Protein AF-A0A256YCN3-F1 (afdb_monomer)

Mean predicted aligned error: 18.5 Å

Foldseek 3Di:
DDDDDDPQVVVVVVVLVVLVPDDDDDDDDDDDDDDDDDDDDDFPDFLVLLLLLLVLLLQLLVLLLVVLVVVVQPLSVVLQVQLVVLSVVLVVCCVPPVSSSSSSSNVSSVSSLCSLVSLVVVLVCLLQVQQPPVSDQDLSSLVSLLVSLVVLLVSNVVSVVSCVVSVQDQDPVLVVLLVQLVVLSVVLVVCVVVVVRVSSSVSSVVSSVSSSVSSSVSSVSSVCVSQVNPPDDPDHSDQNRDQPDPPPVNLVVVCVVDDPVLVVVLVVCSVVSVQRDPVSSVVSSVVVVVVVLVVQQLVQLLVLLVLVLVLLVCLQPVDDPPDLQNVLSLVVCVVVVQADPPPSHGVSVVSSVVSSVLLVVLCVVVVDGDPVSNVVSQVVVQVVSCVRPVGRHCSVVSSVVSCVVCVVVPPDDDDDDDD

Nearest PDB structures (foldseek):
  7vg4-assembly3_F  TM=2.165E-01  e=6.694E+00  Methylorubrum extorquens AM1

Solvent-accessible surface area (backbone atoms only — not comparable to full-atom values): 22959 Å² total; per-residue (Å²): 134,88,77,86,75,89,60,72,63,64,50,54,52,52,52,47,55,68,58,66,74,67,75,77,91,78,87,75,77,91,72,88,89,75,94,73,86,80,80,83,86,74,70,92,68,54,55,65,53,31,42,51,40,20,53,49,35,37,58,37,26,38,48,47,29,54,56,28,40,78,65,71,30,65,60,26,54,51,32,50,54,52,15,52,53,28,38,52,51,12,62,74,26,46,90,79,38,49,73,61,12,36,51,25,14,47,50,14,22,54,35,25,62,49,30,52,64,33,50,58,57,47,51,54,48,54,48,64,76,38,38,44,99,83,71,40,86,42,66,66,25,32,51,56,43,40,54,51,28,52,50,48,43,51,37,41,51,56,23,49,56,48,28,47,77,69,74,36,75,82,54,69,67,38,57,55,27,47,55,51,18,52,52,25,42,53,51,15,53,54,30,43,76,72,67,39,41,73,59,12,34,54,29,20,56,48,18,31,52,33,37,39,49,26,43,48,50,50,54,50,41,47,55,32,61,65,65,69,43,81,88,56,91,82,68,70,73,55,73,81,76,33,84,66,77,65,54,64,74,54,49,50,56,51,56,71,74,47,59,70,67,61,48,55,52,50,53,50,37,46,74,70,61,77,46,70,50,70,68,50,47,53,51,53,49,49,53,50,51,51,51,46,52,52,51,52,40,54,50,28,40,52,51,40,30,52,51,52,50,50,39,54,50,41,37,62,72,73,44,60,91,88,34,58,43,26,51,25,53,50,53,39,34,52,76,70,64,30,43,52,73,96,77,68,43,68,39,64,70,58,44,51,50,51,41,39,53,53,42,44,52,52,27,61,78,69,71,43,49,54,72,62,33,38,54,50,47,49,52,54,47,30,52,50,33,21,75,76,59,76,30,78,42,64,59,69,61,44,43,55,51,52,49,60,67,45,51,67,72,75,70,64,69,87,71,86,79,88,126

Sequence (419 aa):
MKSPQILGLPLIILILISMLAVTPAITITQNSDSAGASVNVTARVTFEELLDLAYTVRNVSYPMLNWSMSYNSTLAHVILARGDNFLERAVNLSSTNTTRAKIFAMIAAIYYAHAPVTAYQVLGKTIRDNLSENHTITNDTVEAVLDKALEVKNVLLNAIDVAENYNVTKPALVDILIANADSKINYSLTLLQMGYVRYAFRAAVHAYHIYVKAYGVLIKAVFIEKLDLPRRYGEPLTPKLLIIRFEKKMLERLMKRLPRWIIKDIIKKIRAGNITSWEELREEIKKKIELSREIYRNVSIRVVTNVLTTVIIYSVYDLPPDNTTREGVLAWLQNKGLTIGPTAVIRMRELRRYLKEFVTNISETYNVSGLRLLNLSIYNLELQIEDETGIDVNLTIILKIVLRYTGHHIFGGPGPRHH

Structure (mmCIF, N/CA/C/O backbone):
data_AF-A0A256YCN3-F1
#
_entry.id   AF-A0A256YCN3-F1
#
loop_
_atom_site.group_PDB
_atom_site.id
_atom_site.type_symbol
_atom_site.label_atom_id
_atom_site.label_alt_id
_atom_site.label_comp_id
_atom_site.label_asym_id
_atom_site.label_entity_id
_atom_site.label_seq_id
_atom_site.pdbx_PDB_ins_code
_atom_site.Cartn_x
_atom_site.Cartn_y
_atom_site.Cartn_z
_atom_site.occupancy
_atom_site.B_iso_or_equiv
_atom_site.auth_seq_id
_atom_site.auth_comp_id
_atom_site.auth_asym_id
_atom_site.auth_atom_id
_atom_site.pdbx_PDB_model_num
ATOM 1 N N . MET A 1 1 ? 11.576 23.636 -8.758 1.00 26.86 1 MET A N 1
ATOM 2 C CA . MET A 1 1 ? 10.511 22.637 -8.505 1.00 26.86 1 MET A CA 1
ATOM 3 C C . MET A 1 1 ? 11.106 21.488 -7.706 1.00 26.86 1 MET A C 1
ATOM 5 O O . MET A 1 1 ? 12.077 20.896 -8.158 1.00 26.86 1 MET A O 1
ATOM 9 N N . LYS A 1 2 ? 10.610 21.240 -6.487 1.00 23.20 2 LYS A N 1
ATOM 10 C CA . LYS A 1 2 ? 11.139 20.199 -5.592 1.00 23.20 2 LYS A CA 1
ATOM 11 C C . LYS A 1 2 ? 10.690 18.821 -6.092 1.00 23.20 2 LYS A C 1
ATOM 13 O O . LYS A 1 2 ? 9.499 18.591 -6.271 1.00 23.20 2 LYS A O 1
ATOM 18 N N . SER A 1 3 ? 11.652 17.937 -6.347 1.00 22.33 3 SER A N 1
ATOM 19 C CA . SER A 1 3 ? 11.423 16.546 -6.754 1.00 22.33 3 SER A CA 1
ATOM 20 C C . SER A 1 3 ? 10.701 15.785 -5.625 1.00 22.33 3 SER A C 1
ATOM 22 O O . SER A 1 3 ? 11.189 15.845 -4.492 1.00 22.33 3 SER A O 1
ATOM 24 N N . PRO A 1 4 ? 9.602 15.051 -5.881 1.00 26.97 4 PRO A N 1
ATOM 25 C CA . PRO A 1 4 ? 9.028 14.149 -4.889 1.00 26.97 4 PRO A CA 1
ATOM 26 C C . PRO A 1 4 ? 10.008 12.996 -4.637 1.00 26.97 4 PRO A C 1
ATOM 28 O O . PRO A 1 4 ? 10.257 12.159 -5.506 1.00 26.97 4 PRO A O 1
ATOM 31 N N . GLN A 1 5 ? 10.612 13.002 -3.448 1.00 27.27 5 GLN A N 1
ATOM 32 C CA . GLN A 1 5 ? 11.581 12.006 -3.010 1.00 27.27 5 GLN A CA 1
ATOM 33 C C . GLN A 1 5 ? 10.942 10.614 -2.900 1.00 27.27 5 GLN A C 1
ATOM 35 O O . GLN A 1 5 ? 9.827 10.423 -2.418 1.00 27.27 5 GLN A O 1
ATOM 40 N N . ILE A 1 6 ? 11.708 9.639 -3.374 1.00 30.83 6 ILE A N 1
ATOM 41 C CA . ILE A 1 6 ? 11.428 8.209 -3.458 1.00 30.83 6 ILE A CA 1
ATOM 42 C C . ILE A 1 6 ? 11.385 7.625 -2.032 1.00 30.83 6 ILE A C 1
ATOM 44 O O . ILE A 1 6 ? 12.400 7.194 -1.501 1.00 30.83 6 ILE A O 1
ATOM 48 N N . LEU A 1 7 ? 10.215 7.635 -1.385 1.00 26.42 7 LEU A N 1
ATOM 49 C CA . LEU A 1 7 ? 10.042 7.172 0.008 1.00 26.42 7 LEU A CA 1
ATOM 50 C C . LEU A 1 7 ? 9.460 5.751 0.151 1.00 26.42 7 LEU A C 1
ATOM 52 O O . LEU A 1 7 ? 9.452 5.204 1.248 1.00 26.42 7 LEU A O 1
ATOM 56 N N . GLY A 1 8 ? 9.006 5.112 -0.933 1.00 28.41 8 GLY A N 1
ATOM 57 C CA . GLY A 1 8 ? 8.322 3.807 -0.852 1.00 28.41 8 GLY A CA 1
ATOM 58 C C . GLY A 1 8 ? 9.232 2.602 -0.572 1.00 28.41 8 GLY A C 1
ATOM 59 O O . GLY A 1 8 ? 8.818 1.648 0.073 1.00 28.41 8 GLY A O 1
ATOM 60 N N . LEU A 1 9 ? 10.483 2.647 -1.025 1.00 30.56 9 LEU A N 1
ATOM 61 C CA . LEU A 1 9 ? 11.442 1.540 -0.937 1.00 30.56 9 LEU A CA 1
ATOM 62 C C . LEU A 1 9 ? 12.168 1.439 0.426 1.00 30.56 9 LEU A C 1
ATOM 64 O O . LEU A 1 9 ? 12.228 0.334 0.969 1.00 30.56 9 LEU A O 1
ATOM 68 N N . PRO A 1 10 ? 12.630 2.544 1.058 1.00 29.94 10 PRO A N 1
ATOM 69 C CA . PRO A 1 10 ? 13.156 2.477 2.426 1.00 29.94 10 PRO A CA 1
ATOM 70 C C . PRO A 1 10 ? 12.084 2.070 3.449 1.00 29.94 10 PRO A C 1
ATOM 72 O O . PRO A 1 10 ? 12.404 1.432 4.446 1.00 29.94 10 PRO A O 1
ATOM 75 N N . LEU A 1 11 ? 10.807 2.359 3.176 1.00 32.44 11 LEU A N 1
ATOM 76 C CA . LEU A 1 11 ? 9.679 1.957 4.018 1.00 32.44 11 LEU A CA 1
ATOM 77 C C . LEU A 1 11 ? 9.469 0.430 4.019 1.00 32.44 11 LEU A C 1
ATOM 79 O O . LEU A 1 11 ? 9.255 -0.161 5.072 1.00 32.44 11 LEU A O 1
ATOM 83 N N . ILE A 1 12 ? 9.603 -0.221 2.858 1.00 34.78 12 ILE A N 1
ATOM 84 C CA . ILE A 1 12 ? 9.527 -1.685 2.707 1.00 34.78 12 ILE A CA 1
ATOM 85 C C . ILE A 1 12 ? 10.698 -2.378 3.428 1.00 34.78 12 ILE A C 1
ATOM 87 O O . ILE A 1 12 ? 10.510 -3.401 4.086 1.00 34.78 12 ILE A O 1
ATOM 91 N N . ILE A 1 13 ? 11.893 -1.784 3.382 1.00 33.72 13 ILE A N 1
ATOM 92 C CA . ILE A 1 13 ? 13.073 -2.265 4.117 1.00 33.72 13 ILE A CA 1
ATOM 93 C C . ILE A 1 13 ? 12.884 -2.091 5.638 1.00 33.72 13 ILE A C 1
ATOM 95 O O . ILE A 1 13 ? 13.221 -2.992 6.404 1.00 33.72 13 ILE A O 1
ATOM 99 N N . LEU A 1 14 ? 12.271 -0.991 6.094 1.00 29.67 14 LEU A N 1
ATOM 100 C CA . LEU A 1 14 ? 11.946 -0.770 7.511 1.00 29.67 14 LEU A CA 1
ATOM 101 C C . LEU A 1 14 ? 10.905 -1.780 8.038 1.00 29.67 14 LEU A C 1
ATOM 103 O O . LEU A 1 14 ? 11.015 -2.266 9.166 1.00 29.67 14 LEU A O 1
ATOM 107 N N . ILE A 1 15 ? 9.922 -2.139 7.201 1.00 36.34 15 ILE A N 1
ATOM 108 C CA . ILE A 1 15 ? 8.927 -3.190 7.476 1.00 36.34 15 ILE A CA 1
ATOM 109 C C . ILE A 1 15 ? 9.622 -4.554 7.616 1.00 36.34 15 ILE A C 1
ATOM 111 O O . ILE A 1 15 ? 9.357 -5.278 8.578 1.00 36.34 15 ILE A O 1
ATOM 115 N N . LEU A 1 16 ? 10.577 -4.869 6.736 1.00 34.53 16 LEU A N 1
ATOM 116 C CA . LEU A 1 16 ? 11.375 -6.098 6.795 1.00 34.53 16 LEU A CA 1
ATOM 117 C C . LEU A 1 16 ? 12.250 -6.191 8.052 1.00 34.53 16 LEU A C 1
ATOM 119 O O . LEU A 1 16 ? 12.293 -7.250 8.675 1.00 34.53 16 LEU A O 1
ATOM 123 N N . ILE A 1 17 ? 12.885 -5.095 8.483 1.00 30.27 17 ILE A N 1
ATOM 124 C CA . ILE A 1 17 ? 13.673 -5.050 9.731 1.00 30.27 17 ILE A CA 1
ATOM 125 C C . ILE A 1 17 ? 12.774 -5.318 10.952 1.00 30.27 17 ILE A C 1
ATOM 127 O O . ILE A 1 17 ? 13.181 -6.007 11.887 1.00 30.27 17 ILE A O 1
ATOM 131 N N . SER A 1 18 ? 11.520 -4.853 10.928 1.00 28.34 18 SER A N 1
ATOM 132 C CA . SER A 1 18 ? 10.561 -5.112 12.011 1.00 28.34 18 SER A CA 1
ATOM 133 C C . SER A 1 18 ? 10.073 -6.569 12.081 1.00 28.34 18 SER A C 1
ATOM 135 O O . SER A 1 18 ? 9.687 -7.024 13.158 1.00 28.34 18 SER A O 1
ATOM 137 N N . MET A 1 19 ? 10.128 -7.298 10.958 1.00 29.73 19 MET A N 1
ATOM 138 C CA . MET A 1 19 ? 9.774 -8.720 10.853 1.00 29.73 19 MET A CA 1
ATOM 139 C C . MET A 1 19 ? 10.971 -9.654 11.100 1.00 29.73 19 MET A C 1
ATOM 141 O O . MET A 1 19 ? 10.795 -10.737 11.651 1.00 29.73 19 MET A O 1
ATOM 145 N N . LEU A 1 20 ? 12.191 -9.232 10.744 1.00 28.02 20 LEU A N 1
ATOM 146 C CA . LEU A 1 20 ? 13.439 -9.979 10.967 1.00 28.02 20 LEU A CA 1
ATOM 147 C C . LEU A 1 20 ? 13.879 -10.010 12.439 1.00 28.02 20 LEU A C 1
ATOM 149 O O . LEU A 1 20 ? 14.620 -10.908 12.826 1.00 28.02 20 LEU A O 1
ATOM 153 N N . ALA A 1 21 ? 13.386 -9.092 13.276 1.00 25.00 21 ALA A N 1
ATOM 154 C CA . ALA A 1 21 ? 13.621 -9.096 14.723 1.00 25.00 21 ALA A CA 1
ATOM 155 C C . ALA A 1 21 ? 12.824 -10.178 15.488 1.00 25.00 21 ALA A C 1
ATOM 157 O O . ALA A 1 21 ? 12.756 -10.139 16.716 1.00 25.00 21 ALA A O 1
ATOM 158 N N . VAL A 1 22 ? 12.199 -11.132 14.786 1.00 28.70 22 VAL A N 1
ATOM 159 C CA . VAL A 1 22 ? 11.438 -12.230 15.389 1.00 28.70 22 VAL A CA 1
ATOM 160 C C . VAL A 1 22 ? 12.124 -13.569 15.107 1.00 28.70 22 VAL A C 1
ATOM 162 O O . VAL A 1 22 ? 11.866 -14.234 14.106 1.00 28.70 22 VAL A O 1
ATOM 165 N N . THR A 1 23 ? 12.955 -14.000 16.050 1.00 23.42 23 THR A N 1
ATOM 166 C CA . THR A 1 23 ? 13.257 -15.413 16.325 1.00 23.42 23 THR A CA 1
ATOM 167 C C . THR A 1 23 ? 13.290 -15.627 17.842 1.00 23.42 23 THR A C 1
ATOM 169 O O . THR A 1 23 ? 13.665 -14.710 18.570 1.00 23.42 23 THR A O 1
ATOM 172 N N . PRO A 1 24 ? 13.028 -16.849 18.337 1.00 32.59 24 PRO A N 1
ATOM 173 C CA . PRO A 1 24 ? 11.913 -17.751 18.065 1.00 32.59 24 PRO A CA 1
ATOM 174 C C . PRO A 1 24 ? 10.806 -17.597 19.137 1.00 32.59 24 PRO A C 1
ATOM 176 O O . PRO A 1 24 ? 10.885 -16.763 20.036 1.00 32.59 24 PRO A O 1
ATOM 179 N N . ALA A 1 25 ? 9.749 -18.402 19.028 1.00 31.17 25 ALA A N 1
ATOM 180 C CA . ALA A 1 25 ? 8.726 -18.546 20.056 1.00 31.17 25 ALA A CA 1
ATOM 181 C C . ALA A 1 25 ? 9.348 -18.816 21.440 1.00 31.17 25 ALA A C 1
ATOM 183 O O . ALA A 1 25 ? 10.084 -19.785 21.607 1.00 31.17 25 ALA A O 1
ATOM 184 N N . ILE A 1 26 ? 9.004 -17.991 22.431 1.00 21.73 26 ILE A N 1
ATOM 185 C CA . ILE A 1 26 ? 9.072 -18.391 23.836 1.00 21.73 26 ILE A CA 1
ATOM 186 C C . ILE A 1 26 ? 7.650 -18.771 24.225 1.00 21.73 26 ILE A C 1
ATOM 188 O O . ILE A 1 26 ? 6.781 -17.920 24.420 1.00 21.73 26 ILE A O 1
ATOM 192 N N . THR A 1 27 ? 7.414 -20.073 24.296 1.00 25.72 27 THR A N 1
ATOM 193 C CA . THR A 1 27 ? 6.304 -20.650 25.042 1.00 25.72 27 THR A CA 1
ATOM 194 C C . THR A 1 27 ? 6.538 -20.324 26.518 1.00 25.72 27 THR A C 1
ATOM 196 O O . THR A 1 27 ? 7.518 -20.782 27.097 1.00 25.72 27 THR A O 1
ATOM 199 N N . ILE A 1 28 ? 5.661 -19.529 27.130 1.00 21.95 28 ILE A N 1
ATOM 200 C CA . ILE A 1 28 ? 5.521 -19.475 28.590 1.00 21.95 28 ILE A CA 1
ATOM 201 C C . ILE A 1 28 ? 4.120 -19.985 28.897 1.00 21.95 28 ILE A C 1
ATOM 203 O O . ILE A 1 28 ? 3.120 -19.286 28.728 1.00 21.95 28 ILE A O 1
ATOM 207 N N . THR A 1 29 ? 4.068 -21.253 29.289 1.00 23.17 29 THR A N 1
ATOM 208 C CA . THR A 1 29 ? 2.986 -21.834 30.079 1.00 23.17 29 THR A CA 1
ATOM 209 C C . THR A 1 29 ? 2.761 -20.994 31.331 1.00 23.17 29 THR A C 1
ATOM 211 O O . THR A 1 29 ? 3.712 -20.511 31.942 1.00 23.17 29 THR A O 1
ATOM 214 N N . GLN A 1 30 ? 1.487 -20.809 31.681 1.00 25.58 30 GLN A N 1
ATOM 215 C CA . GLN A 1 30 ? 1.043 -20.043 32.839 1.00 25.58 30 GLN A CA 1
ATOM 216 C C . GLN A 1 30 ? 1.825 -20.429 34.097 1.00 25.58 30 GLN A C 1
ATOM 218 O O . GLN A 1 30 ? 1.755 -21.568 34.540 1.00 25.58 30 GLN A O 1
ATOM 223 N N . ASN A 1 31 ? 2.492 -19.450 34.698 1.00 24.77 31 ASN A N 1
ATOM 224 C CA . ASN A 1 31 ? 2.535 -19.335 36.144 1.00 24.77 31 ASN A CA 1
ATOM 225 C C . ASN A 1 31 ? 2.279 -17.873 36.508 1.00 24.77 31 ASN A C 1
ATOM 227 O O . ASN A 1 31 ? 2.631 -16.950 35.772 1.00 24.77 31 ASN A O 1
ATOM 231 N N . SER A 1 32 ? 1.523 -17.726 37.584 1.00 36.50 32 SER A N 1
ATOM 232 C CA . SER A 1 32 ? 0.889 -16.528 38.115 1.00 36.50 32 SER A CA 1
ATOM 233 C C . SER A 1 32 ? 1.820 -15.318 38.265 1.00 36.50 32 SER A C 1
ATOM 235 O O . SER A 1 32 ? 3.015 -15.448 38.502 1.00 36.50 32 SER A O 1
ATOM 237 N N . ASP A 1 33 ? 1.197 -14.138 38.187 1.00 31.70 33 ASP A N 1
ATOM 238 C CA . ASP A 1 33 ? 1.699 -12.838 38.656 1.00 31.70 33 ASP A CA 1
ATOM 239 C C . ASP A 1 33 ? 2.658 -12.051 37.750 1.00 31.70 33 ASP A C 1
ATOM 241 O O . ASP A 1 33 ? 3.803 -11.767 38.076 1.00 31.70 33 ASP A O 1
ATOM 245 N N . SER A 1 34 ? 2.138 -11.584 36.611 1.00 29.83 34 SER A N 1
ATOM 246 C CA . SER A 1 34 ? 2.230 -10.178 36.159 1.00 29.83 34 SER A CA 1
ATOM 247 C C . SER A 1 34 ? 1.755 -10.074 34.707 1.00 29.83 34 SER A C 1
ATOM 249 O O . SER A 1 34 ? 2.370 -10.575 33.771 1.00 29.83 34 SER A O 1
ATOM 251 N N . ALA A 1 35 ? 0.603 -9.434 34.502 1.00 29.02 35 ALA A N 1
ATOM 252 C CA . ALA A 1 35 ? -0.057 -9.363 33.202 1.00 29.02 35 ALA A CA 1
ATOM 253 C C . ALA A 1 35 ? 0.668 -8.413 32.226 1.00 29.02 35 ALA A C 1
ATOM 255 O O . ALA A 1 35 ? 0.264 -7.267 32.027 1.00 29.02 35 ALA A O 1
ATOM 256 N N . GLY A 1 36 ? 1.727 -8.905 31.586 1.00 25.39 36 GLY A N 1
ATOM 257 C CA . GLY A 1 36 ? 2.274 -8.350 30.353 1.00 25.39 36 GLY A CA 1
ATOM 258 C C . GLY A 1 36 ? 1.454 -8.835 29.159 1.00 25.39 36 GLY A C 1
ATOM 259 O O . GLY A 1 36 ? 1.551 -9.989 28.757 1.00 25.39 36 GLY A O 1
ATOM 260 N N . ALA A 1 37 ? 0.627 -7.965 28.581 1.00 27.38 37 ALA A N 1
ATOM 261 C CA . ALA A 1 37 ? -0.114 -8.291 27.366 1.00 27.38 37 ALA A CA 1
ATOM 262 C C . ALA A 1 37 ? 0.849 -8.400 26.168 1.00 27.38 37 ALA A C 1
ATOM 264 O O . ALA A 1 37 ? 1.338 -7.391 25.658 1.00 27.38 37 ALA A O 1
ATOM 265 N N . SER A 1 38 ? 1.112 -9.619 25.695 1.00 28.45 38 SER A N 1
ATOM 266 C CA . SER A 1 38 ? 1.756 -9.861 24.402 1.00 28.45 38 SER A CA 1
ATOM 267 C C . SER A 1 38 ? 0.718 -9.739 23.282 1.00 28.45 38 SER A C 1
ATOM 269 O O . SER A 1 38 ? -0.298 -10.437 23.271 1.00 28.45 38 SER A O 1
ATOM 271 N N . VAL A 1 39 ? 0.950 -8.827 22.337 1.00 26.94 39 VAL A N 1
ATOM 272 C CA . VAL A 1 39 ? 0.121 -8.665 21.135 1.00 26.94 39 VAL A CA 1
ATOM 273 C C . VAL A 1 39 ? 0.701 -9.552 20.037 1.00 26.94 39 VAL A C 1
ATOM 275 O O . VAL A 1 39 ? 1.789 -9.276 19.536 1.00 26.94 39 VAL A O 1
ATOM 278 N N . ASN A 1 40 ? -0.023 -10.611 19.669 1.00 28.47 40 ASN A N 1
ATOM 279 C CA . ASN A 1 40 ? 0.277 -11.397 18.475 1.00 28.47 40 ASN A CA 1
ATOM 280 C C . ASN A 1 40 ? 0.026 -10.543 17.228 1.00 28.47 40 ASN A C 1
ATOM 282 O O . ASN A 1 40 ? -1.063 -9.998 17.046 1.00 28.47 40 ASN A O 1
ATOM 286 N N . VAL A 1 41 ? 1.048 -10.428 16.380 1.00 32.09 41 VAL A N 1
ATOM 287 C CA . VAL A 1 41 ? 0.978 -9.756 15.081 1.00 32.09 41 VAL A CA 1
ATOM 288 C C . VAL A 1 41 ? 0.410 -10.749 14.072 1.00 32.09 41 VAL A C 1
ATOM 290 O O . VAL A 1 41 ? 1.134 -11.567 13.514 1.00 32.09 41 VAL A O 1
ATOM 293 N N . THR A 1 42 ? -0.897 -10.707 13.846 1.00 34.84 42 THR A N 1
ATOM 294 C CA . THR A 1 42 ? -1.524 -11.394 12.712 1.00 34.84 42 THR A CA 1
ATOM 295 C C . THR A 1 42 ? -1.460 -10.482 11.491 1.00 34.84 42 THR A C 1
ATOM 297 O O . THR A 1 42 ? -2.133 -9.453 11.451 1.00 34.84 42 THR A O 1
ATOM 300 N N . ALA A 1 43 ? -0.633 -10.842 10.505 1.00 41.34 43 ALA A N 1
ATOM 301 C CA . ALA A 1 43 ? -0.667 -10.219 9.183 1.00 41.34 43 ALA A CA 1
ATOM 302 C C . ALA A 1 43 ? -2.059 -10.432 8.565 1.00 41.34 43 ALA A C 1
ATOM 304 O O . ALA A 1 43 ? -2.531 -11.569 8.519 1.00 41.34 43 ALA A O 1
ATOM 305 N N 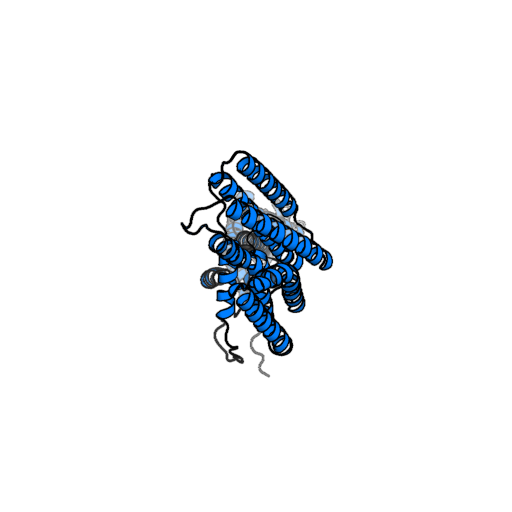. ARG A 1 44 ? -2.705 -9.345 8.119 1.00 54.91 44 ARG A N 1
ATOM 306 C CA . ARG A 1 44 ? -4.059 -9.368 7.535 1.00 54.91 44 ARG A CA 1
ATOM 307 C C . ARG A 1 44 ? -4.107 -10.118 6.195 1.00 54.91 44 ARG A C 1
ATOM 309 O O . ARG A 1 44 ? -5.153 -10.642 5.851 1.00 54.91 44 ARG A O 1
ATOM 316 N N . VAL A 1 45 ? -2.966 -10.187 5.504 1.00 66.62 45 VAL A N 1
ATOM 317 C CA . VAL A 1 45 ? -2.771 -10.871 4.218 1.00 66.62 45 VAL A CA 1
ATOM 318 C C . VAL A 1 45 ? -2.454 -12.351 4.455 1.00 66.62 45 VAL A C 1
ATOM 320 O O . VAL A 1 45 ? -1.622 -12.698 5.307 1.00 66.62 45 VAL A O 1
ATOM 323 N N . THR A 1 46 ? -3.142 -13.229 3.738 1.00 83.00 46 THR A N 1
ATOM 324 C CA . THR A 1 46 ? -2.968 -14.687 3.729 1.00 83.00 46 THR A CA 1
ATOM 325 C C . THR A 1 46 ? -1.639 -15.091 3.080 1.00 83.00 46 THR A C 1
ATOM 327 O O . THR A 1 46 ? -0.920 -14.263 2.519 1.00 83.00 46 THR A O 1
ATOM 330 N N . PHE A 1 47 ? -1.223 -16.349 3.255 1.00 86.12 47 PHE A N 1
ATOM 331 C CA . PHE A 1 47 ? 0.018 -16.812 2.623 1.00 86.12 47 PHE A CA 1
ATOM 332 C C . PHE A 1 47 ? -0.178 -16.936 1.113 1.00 86.12 47 PHE A C 1
ATOM 334 O O . PHE A 1 47 ? 0.702 -16.557 0.350 1.00 86.12 47 PHE A O 1
ATOM 341 N N . GLU A 1 48 ? -1.362 -17.378 0.717 1.00 90.25 48 GLU A N 1
ATOM 342 C CA . GLU A 1 48 ? -1.829 -17.556 -0.647 1.00 90.25 48 GLU A CA 1
ATOM 343 C C . GLU A 1 48 ? -1.777 -16.233 -1.420 1.00 90.25 48 GLU A C 1
ATOM 345 O O . GLU A 1 48 ? -1.201 -16.185 -2.501 1.00 90.25 48 GLU A O 1
ATOM 350 N N . GLU A 1 49 ? -2.268 -15.137 -0.833 1.00 87.31 49 GLU A N 1
ATOM 351 C CA . GLU A 1 49 ? -2.187 -13.795 -1.432 1.00 87.31 49 GLU A CA 1
ATOM 352 C C . GLU A 1 49 ? -0.735 -13.318 -1.619 1.00 87.31 49 GLU A C 1
ATOM 354 O O . GLU A 1 49 ? -0.392 -12.736 -2.648 1.00 87.31 49 GLU A O 1
ATOM 359 N N . LEU A 1 50 ? 0.153 -13.573 -0.650 1.00 87.69 50 LEU A N 1
ATOM 360 C CA . LEU A 1 50 ? 1.568 -13.192 -0.770 1.00 87.69 50 LEU A CA 1
ATOM 361 C C . LEU A 1 50 ? 2.335 -14.078 -1.752 1.00 87.69 50 LEU A C 1
ATOM 363 O O . LEU A 1 50 ? 3.273 -13.609 -2.398 1.00 87.69 50 LEU A O 1
ATOM 367 N N . LEU A 1 51 ? 1.950 -15.346 -1.860 1.00 93.25 51 LEU A N 1
ATOM 368 C CA . LEU A 1 51 ? 2.506 -16.273 -2.829 1.00 93.25 51 LEU A CA 1
ATOM 369 C C . LEU A 1 51 ? 2.075 -15.882 -4.250 1.00 93.25 51 LEU A C 1
ATOM 371 O O . LEU A 1 51 ? 2.930 -15.797 -5.131 1.00 93.25 51 LEU A O 1
ATOM 375 N N . ASP A 1 52 ? 0.795 -15.553 -4.455 1.00 93.81 52 ASP A N 1
ATOM 376 C CA . ASP A 1 52 ? 0.275 -15.028 -5.725 1.00 93.81 52 ASP A CA 1
ATOM 377 C C . ASP A 1 52 ? 0.963 -13.714 -6.120 1.00 93.81 52 ASP A C 1
ATOM 379 O O . ASP A 1 52 ? 1.406 -13.561 -7.261 1.00 93.81 52 ASP A O 1
ATOM 383 N N . LEU A 1 53 ? 1.159 -12.793 -5.166 1.00 92.88 53 LEU A N 1
ATOM 384 C CA . LEU A 1 53 ? 1.955 -11.585 -5.386 1.00 92.88 53 LEU A CA 1
ATOM 385 C C . LEU A 1 53 ? 3.375 -11.932 -5.854 1.00 92.88 53 LEU A C 1
ATOM 387 O O . LEU A 1 53 ? 3.849 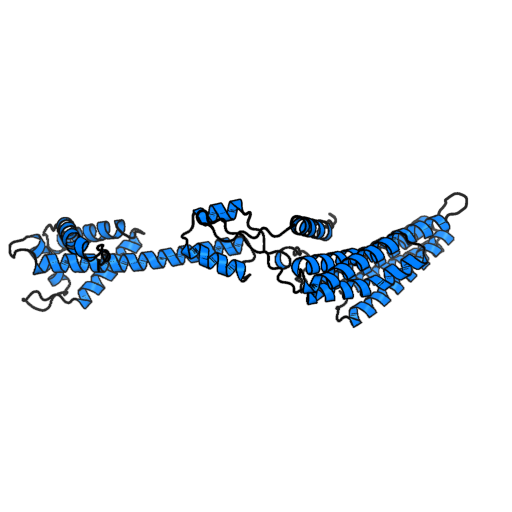-11.365 -6.837 1.00 92.88 53 LEU A O 1
ATOM 391 N N . ALA A 1 54 ? 4.066 -12.844 -5.167 1.00 93.75 54 ALA A N 1
ATOM 392 C CA . ALA A 1 54 ? 5.441 -13.200 -5.500 1.00 93.75 54 ALA A CA 1
ATOM 393 C C . ALA A 1 54 ? 5.560 -13.805 -6.904 1.00 93.75 54 ALA A C 1
ATOM 395 O O . ALA A 1 54 ? 6.445 -13.398 -7.659 1.00 93.75 54 ALA A O 1
ATOM 396 N N . TYR A 1 55 ? 4.652 -14.711 -7.281 1.00 97.00 55 TYR A N 1
ATOM 397 C CA . TYR A 1 55 ? 4.601 -15.269 -8.633 1.00 97.00 55 TYR A CA 1
ATOM 398 C C . TYR A 1 55 ? 4.237 -14.219 -9.683 1.00 97.00 55 TYR A C 1
ATOM 400 O O . TYR A 1 55 ? 4.888 -14.151 -10.724 1.00 97.00 55 TYR A O 1
ATOM 408 N N . THR A 1 56 ? 3.258 -13.358 -9.405 1.00 96.25 56 THR A N 1
ATOM 409 C CA . THR A 1 56 ? 2.852 -12.311 -10.349 1.00 96.25 56 THR A CA 1
ATOM 410 C C . THR A 1 56 ? 3.998 -11.333 -10.597 1.00 96.25 56 THR A C 1
ATOM 412 O O . THR A 1 56 ? 4.354 -11.078 -11.745 1.00 96.25 56 THR A O 1
ATOM 415 N N . VAL A 1 57 ? 4.645 -10.828 -9.539 1.00 95.31 57 VAL A N 1
ATOM 416 C CA . VAL A 1 57 ? 5.792 -9.919 -9.685 1.00 95.31 57 VAL A CA 1
ATOM 417 C C . VAL A 1 57 ? 6.955 -10.628 -10.377 1.00 95.31 57 VAL A C 1
ATOM 419 O O . VAL A 1 57 ? 7.583 -10.027 -11.243 1.00 95.31 57 VAL A O 1
ATOM 422 N N . ARG A 1 58 ? 7.223 -11.906 -10.067 1.00 97.06 58 ARG A N 1
ATOM 423 C CA . ARG A 1 58 ? 8.236 -12.709 -10.772 1.00 97.06 58 ARG A CA 1
ATOM 424 C C . ARG A 1 58 ? 7.987 -12.726 -12.274 1.00 97.06 58 ARG A C 1
ATOM 426 O O . ARG A 1 58 ? 8.902 -12.423 -13.032 1.00 97.06 58 ARG A O 1
ATOM 433 N N . ASN A 1 59 ? 6.766 -13.046 -12.691 1.00 97.50 59 ASN A N 1
ATOM 434 C CA . ASN A 1 59 ? 6.423 -13.210 -14.100 1.00 97.50 59 ASN A CA 1
ATOM 435 C C . ASN A 1 59 ? 6.411 -11.869 -14.840 1.00 97.50 59 ASN A C 1
ATOM 437 O O . ASN A 1 59 ? 6.991 -11.778 -15.916 1.00 97.50 59 ASN A O 1
ATOM 441 N N . VAL A 1 60 ? 5.870 -10.803 -14.237 1.00 96.56 60 VAL A N 1
ATOM 442 C CA . VAL A 1 60 ? 5.915 -9.450 -14.824 1.00 96.56 60 VAL A CA 1
ATOM 443 C C . VAL A 1 60 ? 7.346 -8.904 -14.874 1.00 96.56 60 VAL A C 1
ATOM 445 O O . VAL A 1 60 ? 7.689 -8.171 -15.794 1.00 96.56 60 VAL A O 1
ATOM 448 N N . SER A 1 61 ? 8.223 -9.264 -13.934 1.00 96.25 61 SER A N 1
ATOM 449 C CA . SER A 1 61 ? 9.643 -8.875 -13.954 1.00 96.25 61 SER A CA 1
ATOM 450 C C . SER A 1 61 ? 10.513 -9.725 -14.882 1.00 96.25 61 SER A C 1
ATOM 452 O O . SER A 1 61 ? 11.608 -9.293 -15.252 1.00 96.25 61 SER A O 1
ATOM 454 N N . TYR A 1 62 ? 10.067 -10.929 -15.243 1.00 96.69 62 TYR A N 1
ATOM 455 C CA . TYR A 1 62 ? 10.878 -11.895 -15.978 1.00 96.69 62 TYR A CA 1
ATOM 456 C C . TYR A 1 62 ? 11.346 -11.396 -17.355 1.00 96.69 62 TYR A C 1
ATOM 458 O O . TYR A 1 62 ? 12.530 -11.580 -17.637 1.00 96.69 62 TYR A O 1
ATOM 466 N N . PRO A 1 63 ? 10.529 -10.703 -18.180 1.00 97.94 63 PRO A N 1
ATOM 467 C CA . PRO A 1 63 ? 10.994 -10.137 -19.448 1.00 97.94 63 PRO A CA 1
ATOM 468 C C . PRO A 1 63 ? 12.240 -9.254 -19.294 1.00 97.94 63 PRO A C 1
ATOM 470 O O . PRO A 1 63 ? 13.221 -9.448 -20.010 1.00 97.94 63 PRO A O 1
ATOM 473 N N . MET A 1 64 ? 12.247 -8.343 -18.312 1.00 97.44 64 MET A N 1
ATOM 474 C CA . MET A 1 64 ? 13.391 -7.466 -18.027 1.00 97.44 64 MET A CA 1
ATOM 475 C C . MET A 1 64 ? 14.612 -8.227 -17.510 1.00 97.44 64 MET A C 1
ATOM 477 O O . MET A 1 64 ? 15.741 -7.916 -17.894 1.00 97.44 64 MET A O 1
ATOM 481 N N . LEU A 1 65 ? 14.406 -9.219 -16.641 1.00 96.00 65 LEU A N 1
ATOM 482 C CA . LEU A 1 65 ? 15.503 -10.036 -16.121 1.00 96.00 65 LEU A CA 1
ATOM 483 C C . LEU A 1 65 ? 16.129 -10.878 -17.233 1.00 96.00 65 LEU A C 1
ATOM 485 O O . LEU A 1 65 ? 17.349 -10.883 -17.366 1.00 96.00 65 LEU A O 1
ATOM 489 N N . ASN A 1 66 ? 15.310 -11.541 -18.049 1.00 97.75 66 ASN A N 1
ATOM 490 C CA . ASN A 1 66 ? 15.767 -12.383 -19.148 1.00 97.75 66 ASN A CA 1
ATOM 491 C C . ASN A 1 66 ? 16.522 -11.572 -20.205 1.00 97.75 66 ASN A C 1
ATOM 493 O O . ASN A 1 66 ? 17.644 -11.921 -20.565 1.00 97.75 66 ASN A O 1
ATOM 497 N N . TRP A 1 67 ? 15.956 -10.437 -20.622 1.00 98.19 67 TRP A N 1
ATOM 498 C CA . TRP A 1 67 ? 16.628 -9.509 -21.528 1.00 98.19 67 TRP A CA 1
ATOM 499 C C . TRP A 1 67 ? 17.949 -8.997 -20.936 1.00 98.19 67 TRP A C 1
ATOM 501 O O . TRP A 1 67 ? 18.983 -9.037 -21.588 1.00 98.19 67 TRP A O 1
ATOM 511 N N . SER A 1 68 ? 17.991 -8.604 -19.663 1.00 96.00 68 SER A N 1
ATOM 512 C CA . SER A 1 68 ? 19.248 -8.138 -19.055 1.00 96.00 68 SER A CA 1
ATOM 513 C C . SER A 1 68 ? 20.303 -9.248 -18.931 1.00 96.00 68 SER A C 1
ATOM 515 O O . SER A 1 68 ? 21.504 -8.980 -19.048 1.00 96.00 68 SER A O 1
ATOM 517 N N . MET A 1 69 ? 19.884 -10.498 -18.710 1.00 96.62 69 MET A N 1
ATOM 518 C CA . MET A 1 69 ? 20.775 -11.663 -18.689 1.00 96.62 69 MET A CA 1
ATOM 519 C C . MET A 1 69 ? 21.360 -11.963 -20.073 1.00 96.62 69 MET A C 1
ATOM 521 O O . MET A 1 69 ? 22.541 -12.299 -20.139 1.00 96.62 69 MET A O 1
ATOM 525 N N . SER A 1 70 ? 20.624 -11.746 -21.173 1.00 96.94 70 SER A N 1
ATOM 526 C CA . SER A 1 70 ? 21.195 -11.891 -22.525 1.00 96.94 70 SER A CA 1
ATOM 527 C C . SER A 1 70 ? 22.319 -10.887 -22.815 1.00 96.94 70 SER A C 1
ATOM 529 O O . SER A 1 70 ? 23.129 -11.114 -23.707 1.00 96.94 70 SER A O 1
ATOM 531 N N . TYR A 1 71 ? 22.428 -9.815 -22.019 1.00 94.62 71 TYR A N 1
ATOM 532 C CA . TYR A 1 71 ? 23.544 -8.857 -22.027 1.00 94.62 71 TYR A CA 1
ATOM 533 C C . TYR A 1 71 ? 24.531 -9.057 -20.862 1.00 94.62 71 TYR A C 1
ATOM 535 O O . TYR A 1 71 ? 25.272 -8.140 -20.474 1.00 94.62 71 TYR A O 1
ATOM 543 N N . ASN A 1 72 ? 24.570 -10.258 -20.278 1.00 93.19 72 ASN A N 1
ATOM 544 C CA . ASN A 1 72 ? 25.473 -10.643 -19.193 1.00 93.19 72 ASN A CA 1
ATOM 545 C C . ASN A 1 72 ? 25.357 -9.729 -17.952 1.00 93.19 72 ASN A C 1
ATOM 547 O O . ASN A 1 72 ? 26.369 -9.338 -17.357 1.00 93.19 72 ASN A O 1
ATOM 551 N N . SER A 1 73 ? 24.146 -9.290 -17.584 1.00 91.88 73 SER A N 1
ATOM 552 C CA . SER A 1 73 ? 23.929 -8.521 -16.351 1.00 91.88 73 SER A CA 1
ATOM 553 C C . SER A 1 73 ? 24.076 -9.419 -15.121 1.00 91.88 73 SER A C 1
ATOM 555 O O . SER A 1 73 ? 23.204 -10.225 -14.800 1.00 91.88 73 SER A O 1
ATOM 557 N N . THR A 1 74 ? 25.160 -9.229 -14.366 1.00 87.44 74 THR A N 1
ATOM 558 C CA . THR A 1 74 ? 25.380 -9.931 -13.092 1.00 87.44 74 THR A CA 1
ATOM 559 C C . THR A 1 74 ? 24.281 -9.610 -12.079 1.00 87.44 74 THR A C 1
ATOM 561 O O . THR A 1 74 ? 23.865 -10.481 -11.319 1.00 87.44 74 THR A O 1
ATOM 564 N N . LEU A 1 75 ? 23.770 -8.371 -12.084 1.00 82.50 75 LEU A N 1
ATOM 565 C CA . LEU A 1 75 ? 22.688 -7.968 -11.185 1.00 82.50 75 LEU A CA 1
ATOM 566 C C . LEU A 1 75 ? 21.390 -8.727 -11.484 1.00 82.50 75 LEU A C 1
ATOM 568 O O . LEU A 1 75 ? 20.711 -9.128 -10.542 1.00 82.50 75 LEU A O 1
ATOM 572 N N . ALA A 1 76 ? 21.070 -8.968 -12.759 1.00 88.81 76 ALA A N 1
ATOM 573 C CA . ALA A 1 76 ? 19.890 -9.741 -13.141 1.00 88.81 76 ALA A CA 1
ATOM 574 C C . ALA A 1 76 ? 19.959 -11.186 -12.619 1.00 88.81 76 ALA A C 1
ATOM 576 O O . ALA A 1 76 ? 19.001 -11.649 -11.999 1.00 88.81 76 ALA A O 1
ATOM 577 N N . HIS A 1 77 ? 21.114 -11.850 -12.757 1.00 89.06 77 HIS A N 1
ATOM 578 C CA . HIS A 1 77 ? 21.326 -13.189 -12.194 1.00 89.06 77 HIS A CA 1
ATOM 579 C C . HIS A 1 77 ? 21.169 -13.214 -10.668 1.00 89.06 77 HIS A C 1
ATOM 581 O O . HIS A 1 77 ? 20.513 -14.103 -10.130 1.00 89.06 77 HIS A O 1
ATOM 587 N N . VAL A 1 78 ? 21.734 -12.228 -9.960 1.00 88.44 78 VAL A N 1
ATOM 588 C CA . VAL A 1 78 ? 21.632 -12.146 -8.493 1.00 88.44 78 VAL A CA 1
ATOM 589 C C . VAL A 1 78 ? 20.190 -11.917 -8.047 1.00 88.44 78 VAL A C 1
ATOM 591 O O . VAL A 1 78 ? 19.742 -12.570 -7.105 1.00 88.44 78 VAL A O 1
ATOM 594 N N . ILE A 1 79 ? 19.461 -11.012 -8.707 1.00 85.56 79 ILE A N 1
ATOM 595 C CA . ILE A 1 79 ? 18.057 -10.734 -8.387 1.00 85.56 79 ILE A CA 1
ATOM 596 C C . ILE A 1 79 ? 17.208 -11.992 -8.566 1.00 85.56 79 ILE A C 1
ATOM 598 O O . ILE A 1 79 ? 16.471 -12.347 -7.645 1.00 85.56 79 ILE A O 1
ATOM 602 N N . LEU A 1 80 ? 17.339 -12.676 -9.707 1.00 92.12 80 LEU A N 1
ATOM 603 C CA . LEU A 1 80 ? 16.574 -13.886 -10.001 1.00 92.12 80 LEU A CA 1
ATOM 604 C C . LEU A 1 80 ? 16.904 -15.004 -9.005 1.00 92.12 80 LEU A C 1
ATOM 606 O O . LEU A 1 80 ? 16.004 -15.509 -8.344 1.00 92.12 80 LEU A O 1
ATOM 610 N N . ALA A 1 81 ? 18.190 -15.307 -8.798 1.00 91.81 81 ALA A N 1
ATOM 611 C CA . ALA A 1 81 ? 18.617 -16.375 -7.894 1.00 91.81 81 ALA A CA 1
ATOM 612 C C . ALA A 1 81 ? 18.199 -16.125 -6.434 1.00 91.81 81 ALA A C 1
ATOM 614 O O . ALA A 1 81 ? 17.786 -17.048 -5.730 1.00 91.81 81 ALA A O 1
ATOM 615 N N . ARG A 1 82 ? 18.290 -14.876 -5.952 1.00 87.50 82 ARG A N 1
ATOM 616 C CA . ARG A 1 82 ? 17.825 -14.518 -4.602 1.00 87.50 82 ARG A CA 1
ATOM 617 C C . ARG A 1 82 ? 16.307 -14.599 -4.499 1.00 87.50 82 ARG A C 1
ATOM 619 O O . ARG A 1 82 ? 15.817 -15.142 -3.512 1.00 87.50 82 ARG A O 1
ATOM 626 N N . GLY A 1 83 ? 15.586 -14.082 -5.493 1.00 87.62 83 GLY A N 1
ATOM 627 C CA . GLY A 1 83 ? 14.131 -14.169 -5.559 1.00 87.62 83 GLY A CA 1
ATOM 628 C C . GLY A 1 83 ? 13.643 -15.616 -5.528 1.00 87.62 83 GLY A C 1
ATOM 629 O O . GLY A 1 83 ? 12.814 -15.950 -4.681 1.00 87.62 83 GLY A O 1
ATOM 630 N N . ASP A 1 84 ? 14.210 -16.481 -6.374 1.00 95.56 84 ASP A N 1
ATOM 631 C CA . ASP A 1 84 ? 13.833 -17.896 -6.473 1.00 95.56 84 ASP A CA 1
ATOM 632 C C . ASP A 1 84 ? 14.149 -18.637 -5.162 1.00 95.56 84 ASP A C 1
ATOM 634 O O . ASP A 1 84 ? 13.294 -19.353 -4.646 1.00 95.56 84 ASP A O 1
ATOM 638 N N . ASN A 1 85 ? 15.310 -18.384 -4.539 1.00 94.12 85 ASN A N 1
ATOM 639 C CA . ASN A 1 85 ? 15.661 -18.974 -3.241 1.00 94.12 85 ASN A CA 1
ATOM 640 C C . ASN A 1 85 ? 14.656 -18.601 -2.135 1.00 94.12 85 ASN A C 1
ATOM 642 O O . ASN A 1 85 ? 14.241 -19.451 -1.347 1.00 94.12 85 ASN A O 1
ATOM 646 N N . PHE A 1 86 ? 14.254 -17.328 -2.052 1.00 92.19 86 PHE A N 1
ATOM 647 C CA . PHE A 1 86 ? 13.263 -16.908 -1.060 1.00 92.19 86 PHE A CA 1
ATOM 648 C C . PHE A 1 86 ? 11.876 -17.475 -1.361 1.00 92.19 86 PHE A C 1
ATOM 650 O O . PHE A 1 86 ? 11.185 -17.882 -0.428 1.00 92.19 86 PHE A O 1
ATOM 657 N N . LEU A 1 87 ? 11.488 -17.557 -2.633 1.00 94.25 87 LEU A N 1
ATOM 658 C CA . LEU A 1 87 ? 10.215 -18.142 -3.041 1.00 94.25 87 LEU A CA 1
ATOM 659 C C . LEU A 1 87 ? 10.147 -19.636 -2.689 1.00 94.25 87 LEU A C 1
ATOM 661 O O . LEU A 1 87 ? 9.179 -20.079 -2.076 1.00 94.25 87 LEU A O 1
ATOM 665 N N . GLU A 1 88 ? 11.209 -20.389 -2.972 1.00 95.88 88 GLU A N 1
ATOM 666 C CA . GLU A 1 88 ? 11.334 -21.803 -2.608 1.00 95.88 88 GLU A CA 1
ATOM 667 C C . GLU A 1 88 ? 11.227 -22.004 -1.087 1.00 95.88 88 GLU A C 1
ATOM 669 O 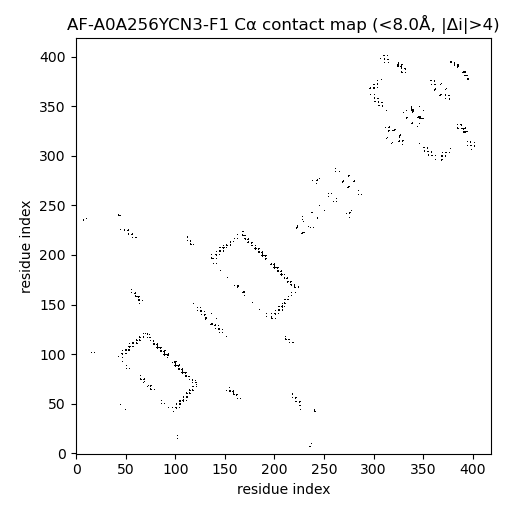O . GLU A 1 88 ? 10.445 -22.824 -0.600 1.00 95.88 88 GLU A O 1
ATOM 674 N N . ARG A 1 89 ? 11.945 -21.191 -0.299 1.00 91.69 89 ARG A N 1
ATOM 675 C CA . ARG A 1 89 ? 11.863 -21.233 1.171 1.00 91.69 89 ARG A CA 1
ATOM 676 C C . ARG A 1 89 ? 10.477 -20.875 1.696 1.00 91.69 89 ARG A C 1
ATOM 678 O O . ARG A 1 89 ? 10.088 -21.395 2.742 1.00 91.69 89 ARG A O 1
ATOM 685 N N . ALA A 1 90 ? 9.752 -19.990 1.015 1.00 91.31 90 ALA A N 1
ATOM 686 C CA . ALA A 1 90 ? 8.383 -19.646 1.371 1.00 91.31 90 ALA A CA 1
ATOM 687 C C . ALA A 1 90 ? 7.456 -20.857 1.214 1.00 91.31 90 ALA A C 1
ATOM 689 O O . ALA A 1 90 ? 6.736 -21.199 2.150 1.00 91.31 90 ALA A O 1
ATOM 690 N N . VAL A 1 91 ? 7.536 -21.547 0.073 1.00 93.56 91 VAL A N 1
ATOM 691 C CA . VAL A 1 91 ? 6.745 -22.753 -0.209 1.00 93.56 91 VAL A CA 1
ATOM 692 C C . VAL A 1 91 ? 7.077 -23.871 0.782 1.00 93.56 91 VAL A C 1
ATOM 694 O O . VAL A 1 91 ? 6.169 -24.414 1.411 1.00 93.56 91 VAL A O 1
ATOM 697 N N . ASN A 1 92 ? 8.363 -24.139 1.023 1.00 93.62 92 ASN A N 1
ATOM 698 C CA . ASN A 1 92 ? 8.810 -25.216 1.918 1.00 93.62 92 ASN A CA 1
ATOM 699 C C . ASN A 1 92 ? 8.409 -25.004 3.390 1.00 93.62 92 ASN A C 1
ATOM 701 O O . ASN A 1 92 ? 8.259 -25.966 4.141 1.00 93.62 92 ASN A O 1
ATOM 705 N N . LEU A 1 93 ? 8.238 -23.751 3.826 1.00 89.56 93 LEU A N 1
ATOM 706 C CA . LEU A 1 93 ? 7.855 -23.419 5.203 1.00 89.56 93 LEU A CA 1
ATOM 707 C C . LEU A 1 93 ? 6.355 -23.178 5.386 1.00 89.56 93 LEU A C 1
ATOM 709 O O . LEU A 1 93 ? 5.919 -22.966 6.518 1.00 89.56 93 LEU A O 1
ATOM 713 N N . SER A 1 94 ? 5.566 -23.210 4.312 1.00 84.62 94 SER A N 1
ATOM 714 C CA . SER A 1 94 ? 4.133 -22.895 4.343 1.00 84.62 94 SER A CA 1
ATOM 715 C C . SER A 1 94 ? 3.346 -23.765 5.332 1.00 84.62 94 SER A C 1
ATOM 717 O O . SER A 1 94 ? 2.513 -23.245 6.070 1.00 84.62 94 SER A O 1
ATOM 719 N N . SER A 1 95 ? 3.671 -25.057 5.426 1.00 83.31 95 SER A N 1
ATOM 720 C CA . SER A 1 95 ? 3.004 -26.024 6.310 1.00 83.31 95 SER A CA 1
ATOM 721 C C . SER A 1 95 ? 3.498 -26.004 7.761 1.00 83.31 95 SER A C 1
ATOM 723 O O . SER A 1 95 ? 2.774 -26.426 8.660 1.00 83.31 95 SER A O 1
ATOM 725 N N . THR A 1 96 ? 4.716 -25.514 8.013 1.00 84.19 96 THR A N 1
ATOM 726 C CA . THR A 1 96 ? 5.379 -25.593 9.331 1.00 84.19 96 THR A CA 1
ATOM 727 C C . THR A 1 96 ? 5.430 -24.255 10.062 1.00 84.19 96 THR A C 1
ATOM 729 O O . THR A 1 96 ? 5.313 -24.206 11.285 1.00 84.19 96 THR A O 1
ATOM 732 N N . ASN A 1 97 ? 5.603 -23.147 9.338 1.00 82.81 97 ASN A N 1
ATOM 733 C CA . ASN A 1 97 ? 5.654 -21.800 9.896 1.00 82.81 97 ASN A CA 1
ATOM 734 C C . ASN A 1 97 ? 5.115 -20.778 8.887 1.00 82.81 97 ASN A C 1
ATOM 736 O O . ASN A 1 97 ? 5.868 -20.106 8.176 1.00 82.81 97 ASN A O 1
ATOM 740 N N . THR A 1 98 ? 3.791 -20.629 8.883 1.00 80.88 98 THR A N 1
ATOM 741 C CA . THR A 1 98 ? 3.055 -19.731 7.982 1.00 80.88 98 THR A CA 1
ATOM 742 C C . THR A 1 98 ? 3.537 -18.281 8.069 1.00 80.88 98 THR A C 1
ATOM 744 O O . THR A 1 98 ? 3.690 -17.623 7.046 1.00 80.88 98 THR A O 1
ATOM 747 N N . THR A 1 99 ? 3.854 -17.769 9.262 1.00 72.62 99 THR A N 1
ATOM 748 C CA . THR A 1 99 ? 4.372 -16.399 9.436 1.00 72.62 99 THR A CA 1
ATOM 749 C C . THR A 1 99 ? 5.707 -16.201 8.721 1.00 72.62 99 THR A C 1
ATOM 751 O O . THR A 1 99 ? 5.901 -15.204 8.027 1.00 72.62 99 THR A O 1
ATOM 754 N N . ARG A 1 100 ? 6.631 -17.157 8.853 1.00 74.94 100 ARG A N 1
ATOM 755 C CA . ARG A 1 100 ? 7.941 -17.091 8.193 1.00 74.94 100 ARG A CA 1
ATOM 756 C C . ARG A 1 100 ? 7.828 -17.302 6.683 1.00 74.94 100 ARG A C 1
ATOM 758 O O . ARG A 1 100 ? 8.528 -16.628 5.930 1.00 74.94 100 ARG A O 1
ATOM 765 N N . ALA A 1 101 ? 6.920 -18.173 6.249 1.00 80.75 101 ALA A N 1
ATOM 766 C CA . ALA A 1 101 ? 6.601 -18.384 4.841 1.00 80.75 101 ALA A CA 1
ATOM 767 C C . ALA A 1 101 ? 6.086 -17.099 4.170 1.00 80.75 101 ALA A C 1
ATOM 769 O O . ALA A 1 101 ? 6.605 -16.699 3.129 1.00 80.75 101 ALA A O 1
ATOM 770 N N . LYS A 1 102 ? 5.155 -16.383 4.818 1.00 82.25 102 LYS A N 1
ATOM 771 C CA . LYS A 1 102 ? 4.656 -15.069 4.370 1.00 82.25 102 LYS A CA 1
ATOM 772 C C . LYS A 1 102 ? 5.785 -14.052 4.165 1.00 82.25 102 LYS A C 1
ATOM 774 O O . LYS A 1 102 ? 5.829 -13.376 3.141 1.00 82.25 102 LYS A O 1
ATOM 779 N N . ILE A 1 103 ? 6.720 -13.963 5.116 1.00 76.38 103 ILE A N 1
ATOM 780 C CA . ILE A 1 103 ? 7.875 -13.054 5.019 1.00 76.38 103 ILE A CA 1
ATOM 781 C C . ILE A 1 103 ? 8.731 -13.399 3.800 1.00 76.38 103 ILE A C 1
ATOM 783 O O . ILE A 1 103 ? 9.100 -12.508 3.039 1.00 76.38 103 ILE A O 1
ATOM 787 N N . PHE A 1 104 ? 9.043 -14.679 3.596 1.00 84.25 104 PHE A N 1
ATOM 788 C CA . PHE A 1 104 ? 9.869 -15.094 2.466 1.00 84.25 104 PHE A CA 1
ATOM 789 C C . PHE A 1 104 ? 9.188 -14.869 1.113 1.00 84.25 104 PHE A C 1
ATOM 791 O O . PHE A 1 104 ? 9.854 -14.387 0.199 1.00 84.25 104 PHE A O 1
ATOM 798 N N . ALA A 1 105 ? 7.875 -15.095 1.003 1.00 87.88 105 ALA A N 1
ATOM 799 C CA . ALA A 1 105 ? 7.120 -14.768 -0.207 1.00 87.88 105 ALA A CA 1
ATOM 800 C C . ALA A 1 105 ? 7.192 -13.261 -0.522 1.00 87.88 105 ALA A C 1
ATOM 802 O O . ALA A 1 105 ? 7.508 -12.864 -1.643 1.00 87.88 105 ALA A O 1
ATOM 803 N N . MET A 1 106 ? 7.013 -12.408 0.492 1.00 84.00 106 MET A N 1
ATOM 804 C CA . MET A 1 106 ? 7.132 -10.957 0.327 1.00 84.00 106 MET A CA 1
ATOM 805 C C . MET A 1 106 ? 8.554 -10.527 -0.067 1.00 84.00 106 MET A C 1
ATOM 807 O O . MET A 1 106 ? 8.726 -9.686 -0.948 1.00 84.00 106 MET A O 1
ATOM 811 N N . ILE A 1 107 ? 9.589 -11.108 0.552 1.00 79.38 107 ILE A N 1
ATOM 812 C CA . ILE A 1 107 ? 10.988 -10.832 0.187 1.00 79.38 107 ILE A CA 1
ATOM 813 C C . ILE A 1 107 ? 11.248 -11.224 -1.270 1.00 79.38 107 ILE A C 1
ATOM 815 O O . ILE A 1 107 ? 11.867 -10.444 -1.993 1.00 79.38 107 ILE A O 1
ATOM 819 N N . ALA A 1 108 ? 10.758 -12.382 -1.717 1.00 87.38 108 ALA A N 1
ATOM 820 C CA . ALA A 1 108 ? 10.889 -12.811 -3.106 1.00 87.38 108 ALA A CA 1
ATOM 821 C C . ALA A 1 108 ? 10.275 -11.782 -4.068 1.00 87.38 108 ALA A C 1
ATOM 823 O O . ALA A 1 108 ? 10.963 -11.309 -4.973 1.00 87.38 108 ALA A O 1
ATOM 824 N N . ALA A 1 109 ? 9.035 -11.346 -3.808 1.00 87.88 109 ALA A N 1
ATOM 825 C CA . ALA A 1 109 ? 8.371 -10.296 -4.584 1.00 87.88 109 ALA A CA 1
ATOM 826 C C . ALA A 1 109 ? 9.214 -9.010 -4.659 1.00 87.88 109 ALA A C 1
ATOM 828 O O . ALA A 1 109 ? 9.367 -8.418 -5.726 1.00 87.88 109 ALA A O 1
ATOM 829 N N . ILE A 1 110 ? 9.813 -8.588 -3.541 1.00 80.50 110 ILE A N 1
ATOM 830 C CA . ILE A 1 110 ? 10.665 -7.393 -3.485 1.00 80.50 110 ILE A CA 1
ATOM 831 C C . ILE A 1 110 ? 11.931 -7.565 -4.324 1.00 80.50 110 ILE A C 1
ATOM 833 O O . ILE A 1 110 ? 12.307 -6.629 -5.029 1.00 80.50 110 ILE A O 1
ATOM 837 N N . TYR A 1 111 ? 12.591 -8.725 -4.279 1.00 87.12 111 TYR A N 1
ATOM 838 C CA . TYR A 1 111 ? 13.750 -8.981 -5.137 1.00 87.12 111 TYR A CA 1
ATOM 839 C C . TYR A 1 111 ? 13.364 -8.855 -6.609 1.00 87.12 111 TYR A C 1
ATOM 841 O O . TYR A 1 111 ? 13.969 -8.055 -7.321 1.00 87.12 111 TYR A O 1
ATOM 849 N N . TYR A 1 112 ? 12.303 -9.538 -7.046 1.00 90.38 112 TYR A N 1
ATOM 850 C CA . TYR A 1 112 ? 11.826 -9.433 -8.427 1.00 90.38 112 TYR A CA 1
ATOM 851 C C . TYR A 1 112 ? 11.457 -8.000 -8.817 1.00 90.38 112 TYR A C 1
ATOM 853 O O . TYR A 1 112 ? 11.731 -7.582 -9.942 1.00 90.38 112 TYR A O 1
ATOM 861 N N . ALA A 1 113 ? 10.915 -7.203 -7.894 1.00 87.25 113 ALA A N 1
ATOM 862 C CA . ALA A 1 113 ? 10.555 -5.811 -8.154 1.00 87.25 113 ALA A CA 1
ATOM 863 C C . ALA A 1 113 ? 11.752 -4.907 -8.516 1.00 87.25 113 ALA A C 1
ATOM 865 O O . ALA A 1 113 ? 11.558 -3.830 -9.082 1.00 87.25 113 ALA A O 1
ATOM 866 N N . HIS A 1 114 ? 12.987 -5.331 -8.223 1.00 84.69 114 HIS A N 1
ATOM 867 C CA . HIS A 1 114 ? 14.206 -4.608 -8.597 1.00 84.69 114 HIS A CA 1
ATOM 868 C C . HIS A 1 114 ? 14.648 -4.849 -10.046 1.00 84.69 114 HIS A C 1
ATOM 870 O O . HIS A 1 114 ? 15.609 -4.216 -10.487 1.00 84.69 114 HIS A O 1
ATOM 876 N N . ALA A 1 115 ? 13.949 -5.698 -10.809 1.00 89.56 115 ALA A N 1
ATOM 877 C CA . ALA A 1 115 ? 14.273 -5.979 -12.206 1.00 89.56 115 ALA A CA 1
ATOM 878 C C . ALA A 1 115 ? 14.552 -4.727 -13.065 1.00 89.56 115 ALA A C 1
ATOM 880 O O . ALA A 1 115 ? 15.566 -4.737 -13.758 1.00 89.56 115 ALA A O 1
ATOM 881 N N . PRO A 1 116 ? 13.797 -3.608 -12.985 1.00 91.19 116 PRO A N 1
ATOM 882 C CA . PRO A 1 116 ? 14.074 -2.422 -13.805 1.00 91.19 116 PRO A CA 1
ATOM 883 C C . PRO A 1 116 ? 15.482 -1.835 -13.623 1.00 91.19 116 PRO A C 1
ATOM 885 O O . PRO A 1 116 ? 16.028 -1.240 -14.544 1.00 91.19 116 PRO A O 1
ATOM 888 N N . VAL A 1 117 ? 16.104 -2.007 -12.451 1.00 86.88 117 VAL A N 1
ATOM 889 C CA . VAL A 1 117 ? 17.447 -1.467 -12.170 1.00 86.88 117 VAL A CA 1
ATOM 890 C C . VAL A 1 117 ? 18.521 -2.150 -13.027 1.00 86.88 117 VAL A C 1
ATOM 892 O O . VAL A 1 117 ? 19.546 -1.542 -13.330 1.00 86.88 117 VAL A O 1
ATOM 895 N N . THR A 1 118 ? 18.282 -3.391 -13.457 1.00 88.38 118 THR A N 1
ATOM 896 C CA . THR A 1 118 ? 19.228 -4.170 -14.276 1.00 88.38 118 THR A CA 1
ATOM 897 C C . THR A 1 118 ? 19.478 -3.546 -15.649 1.00 88.38 118 THR A C 1
ATOM 899 O O . THR A 1 118 ? 20.607 -3.600 -16.139 1.00 88.38 118 THR A O 1
ATOM 902 N N . ALA A 1 119 ? 18.491 -2.831 -16.198 1.00 90.12 119 ALA A N 1
ATOM 903 C CA . ALA A 1 119 ? 18.607 -2.115 -17.463 1.00 90.12 119 ALA A CA 1
ATOM 904 C C . ALA A 1 119 ? 19.764 -1.103 -17.467 1.00 90.12 119 ALA A C 1
ATOM 906 O O . ALA A 1 119 ? 20.504 -0.992 -18.440 1.00 90.12 119 ALA A O 1
ATOM 907 N N . TYR A 1 120 ? 20.032 -0.428 -16.346 1.00 90.38 120 TYR A N 1
ATOM 908 C CA . TYR A 1 120 ? 21.129 0.543 -16.287 1.00 90.38 120 TYR A CA 1
ATOM 909 C C . TYR A 1 120 ? 22.517 -0.085 -16.458 1.00 90.38 120 TYR A C 1
ATOM 911 O O . TYR A 1 120 ? 23.424 0.584 -16.954 1.00 90.38 120 TYR A O 1
ATOM 919 N N . GLN A 1 121 ? 22.692 -1.365 -16.109 1.00 92.94 121 GLN A N 1
ATOM 920 C CA . GLN A 1 121 ? 23.936 -2.072 -16.421 1.00 92.94 121 GLN A CA 1
ATOM 921 C C . GLN A 1 121 ? 24.082 -2.309 -17.924 1.00 92.94 121 GLN A C 1
ATOM 923 O O . GLN A 1 121 ? 25.181 -2.148 -18.450 1.00 92.94 121 GLN A O 1
ATOM 928 N N . VAL A 1 122 ? 22.988 -2.662 -18.606 1.00 94.88 122 VAL A N 1
ATOM 929 C CA . VAL A 1 122 ? 22.977 -2.835 -20.064 1.00 94.88 122 VAL A CA 1
ATOM 930 C C . VAL A 1 122 ? 23.309 -1.509 -20.740 1.00 94.88 122 VAL A C 1
ATOM 932 O O . VAL A 1 122 ? 24.244 -1.465 -21.529 1.00 94.88 122 VAL A O 1
ATOM 935 N N . LEU A 1 123 ? 22.656 -0.411 -20.340 1.00 93.56 123 LEU A N 1
ATOM 936 C CA . LEU A 1 123 ? 22.955 0.931 -20.850 1.00 93.56 123 LEU A CA 1
ATOM 937 C C . LEU A 1 123 ? 24.431 1.311 -20.670 1.00 93.56 123 LEU A C 1
ATOM 939 O O . LEU A 1 123 ? 25.063 1.788 -21.608 1.00 93.56 123 LEU A O 1
ATOM 943 N N . GLY A 1 124 ? 24.988 1.098 -19.473 1.00 92.25 124 GLY A N 1
ATOM 944 C CA . GLY A 1 124 ? 26.387 1.420 -19.187 1.00 92.25 124 GLY A CA 1
ATOM 945 C C . GLY A 1 124 ? 27.368 0.644 -20.069 1.00 92.25 124 GLY A C 1
ATOM 946 O O . GLY A 1 124 ? 28.325 1.232 -20.571 1.00 92.25 124 GLY A O 1
ATOM 947 N N . LYS A 1 125 ? 27.108 -0.651 -20.301 1.00 92.94 125 LYS A N 1
ATOM 948 C CA . LYS A 1 125 ? 27.891 -1.469 -21.239 1.00 92.94 125 LYS A CA 1
ATOM 949 C C . LYS A 1 125 ? 27.731 -0.974 -22.672 1.00 92.94 125 LYS A C 1
ATOM 951 O O . LYS A 1 125 ? 28.732 -0.710 -23.314 1.00 92.94 125 LYS A O 1
ATOM 956 N N . THR A 1 126 ? 26.500 -0.755 -23.136 1.00 94.00 126 THR A N 1
ATOM 957 C CA . THR A 1 126 ? 26.231 -0.263 -24.495 1.00 94.00 126 THR A CA 1
ATOM 958 C C . THR A 1 126 ? 26.959 1.040 -24.783 1.00 94.00 126 THR A C 1
ATOM 960 O O . THR A 1 126 ? 27.585 1.151 -25.829 1.00 94.00 126 THR A O 1
ATOM 963 N N . ILE A 1 127 ? 26.923 2.005 -23.859 1.00 94.19 127 ILE A N 1
ATOM 964 C CA . ILE A 1 127 ? 27.657 3.262 -24.031 1.00 94.19 127 ILE A CA 1
ATOM 965 C C . ILE A 1 127 ? 29.148 2.965 -24.156 1.00 94.19 127 ILE A C 1
ATOM 967 O O . ILE A 1 127 ? 29.754 3.369 -25.137 1.00 94.19 127 ILE A O 1
ATOM 971 N N . ARG A 1 128 ? 29.725 2.243 -23.189 1.00 92.75 128 ARG A N 1
ATOM 972 C CA . ARG A 1 128 ? 31.164 1.960 -23.142 1.00 92.75 128 ARG A CA 1
ATOM 973 C C . ARG A 1 128 ? 31.660 1.221 -24.385 1.00 92.75 128 ARG A C 1
ATOM 975 O O . ARG A 1 128 ? 32.712 1.573 -24.901 1.00 92.75 128 ARG A O 1
ATOM 982 N N . ASP A 1 129 ? 30.912 0.226 -24.840 1.00 93.38 129 ASP A N 1
ATOM 983 C CA . ASP A 1 129 ? 31.308 -0.655 -25.937 1.00 93.38 129 ASP A CA 1
ATOM 984 C C . ASP A 1 129 ? 31.160 0.033 -27.316 1.00 93.38 129 ASP A C 1
ATOM 986 O O . ASP A 1 129 ? 31.708 -0.457 -28.295 1.00 93.38 129 ASP A O 1
ATOM 990 N N . ASN A 1 130 ? 30.463 1.180 -27.390 1.00 94.31 130 ASN A N 1
ATOM 991 C CA . ASN A 1 130 ? 30.265 1.974 -28.615 1.00 94.31 130 ASN A CA 1
ATOM 992 C C . ASN A 1 130 ? 30.911 3.370 -28.549 1.00 94.31 130 ASN A C 1
ATOM 994 O O . ASN A 1 130 ? 30.593 4.240 -29.363 1.00 94.31 130 ASN A O 1
ATOM 998 N N . LEU A 1 131 ? 31.777 3.631 -27.566 1.00 92.25 131 LEU A N 1
ATOM 999 C CA . LEU A 1 131 ? 32.622 4.824 -27.596 1.00 92.25 131 LEU A CA 1
ATOM 1000 C C . LEU A 1 131 ? 33.701 4.658 -28.671 1.00 92.25 131 LEU A C 1
ATOM 1002 O O . LEU A 1 131 ? 34.195 3.558 -28.904 1.00 92.25 131 LEU A O 1
ATOM 1006 N N . SER A 1 132 ? 34.104 5.765 -29.294 1.00 90.38 132 SER A N 1
ATOM 1007 C CA . SER A 1 132 ? 35.245 5.756 -30.216 1.00 90.38 132 SER A CA 1
ATOM 1008 C C . SER A 1 132 ? 36.562 5.420 -29.496 1.00 90.38 132 SER A C 1
ATOM 1010 O O . SER A 1 132 ? 36.641 5.484 -28.266 1.00 90.38 132 SER A O 1
ATOM 1012 N N . GLU A 1 133 ? 37.635 5.165 -30.254 1.00 80.44 133 GLU A N 1
ATOM 1013 C CA . GLU A 1 133 ? 38.991 4.922 -29.719 1.00 80.44 133 GLU A CA 1
ATOM 1014 C C . GLU A 1 133 ? 39.461 6.019 -28.736 1.00 80.44 133 GLU A C 1
ATOM 1016 O O . GLU A 1 133 ? 40.164 5.744 -27.765 1.00 80.44 133 GLU A O 1
ATOM 1021 N N . ASN A 1 134 ? 38.982 7.258 -28.908 1.00 83.25 134 ASN A N 1
ATOM 1022 C CA . ASN A 1 134 ? 39.287 8.398 -28.035 1.00 83.25 134 ASN A CA 1
ATOM 1023 C C . ASN A 1 134 ? 38.258 8.619 -26.912 1.00 83.25 134 ASN A C 1
ATOM 1025 O O . ASN A 1 134 ? 38.218 9.693 -26.312 1.00 83.25 134 ASN A O 1
ATOM 1029 N N . HIS A 1 135 ? 37.406 7.631 -26.626 1.00 86.19 135 HIS A N 1
ATOM 1030 C CA . HIS A 1 135 ? 36.324 7.710 -25.640 1.00 86.19 135 HIS A CA 1
ATOM 1031 C C . HIS A 1 135 ? 35.320 8.843 -25.921 1.00 86.19 135 HIS A C 1
ATOM 1033 O O . HIS A 1 135 ? 34.689 9.384 -25.007 1.00 86.19 135 HIS A O 1
ATOM 1039 N N . THR A 1 136 ? 35.170 9.232 -27.191 1.00 89.38 136 THR A N 1
ATOM 1040 C CA . THR A 1 136 ? 34.224 10.277 -27.594 1.00 89.38 136 THR A CA 1
ATOM 1041 C C . THR A 1 136 ? 32.886 9.671 -27.996 1.00 89.38 136 THR A C 1
ATOM 1043 O O . THR A 1 136 ? 32.818 8.581 -28.558 1.00 89.38 136 THR A O 1
ATOM 1046 N N . ILE A 1 137 ? 31.812 10.402 -27.695 1.00 91.88 137 ILE A N 1
ATOM 1047 C CA . ILE A 1 137 ? 30.454 10.062 -28.126 1.00 91.88 137 ILE A CA 1
ATOM 1048 C C . ILE A 1 137 ? 30.327 10.419 -29.609 1.00 91.88 137 ILE A C 1
ATOM 1050 O O . ILE A 1 137 ? 30.484 11.592 -29.966 1.00 91.88 137 ILE A O 1
ATOM 1054 N N . THR A 1 138 ? 30.027 9.425 -30.441 1.00 93.75 138 THR A N 1
ATOM 1055 C CA . THR A 1 138 ? 29.818 9.545 -31.893 1.00 93.75 138 THR A CA 1
ATOM 1056 C C . THR A 1 138 ? 28.359 9.270 -32.256 1.00 93.75 138 THR A C 1
ATOM 1058 O O . THR A 1 138 ? 27.543 8.982 -31.378 1.00 93.75 138 THR A O 1
ATOM 1061 N N . ASN A 1 139 ? 28.015 9.374 -33.544 1.00 94.19 139 ASN A N 1
ATOM 1062 C CA . ASN A 1 139 ? 26.686 9.003 -34.032 1.00 94.19 139 ASN A CA 1
ATOM 1063 C C . ASN A 1 139 ? 26.368 7.539 -33.712 1.00 94.19 139 ASN A C 1
ATOM 1065 O O . ASN A 1 139 ? 25.313 7.278 -33.143 1.00 94.19 139 ASN A O 1
ATOM 1069 N N . ASP A 1 140 ? 27.323 6.637 -33.935 1.00 94.19 140 ASP A N 1
ATOM 1070 C CA . ASP A 1 140 ? 27.197 5.208 -33.630 1.00 94.19 140 ASP A CA 1
ATOM 1071 C C . ASP A 1 140 ? 26.867 4.970 -32.147 1.00 94.19 140 ASP A C 1
ATOM 1073 O O . ASP A 1 140 ? 26.001 4.163 -31.813 1.00 94.19 140 ASP A O 1
ATOM 1077 N N . THR A 1 141 ? 27.481 5.734 -31.230 1.00 95.50 141 THR A N 1
ATOM 1078 C CA . THR A 1 141 ? 27.134 5.663 -29.802 1.00 95.50 141 THR A CA 1
ATOM 1079 C C . THR A 1 141 ? 25.679 6.075 -29.549 1.00 95.50 141 THR A C 1
ATOM 1081 O O . THR A 1 141 ? 25.011 5.494 -28.692 1.00 95.50 141 THR A O 1
ATOM 1084 N N . VAL A 1 142 ? 25.179 7.102 -30.248 1.00 96.81 142 VAL A N 1
ATOM 1085 C CA . VAL A 1 142 ? 23.783 7.556 -30.118 1.00 96.81 142 VAL A CA 1
ATOM 1086 C C . VAL A 1 142 ? 22.822 6.511 -30.670 1.00 96.81 142 VAL A C 1
ATOM 1088 O O . VAL A 1 142 ? 21.856 6.179 -29.985 1.00 96.81 142 VAL A O 1
ATOM 1091 N N . GLU A 1 143 ? 23.092 5.986 -31.862 1.00 97.19 143 GLU A N 1
ATOM 1092 C CA . GLU A 1 143 ? 22.278 4.960 -32.521 1.00 97.19 143 GLU A CA 1
ATOM 1093 C C . GLU A 1 143 ? 22.199 3.692 -31.667 1.00 97.19 143 GLU A C 1
ATOM 1095 O O . GLU A 1 143 ? 21.100 3.245 -31.344 1.00 97.19 143 GLU A O 1
ATOM 1100 N N . ALA A 1 144 ? 23.328 3.213 -31.136 1.00 97.12 144 ALA A N 1
ATOM 1101 C CA . ALA A 1 144 ? 23.346 2.063 -30.234 1.00 97.12 144 ALA A CA 1
ATOM 1102 C C . ALA A 1 144 ? 22.488 2.278 -28.970 1.00 97.12 144 ALA A C 1
ATOM 1104 O O . ALA A 1 144 ? 21.800 1.363 -28.510 1.00 97.12 144 ALA A O 1
ATOM 1105 N N . VAL A 1 145 ? 22.497 3.484 -28.385 1.00 97.81 145 VAL A N 1
ATOM 1106 C CA . VAL A 1 145 ? 21.638 3.800 -27.227 1.00 97.81 145 VAL A CA 1
ATOM 1107 C C . VAL A 1 145 ? 20.162 3.888 -27.624 1.00 97.81 145 VAL A C 1
ATOM 1109 O O . VAL A 1 145 ? 19.308 3.458 -26.844 1.00 97.81 145 VAL A O 1
ATOM 1112 N N . LEU A 1 146 ? 19.845 4.424 -28.806 1.00 97.62 146 LEU A N 1
ATOM 1113 C CA . LEU A 1 146 ? 18.477 4.469 -29.329 1.00 97.62 146 LEU A CA 1
ATOM 1114 C C . LEU A 1 146 ? 17.921 3.062 -29.547 1.00 97.62 146 LEU A C 1
ATOM 1116 O O . LEU A 1 146 ? 16.825 2.769 -29.065 1.00 97.62 146 LEU A O 1
ATOM 1120 N N . ASP A 1 147 ? 18.702 2.178 -30.160 1.00 98.00 147 ASP A N 1
ATOM 1121 C CA . ASP A 1 147 ? 18.320 0.785 -30.385 1.00 98.00 147 ASP A CA 1
ATOM 1122 C C . ASP A 1 147 ? 18.036 0.073 -29.061 1.00 98.00 147 ASP A C 1
ATOM 1124 O O . ASP A 1 147 ? 16.986 -0.551 -28.890 1.00 98.00 147 ASP A O 1
ATOM 1128 N N . LYS A 1 148 ? 18.900 0.252 -28.051 1.00 98.00 148 LYS A N 1
ATOM 1129 C CA . LYS A 1 148 ? 18.639 -0.315 -26.718 1.00 98.00 148 LYS A CA 1
ATOM 1130 C C . LYS A 1 148 ? 17.435 0.302 -26.025 1.00 98.00 148 LYS A C 1
ATOM 1132 O O . LYS A 1 148 ? 16.758 -0.398 -25.276 1.00 98.00 148 LYS A O 1
ATOM 1137 N N . ALA A 1 149 ? 17.136 1.580 -26.245 1.00 97.88 149 ALA A N 1
ATOM 1138 C CA . ALA A 1 149 ? 15.922 2.183 -25.706 1.00 97.88 149 ALA A CA 1
ATOM 1139 C C . ALA A 1 149 ? 14.661 1.555 -26.326 1.00 97.88 149 ALA A C 1
ATOM 1141 O O . ALA A 1 149 ? 13.698 1.293 -25.603 1.00 97.88 149 ALA A O 1
ATOM 1142 N N . LEU A 1 150 ? 14.680 1.260 -27.629 1.00 98.12 150 LEU A N 1
ATOM 1143 C CA . LEU A 1 150 ? 13.592 0.567 -28.322 1.00 98.12 150 LEU A CA 1
ATOM 1144 C C . LEU A 1 150 ? 13.462 -0.898 -27.884 1.00 98.12 150 LEU A C 1
ATOM 1146 O O . LEU A 1 150 ? 12.348 -1.380 -27.686 1.00 98.12 150 LEU A O 1
ATOM 1150 N N . GLU A 1 151 ? 14.571 -1.595 -27.634 1.00 98.25 151 GLU A N 1
ATOM 1151 C CA . GLU A 1 151 ? 14.518 -2.926 -27.021 1.00 98.25 151 GLU A CA 1
ATOM 1152 C C . GLU A 1 151 ? 13.851 -2.891 -25.639 1.00 98.25 151 GLU A C 1
ATOM 1154 O O . GLU A 1 151 ? 12.964 -3.698 -25.365 1.00 98.25 151 GLU A O 1
ATOM 1159 N N . VAL A 1 152 ? 14.206 -1.923 -24.782 1.00 97.94 152 VAL A N 1
ATOM 1160 C CA . VAL A 1 152 ? 13.564 -1.756 -23.465 1.00 97.94 152 VAL A CA 1
ATOM 1161 C C . VAL A 1 152 ? 12.073 -1.440 -23.604 1.00 97.94 152 VAL A C 1
ATOM 1163 O O . VAL A 1 152 ? 11.276 -1.939 -22.807 1.00 97.94 152 VAL A O 1
ATOM 1166 N N . LYS A 1 153 ? 11.668 -0.659 -24.615 1.00 98.31 153 LYS A N 1
ATOM 1167 C CA . LYS A 1 153 ? 10.249 -0.442 -24.938 1.00 98.31 153 LYS A CA 1
ATOM 1168 C C . LYS A 1 153 ? 9.550 -1.769 -25.231 1.00 98.31 153 LYS A C 1
ATOM 1170 O O . LYS A 1 153 ? 8.512 -2.037 -24.638 1.00 98.31 153 LYS A O 1
ATOM 1175 N N . ASN A 1 154 ? 10.123 -2.614 -26.083 1.00 98.31 154 ASN A N 1
ATOM 1176 C CA . ASN A 1 154 ? 9.528 -3.910 -26.420 1.00 98.31 154 ASN A CA 1
ATOM 1177 C C . ASN A 1 154 ? 9.450 -4.838 -25.199 1.00 98.31 154 ASN A C 1
ATOM 1179 O O . ASN A 1 154 ? 8.436 -5.488 -24.971 1.00 98.31 154 ASN A O 1
ATOM 1183 N N . VAL A 1 155 ? 10.481 -4.838 -24.352 1.00 98.25 155 VAL A N 1
ATOM 1184 C CA . VAL A 1 155 ? 10.487 -5.575 -23.079 1.00 98.25 155 VAL A CA 1
ATOM 1185 C C . VAL A 1 155 ? 9.390 -5.077 -22.129 1.00 98.25 155 VAL A C 1
ATOM 1187 O O . VAL A 1 155 ? 8.743 -5.886 -21.465 1.00 98.25 155 VAL A O 1
ATOM 1190 N N . LEU A 1 156 ? 9.149 -3.764 -22.075 1.00 97.75 156 LEU A N 1
ATOM 1191 C CA . LEU A 1 156 ? 8.043 -3.168 -21.323 1.00 97.75 156 LEU A CA 1
ATOM 1192 C C . LEU A 1 156 ? 6.677 -3.578 -21.883 1.00 97.75 156 LEU A C 1
ATOM 1194 O O . LEU A 1 156 ? 5.798 -3.911 -21.096 1.00 97.75 156 LEU A O 1
ATOM 1198 N N . LEU A 1 157 ? 6.497 -3.563 -23.206 1.00 97.81 157 LEU A N 1
ATOM 1199 C CA . LEU A 1 157 ? 5.248 -3.988 -23.846 1.00 97.81 157 LEU A CA 1
ATOM 1200 C C . LEU A 1 157 ? 4.950 -5.462 -23.540 1.00 97.81 157 LEU A C 1
ATOM 1202 O O . LEU A 1 157 ? 3.872 -5.768 -23.048 1.00 97.81 157 LEU A O 1
ATOM 1206 N N . ASN A 1 158 ? 5.948 -6.342 -23.648 1.00 97.75 158 ASN A N 1
ATOM 1207 C CA . ASN A 1 158 ? 5.800 -7.744 -23.250 1.00 97.75 158 ASN A CA 1
ATOM 1208 C C . ASN A 1 158 ? 5.418 -7.889 -21.766 1.00 97.75 158 ASN A C 1
ATOM 1210 O O . ASN A 1 158 ? 4.634 -8.758 -21.396 1.00 97.75 158 ASN A O 1
ATOM 1214 N N . ALA A 1 159 ? 5.976 -7.052 -20.886 1.00 97.00 159 ALA A N 1
ATOM 1215 C CA . ALA A 1 159 ? 5.633 -7.073 -19.466 1.00 97.00 159 ALA A CA 1
ATOM 1216 C C . ALA A 1 159 ? 4.209 -6.571 -19.189 1.00 97.00 159 ALA A C 1
ATOM 1218 O O . ALA A 1 159 ? 3.585 -7.050 -18.243 1.00 97.00 159 ALA A O 1
ATOM 1219 N N . ILE A 1 160 ? 3.698 -5.630 -19.993 1.00 96.12 160 ILE A N 1
ATOM 1220 C CA . ILE A 1 160 ? 2.298 -5.187 -19.951 1.00 96.12 160 ILE A CA 1
ATOM 1221 C C . ILE A 1 160 ? 1.386 -6.364 -20.292 1.00 96.12 160 ILE A C 1
ATOM 1223 O O . ILE A 1 160 ? 0.506 -6.670 -19.494 1.00 96.12 160 ILE A O 1
ATOM 1227 N N . ASP A 1 161 ? 1.663 -7.081 -21.382 1.00 96.88 161 ASP A N 1
ATOM 1228 C CA . ASP A 1 161 ? 0.867 -8.245 -21.790 1.00 96.88 161 ASP A CA 1
ATOM 1229 C C . ASP A 1 161 ? 0.867 -9.332 -20.701 1.00 96.88 161 ASP A C 1
ATOM 1231 O O . ASP A 1 161 ? -0.164 -9.918 -20.367 1.00 96.88 161 ASP A O 1
ATOM 1235 N N . VAL A 1 162 ? 2.026 -9.584 -20.078 1.00 96.06 162 VAL A N 1
ATOM 1236 C CA . VAL A 1 162 ? 2.117 -10.506 -18.935 1.00 96.06 162 VAL A CA 1
ATOM 1237 C C . VAL A 1 162 ? 1.297 -9.995 -17.750 1.00 96.06 162 VAL A C 1
ATOM 1239 O O . VAL A 1 162 ? 0.574 -10.776 -17.142 1.00 96.06 162 VAL A O 1
ATOM 1242 N N . ALA A 1 163 ? 1.378 -8.709 -17.408 1.00 92.81 163 ALA A N 1
ATOM 1243 C CA . ALA A 1 163 ? 0.615 -8.135 -16.300 1.00 92.81 163 ALA A CA 1
ATOM 1244 C C . ALA A 1 163 ? -0.901 -8.269 -16.526 1.00 92.81 163 ALA A C 1
ATOM 1246 O O . ALA A 1 163 ? -1.617 -8.695 -15.618 1.00 92.81 163 ALA A O 1
ATOM 1247 N N . GLU A 1 164 ? -1.373 -8.002 -17.742 1.00 92.81 164 GLU A N 1
ATOM 1248 C CA . GLU A 1 164 ? -2.778 -8.149 -18.129 1.00 92.81 164 GLU A CA 1
ATOM 1249 C C . GLU A 1 164 ? -3.250 -9.608 -18.018 1.00 92.81 164 GLU A C 1
ATOM 1251 O O . GLU A 1 164 ? -4.314 -9.861 -17.454 1.00 92.81 164 GLU A O 1
ATOM 1256 N N . ASN A 1 165 ? -2.417 -10.583 -18.408 1.00 94.62 165 ASN A N 1
ATOM 1257 C CA . ASN A 1 165 ? -2.699 -12.015 -18.215 1.00 94.62 165 ASN A CA 1
ATOM 1258 C C . ASN A 1 165 ? -2.847 -12.425 -16.736 1.00 94.62 165 ASN A C 1
ATOM 1260 O O . ASN A 1 165 ? -3.502 -13.421 -16.430 1.00 94.62 165 ASN A O 1
ATOM 1264 N N . TYR A 1 166 ? -2.261 -11.663 -15.808 1.00 91.38 166 TYR A N 1
ATOM 1265 C CA . TYR A 1 166 ? -2.412 -11.855 -14.360 1.00 91.38 166 TYR A CA 1
ATOM 1266 C C . TYR A 1 166 ? -3.487 -10.953 -13.734 1.00 91.38 166 TYR A C 1
ATOM 1268 O O . TYR A 1 166 ? -3.526 -10.810 -12.505 1.00 91.38 166 TYR A O 1
ATOM 1276 N N . ASN A 1 167 ? -4.376 -10.383 -14.557 1.00 89.50 167 ASN A N 1
ATOM 1277 C CA . ASN A 1 167 ? -5.424 -9.440 -14.163 1.00 89.50 167 ASN A CA 1
ATOM 1278 C C . ASN A 1 167 ? -4.868 -8.204 -13.443 1.00 89.50 167 ASN A C 1
ATOM 1280 O O . ASN A 1 167 ? -5.451 -7.746 -12.463 1.00 89.50 167 ASN A O 1
ATOM 1284 N N . VAL A 1 168 ? -3.716 -7.696 -13.893 1.00 87.31 168 VAL A N 1
ATOM 1285 C CA . VAL A 1 168 ? -3.163 -6.428 -13.417 1.00 87.31 168 VAL A CA 1
ATOM 1286 C C . VAL A 1 168 ? -3.473 -5.335 -14.432 1.00 87.31 168 VAL A C 1
ATOM 1288 O O . VAL A 1 168 ? -3.037 -5.377 -15.580 1.00 87.31 168 VAL A O 1
ATOM 1291 N N . THR A 1 169 ? -4.212 -4.326 -13.993 1.00 81.31 169 THR A N 1
ATOM 1292 C CA . THR A 1 169 ? -4.597 -3.167 -14.787 1.00 81.31 169 THR A CA 1
ATOM 1293 C C . THR A 1 169 ? -3.386 -2.265 -15.020 1.00 81.31 169 THR A C 1
ATOM 1295 O O . THR A 1 169 ? -2.821 -1.688 -14.083 1.00 81.31 169 THR A O 1
ATOM 1298 N N . LYS A 1 170 ? -3.011 -2.062 -16.287 1.00 84.38 170 LYS A N 1
ATOM 1299 C CA . LYS A 1 170 ? -1.967 -1.104 -16.669 1.00 84.38 170 LYS A CA 1
ATOM 1300 C C . LYS A 1 170 ? -2.334 0.324 -16.210 1.00 84.38 170 LYS A C 1
ATOM 1302 O O . LYS A 1 170 ? -3.374 0.851 -16.609 1.00 84.38 170 LYS A O 1
ATOM 1307 N N . PRO A 1 171 ? -1.482 1.015 -15.424 1.00 78.19 171 PRO A N 1
ATOM 1308 C CA . PRO A 1 171 ? -1.734 2.406 -15.047 1.00 78.19 171 PRO A CA 1
ATOM 1309 C C . PRO A 1 171 ? -1.618 3.366 -16.236 1.00 78.19 171 PRO A C 1
ATOM 1311 O O . PRO A 1 171 ? -0.634 3.312 -16.967 1.00 78.19 171 PRO A O 1
ATOM 1314 N N . ALA A 1 172 ? -2.507 4.361 -16.328 1.00 72.62 172 ALA A N 1
ATOM 1315 C CA . ALA A 1 172 ? -2.438 5.415 -17.353 1.00 72.62 172 ALA A CA 1
ATOM 1316 C C . ALA A 1 172 ? -1.095 6.178 -17.373 1.00 72.62 172 ALA A C 1
ATOM 1318 O O . ALA A 1 172 ? -0.650 6.659 -18.413 1.00 72.62 172 ALA A O 1
ATOM 1319 N N . LEU A 1 173 ? -0.405 6.266 -16.226 1.00 69.31 173 LEU A N 1
ATOM 1320 C CA . LEU A 1 173 ? 0.931 6.862 -16.151 1.00 69.31 173 LEU A CA 1
ATOM 1321 C C . LEU A 1 173 ? 1.961 6.111 -17.015 1.00 69.31 173 LEU A C 1
ATOM 1323 O O . LEU A 1 173 ? 2.909 6.735 -17.484 1.00 69.31 173 LEU A O 1
ATOM 1327 N N . VAL A 1 174 ? 1.797 4.802 -17.230 1.00 75.00 174 VAL A N 1
ATOM 1328 C CA . VAL A 1 174 ? 2.679 4.010 -18.102 1.00 75.00 174 VAL A CA 1
ATOM 1329 C C . VAL A 1 174 ? 2.577 4.504 -19.544 1.00 75.00 174 VAL A C 1
ATOM 1331 O O . VAL A 1 174 ? 3.610 4.794 -20.140 1.00 75.00 174 VAL A O 1
ATOM 1334 N N . ASP A 1 175 ? 1.365 4.714 -20.065 1.00 74.88 175 ASP A N 1
ATOM 1335 C CA . ASP A 1 175 ? 1.153 5.212 -21.432 1.00 74.88 175 ASP A CA 1
ATOM 1336 C C . ASP A 1 175 ? 1.707 6.634 -21.617 1.00 74.88 175 ASP A C 1
ATOM 1338 O O . ASP A 1 175 ? 2.380 6.923 -22.606 1.00 74.88 175 ASP A O 1
ATOM 1342 N N . ILE A 1 176 ? 1.521 7.509 -20.619 1.00 70.06 176 ILE A N 1
ATOM 1343 C CA . ILE A 1 176 ? 2.098 8.866 -20.620 1.00 70.06 176 ILE A CA 1
ATOM 1344 C C . ILE A 1 176 ? 3.632 8.814 -20.673 1.00 70.06 176 ILE A C 1
ATOM 1346 O O . ILE A 1 176 ? 4.263 9.608 -21.374 1.00 70.06 176 ILE A O 1
ATOM 1350 N N . LEU A 1 177 ? 4.253 7.900 -19.920 1.00 76.31 177 LEU A N 1
ATOM 1351 C CA . LEU A 1 177 ? 5.707 7.742 -19.925 1.00 76.31 177 LEU A CA 1
ATOM 1352 C C . LEU A 1 177 ? 6.202 7.173 -21.260 1.00 76.31 177 LEU A C 1
ATOM 1354 O O . LEU A 1 177 ? 7.186 7.691 -21.779 1.00 76.31 177 LEU A O 1
ATOM 1358 N N . ILE A 1 178 ? 5.516 6.184 -21.842 1.00 90.69 178 ILE A N 1
ATOM 1359 C CA . ILE A 1 178 ? 5.848 5.647 -23.172 1.00 90.69 178 ILE A CA 1
ATOM 1360 C C . ILE A 1 178 ? 5.800 6.765 -24.220 1.00 90.69 178 ILE A C 1
ATOM 1362 O O . ILE A 1 178 ? 6.789 6.982 -24.914 1.00 90.69 178 ILE A O 1
ATOM 1366 N N . ALA A 1 179 ? 4.719 7.549 -24.264 1.00 85.81 179 ALA A N 1
ATOM 1367 C CA . ALA A 1 179 ? 4.584 8.655 -25.212 1.00 85.81 179 ALA A CA 1
ATOM 1368 C C . ALA A 1 179 ? 5.676 9.731 -25.034 1.00 85.81 179 ALA A C 1
ATOM 1370 O O . ALA A 1 179 ? 6.216 10.257 -26.009 1.00 85.81 179 ALA A O 1
ATOM 1371 N N . ASN A 1 180 ? 6.045 10.049 -23.788 1.00 81.50 180 ASN A N 1
ATOM 1372 C CA . ASN A 1 180 ? 7.142 10.978 -23.507 1.00 81.50 180 ASN A CA 1
ATOM 1373 C C . ASN A 1 180 ? 8.497 10.410 -23.967 1.00 81.50 180 ASN A C 1
ATOM 1375 O O . ASN A 1 180 ? 9.296 11.131 -24.561 1.00 81.50 180 ASN A O 1
ATOM 1379 N N . ALA A 1 181 ? 8.752 9.120 -23.741 1.00 92.81 181 ALA A N 1
ATOM 1380 C CA . ALA A 1 181 ? 9.960 8.460 -24.224 1.00 92.81 181 ALA A CA 1
ATOM 1381 C C . ALA A 1 181 ? 10.025 8.446 -25.760 1.00 92.81 181 ALA A C 1
ATOM 1383 O O . ALA A 1 181 ? 11.052 8.835 -26.311 1.00 92.81 181 ALA A O 1
ATOM 1384 N N . ASP A 1 182 ? 8.928 8.111 -26.446 1.00 96.75 182 ASP A N 1
ATOM 1385 C CA . ASP A 1 182 ? 8.815 8.164 -27.911 1.00 96.75 182 ASP A CA 1
ATOM 1386 C C . ASP A 1 182 ? 9.112 9.572 -28.454 1.00 96.75 182 ASP A C 1
ATOM 1388 O O . ASP A 1 182 ? 9.884 9.738 -29.399 1.00 96.75 182 ASP A O 1
ATOM 1392 N N . SER A 1 183 ? 8.596 10.617 -27.798 1.00 95.44 183 SER A N 1
ATOM 1393 C CA . SER A 1 183 ? 8.932 12.004 -28.142 1.00 95.44 183 SER A CA 1
ATOM 1394 C C . SER A 1 183 ? 10.434 12.295 -28.002 1.00 95.44 183 SER A C 1
ATOM 1396 O O . SER A 1 183 ? 11.007 12.993 -28.841 1.00 95.44 183 SER A O 1
ATOM 1398 N N . LYS A 1 184 ? 11.103 11.745 -26.979 1.00 95.50 184 LYS A N 1
ATOM 1399 C CA . LYS A 1 184 ? 12.555 11.899 -26.788 1.00 95.50 184 LYS A CA 1
ATOM 1400 C C . LYS A 1 184 ? 13.383 11.111 -27.80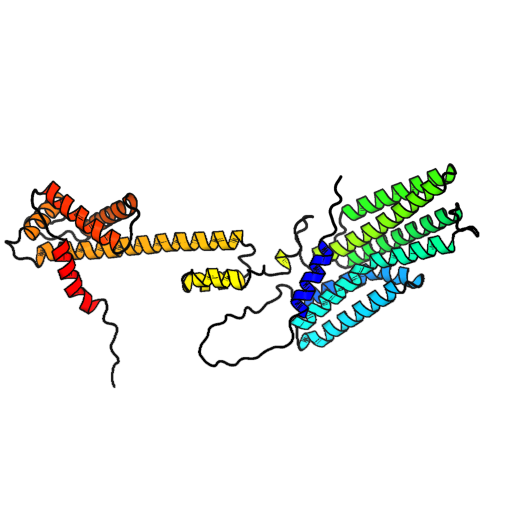0 1.00 95.50 184 LYS A C 1
ATOM 1402 O O . LYS A 1 184 ? 14.418 11.629 -28.213 1.00 95.50 184 LYS A O 1
ATOM 1407 N N . ILE A 1 185 ? 12.926 9.935 -28.230 1.00 97.75 185 ILE A N 1
ATOM 1408 C CA . ILE A 1 185 ? 13.528 9.191 -29.347 1.00 97.75 185 ILE A CA 1
ATOM 1409 C C . ILE A 1 185 ? 13.477 10.039 -30.619 1.00 97.75 185 ILE A C 1
ATOM 1411 O O . ILE A 1 185 ? 14.520 10.321 -31.205 1.00 97.75 185 ILE A O 1
ATOM 1415 N N . ASN A 1 186 ? 12.294 10.538 -30.985 1.00 97.88 186 ASN A N 1
ATOM 1416 C CA . ASN A 1 186 ? 12.123 11.363 -32.183 1.00 97.88 186 ASN A CA 1
ATOM 1417 C C . ASN A 1 186 ? 12.982 12.634 -32.124 1.00 97.88 186 ASN A C 1
ATOM 1419 O O . ASN A 1 186 ? 13.680 12.959 -33.079 1.00 97.88 186 ASN A O 1
ATOM 1423 N N . TYR A 1 187 ? 13.004 13.311 -30.972 1.00 97.06 187 TYR A N 1
ATOM 1424 C CA . TYR A 1 187 ? 13.844 14.490 -30.768 1.00 97.06 187 TYR A CA 1
ATOM 1425 C C . TYR A 1 187 ? 15.344 14.176 -30.880 1.00 97.06 187 TYR A C 1
ATOM 1427 O O . TYR A 1 187 ? 16.098 14.957 -31.458 1.00 97.06 187 TYR A O 1
ATOM 1435 N N . SER A 1 188 ? 15.782 13.026 -30.361 1.00 97.62 188 SER A N 1
ATOM 1436 C CA . SER A 1 188 ? 17.162 12.560 -30.508 1.00 97.62 188 SER A CA 1
ATOM 1437 C C . SER A 1 188 ? 17.531 12.334 -31.973 1.00 97.62 188 SER A C 1
ATOM 1439 O O . SER A 1 188 ? 18.587 12.791 -32.401 1.00 97.62 188 SER A O 1
ATOM 1441 N N . LEU A 1 189 ? 16.663 11.673 -32.744 1.00 97.56 189 LEU A N 1
ATOM 1442 C CA . LEU A 1 189 ? 16.874 11.423 -34.172 1.00 97.56 189 LEU A CA 1
ATOM 1443 C C . LEU A 1 189 ? 16.984 12.734 -34.963 1.00 97.56 189 LEU A C 1
ATOM 1445 O O . LEU A 1 189 ? 17.906 12.891 -35.760 1.00 97.56 189 LEU A O 1
ATOM 1449 N N . THR A 1 190 ? 16.114 13.712 -34.693 1.00 97.50 190 THR A N 1
ATOM 1450 C CA . THR A 1 190 ? 16.195 15.042 -35.319 1.00 97.50 190 THR A CA 1
ATOM 1451 C C . THR A 1 190 ? 17.515 15.746 -34.994 1.00 97.50 190 THR A C 1
ATOM 1453 O O . THR A 1 190 ? 18.166 16.287 -35.885 1.00 97.50 190 THR A O 1
ATOM 1456 N N . LEU A 1 191 ? 17.952 15.719 -33.730 1.00 96.62 191 LEU A N 1
ATOM 1457 C CA . LEU A 1 191 ? 19.230 16.314 -33.327 1.00 96.62 191 LEU A CA 1
ATOM 1458 C C . LEU A 1 191 ? 20.431 15.613 -33.970 1.00 96.62 191 LEU A C 1
ATOM 1460 O O . LEU A 1 191 ? 21.415 16.277 -34.291 1.00 96.62 191 LEU A O 1
ATOM 1464 N N . LEU A 1 192 ? 20.350 14.295 -34.162 1.00 95.25 192 LEU A N 1
ATOM 1465 C CA . LEU A 1 192 ? 21.388 13.512 -34.824 1.00 95.25 192 LEU A CA 1
ATOM 1466 C C . LEU A 1 192 ? 21.513 13.905 -36.304 1.00 95.25 192 LEU A C 1
ATOM 1468 O O . LEU A 1 192 ? 22.616 14.182 -36.765 1.00 95.25 192 LEU A O 1
ATOM 1472 N N . GLN A 1 193 ? 20.383 14.045 -37.008 1.00 95.81 193 GLN A N 1
ATOM 1473 C CA . GLN A 1 193 ? 20.331 14.527 -38.397 1.00 95.81 193 GLN A CA 1
ATOM 1474 C C . GLN A 1 193 ? 20.893 15.948 -38.555 1.00 95.81 193 GLN A C 1
ATOM 1476 O O . GLN A 1 193 ? 21.502 16.265 -39.572 1.00 95.81 193 GLN A O 1
ATOM 1481 N N . MET A 1 194 ? 20.726 16.799 -37.539 1.00 95.69 194 MET A N 1
ATOM 1482 C CA . MET A 1 194 ? 21.284 18.157 -37.501 1.00 95.69 194 MET A CA 1
ATOM 1483 C C . MET A 1 194 ? 22.767 18.209 -37.080 1.00 95.69 194 MET A C 1
ATOM 1485 O O . MET A 1 194 ? 23.339 19.294 -36.996 1.00 95.69 194 MET A O 1
ATOM 1489 N N . GLY A 1 195 ? 23.401 17.069 -36.778 1.00 94.00 195 GLY A N 1
ATOM 1490 C CA . GLY A 1 195 ? 24.805 16.993 -36.353 1.00 94.00 195 GLY A CA 1
ATOM 1491 C C . GLY A 1 195 ? 25.058 17.325 -34.874 1.00 94.00 195 GLY A C 1
ATOM 1492 O O . GLY A 1 195 ? 26.206 17.423 -34.440 1.00 94.00 195 GLY A O 1
ATOM 1493 N N . TYR A 1 196 ? 24.015 17.467 -34.052 1.00 96.50 196 TYR A N 1
ATOM 1494 C CA . TYR A 1 196 ? 24.121 17.789 -32.624 1.00 96.50 196 TYR A CA 1
ATOM 1495 C C . TYR A 1 196 ? 24.287 16.538 -31.741 1.00 96.50 196 TYR A C 1
ATOM 1497 O O . TYR A 1 196 ? 23.495 16.283 -30.828 1.00 96.50 196 TYR A O 1
ATOM 1505 N N . VAL A 1 197 ? 25.366 15.783 -31.964 1.00 94.88 197 VAL A N 1
ATOM 1506 C CA . VAL A 1 197 ? 25.614 14.443 -31.384 1.00 94.88 197 VAL A CA 1
ATOM 1507 C C . VAL A 1 197 ? 25.449 14.384 -29.860 1.00 94.88 197 VAL A C 1
ATOM 1509 O O . VAL A 1 197 ? 24.738 13.533 -29.331 1.00 94.88 197 VAL A O 1
ATOM 1512 N N . ARG A 1 198 ? 26.045 15.323 -29.111 1.00 93.19 198 ARG A N 1
ATOM 1513 C CA . ARG A 1 198 ? 25.964 15.330 -27.634 1.00 93.19 198 ARG A CA 1
ATOM 1514 C C . ARG A 1 198 ? 24.543 15.546 -27.110 1.00 93.19 198 ARG A C 1
ATOM 1516 O O . ARG A 1 198 ? 24.189 15.013 -26.058 1.00 93.19 198 ARG A O 1
ATOM 1523 N N . TYR A 1 199 ? 23.748 16.360 -27.800 1.00 94.25 199 TYR A N 1
ATOM 1524 C CA . TYR A 1 199 ? 22.364 16.623 -27.408 1.00 94.25 199 TYR A CA 1
ATOM 1525 C C . TYR A 1 199 ? 21.463 15.448 -27.782 1.00 94.25 199 TYR A C 1
ATOM 1527 O O . TYR A 1 199 ? 20.629 15.060 -26.962 1.00 94.25 199 TYR A O 1
ATOM 1535 N N . ALA A 1 200 ? 21.689 14.848 -28.955 1.00 96.56 200 ALA A N 1
ATOM 1536 C CA . ALA A 1 200 ? 21.032 13.615 -29.372 1.00 96.56 200 ALA A CA 1
ATOM 1537 C C . ALA A 1 200 ? 21.286 12.499 -28.345 1.00 96.56 200 ALA A C 1
ATOM 1539 O O . ALA A 1 200 ? 20.348 11.982 -27.747 1.00 96.56 200 ALA A O 1
ATOM 1540 N N . PHE A 1 201 ? 22.549 12.2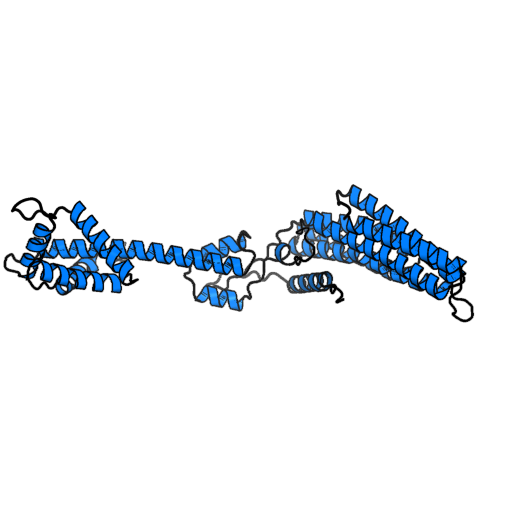56 -27.981 1.00 96.62 201 PHE A N 1
ATOM 1541 C CA . PHE A 1 201 ? 22.920 11.286 -26.947 1.00 96.62 201 PHE A CA 1
ATOM 1542 C C . PHE A 1 201 ? 22.156 11.479 -25.627 1.00 96.62 201 PHE A C 1
ATOM 1544 O O . PHE A 1 201 ? 21.589 10.536 -25.076 1.00 96.62 201 PHE A O 1
ATOM 1551 N N . ARG A 1 202 ? 22.096 12.717 -25.114 1.00 95.94 202 ARG A N 1
ATOM 1552 C CA . ARG A 1 202 ? 21.359 13.025 -23.876 1.00 95.94 202 ARG A CA 1
ATOM 1553 C C . ARG A 1 202 ? 19.867 12.729 -24.007 1.00 95.94 202 ARG A C 1
ATOM 1555 O O . ARG A 1 202 ? 19.269 12.246 -23.048 1.00 95.94 202 ARG A O 1
ATOM 1562 N N . ALA A 1 203 ? 19.266 13.027 -25.158 1.00 92.88 203 ALA A N 1
ATOM 1563 C CA . ALA A 1 203 ? 17.862 12.735 -25.422 1.00 92.88 203 ALA A CA 1
ATOM 1564 C C . ALA A 1 203 ? 17.602 11.219 -25.503 1.00 92.88 203 ALA A C 1
ATOM 1566 O O . ALA A 1 203 ? 16.658 10.750 -24.865 1.00 92.88 203 ALA A O 1
ATOM 1567 N N . ALA A 1 204 ? 18.474 10.456 -26.168 1.00 97.31 204 ALA A N 1
ATOM 1568 C CA . ALA A 1 204 ? 18.409 8.995 -26.239 1.00 97.31 204 ALA A CA 1
ATOM 1569 C C . ALA A 1 204 ? 18.504 8.339 -24.847 1.00 97.31 204 ALA A C 1
ATOM 1571 O O . ALA A 1 204 ? 17.641 7.550 -24.460 1.00 97.31 204 ALA A O 1
ATOM 1572 N N . VAL A 1 205 ? 19.489 8.740 -24.032 1.00 95.75 205 VAL A N 1
ATOM 1573 C CA . VAL A 1 205 ? 19.639 8.259 -22.643 1.00 95.75 205 VAL A CA 1
ATOM 1574 C C . VAL A 1 205 ? 18.422 8.618 -21.781 1.00 95.75 205 VAL A C 1
ATOM 1576 O O . VAL A 1 205 ? 18.023 7.844 -20.904 1.00 95.75 205 VAL A O 1
ATOM 1579 N N . HIS A 1 206 ? 17.815 9.784 -22.013 1.00 93.19 206 HIS A N 1
ATOM 1580 C CA . HIS A 1 206 ? 16.604 10.192 -21.304 1.00 93.19 206 HIS A CA 1
ATOM 1581 C C . HIS A 1 206 ? 15.406 9.324 -21.715 1.00 93.19 206 HIS A C 1
ATOM 1583 O O . HIS A 1 206 ? 14.688 8.847 -20.838 1.00 93.19 206 HIS A O 1
ATOM 1589 N N . ALA A 1 207 ? 15.213 9.057 -23.010 1.00 93.62 207 ALA A N 1
ATOM 1590 C CA . ALA A 1 207 ? 14.176 8.140 -23.484 1.00 93.62 207 ALA A CA 1
ATOM 1591 C C . ALA A 1 207 ? 14.312 6.757 -22.827 1.00 93.62 207 ALA A C 1
ATOM 1593 O O . ALA A 1 207 ? 13.352 6.249 -22.248 1.00 93.62 207 ALA A O 1
ATOM 1594 N N . TYR A 1 208 ? 15.536 6.218 -22.808 1.00 97.31 208 TYR A N 1
ATOM 1595 C CA . TYR A 1 208 ? 15.872 4.966 -22.133 1.00 97.31 208 TYR A CA 1
ATOM 1596 C C . TYR A 1 208 ? 15.429 4.966 -20.660 1.00 97.31 208 TYR A C 1
ATOM 1598 O O . TYR A 1 208 ? 14.700 4.080 -20.215 1.00 97.31 208 TYR A O 1
ATOM 1606 N N . HIS A 1 209 ? 15.815 5.996 -19.897 1.00 92.00 209 HIS A N 1
ATOM 1607 C CA . HIS A 1 209 ? 15.419 6.140 -18.491 1.00 92.00 209 HIS A CA 1
ATOM 1608 C C . HIS A 1 209 ? 13.900 6.193 -18.305 1.00 92.00 209 HIS A C 1
ATOM 1610 O O . HIS A 1 209 ? 13.380 5.651 -17.327 1.00 92.00 209 HIS A O 1
ATOM 1616 N N . ILE A 1 210 ? 13.180 6.861 -19.209 1.00 84.81 210 ILE A N 1
ATOM 1617 C CA . ILE A 1 210 ? 11.723 6.976 -19.121 1.00 84.81 210 ILE A CA 1
ATOM 1618 C C . ILE A 1 210 ? 11.066 5.605 -19.333 1.00 84.81 210 ILE A C 1
ATOM 1620 O O . ILE A 1 210 ? 10.177 5.262 -18.551 1.00 84.81 210 ILE A O 1
ATOM 1624 N N . TYR A 1 211 ? 11.533 4.789 -20.286 1.00 96.38 211 TYR A N 1
ATOM 1625 C CA . TYR A 1 211 ? 11.029 3.419 -20.453 1.00 96.38 211 TYR A CA 1
ATOM 1626 C C . TYR A 1 211 ? 11.295 2.541 -19.225 1.00 96.38 211 TYR A C 1
ATOM 1628 O O . TYR A 1 211 ? 10.380 1.887 -18.722 1.00 96.38 211 TYR A O 1
ATOM 1636 N N . VAL A 1 212 ? 12.509 2.587 -18.663 1.00 92.44 212 VAL A N 1
ATOM 1637 C CA . VAL A 1 212 ? 12.838 1.856 -17.424 1.00 92.44 212 VAL A CA 1
ATOM 1638 C C . VAL A 1 212 ? 11.940 2.303 -16.264 1.00 92.44 212 VAL A C 1
ATOM 1640 O O . VAL A 1 212 ? 11.437 1.485 -15.488 1.00 92.44 212 VAL A O 1
ATOM 1643 N N . LYS A 1 213 ? 11.686 3.611 -16.149 1.00 85.31 213 LYS A N 1
ATOM 1644 C CA . LYS A 1 213 ? 10.773 4.167 -15.145 1.00 85.31 213 LYS A CA 1
ATOM 1645 C C . LYS A 1 213 ? 9.337 3.681 -15.352 1.00 85.31 213 LYS A C 1
ATOM 1647 O O . LYS A 1 213 ? 8.680 3.373 -14.359 1.00 85.31 213 LYS A O 1
ATOM 1652 N N . ALA A 1 214 ? 8.860 3.608 -16.593 1.00 79.94 214 ALA A N 1
ATOM 1653 C CA . ALA A 1 214 ? 7.534 3.091 -16.923 1.00 79.94 214 ALA A CA 1
ATOM 1654 C C . ALA A 1 214 ? 7.384 1.622 -16.494 1.00 79.94 214 ALA A C 1
ATOM 1656 O O . ALA A 1 214 ? 6.403 1.282 -15.835 1.00 79.94 214 ALA A O 1
ATOM 1657 N N . TYR A 1 215 ? 8.412 0.797 -16.714 1.00 93.81 215 TYR A N 1
ATOM 1658 C CA . TYR A 1 215 ? 8.462 -0.576 -16.195 1.00 93.81 215 TYR A CA 1
ATOM 1659 C C . TYR A 1 215 ? 8.368 -0.615 -14.665 1.00 93.81 215 TYR A C 1
ATOM 1661 O O . TYR A 1 215 ? 7.584 -1.367 -14.089 1.00 93.81 215 TYR A O 1
ATOM 1669 N N . GLY A 1 216 ? 9.116 0.250 -13.977 1.00 83.62 216 GLY A N 1
ATOM 1670 C CA . GLY A 1 216 ? 9.027 0.371 -12.521 1.00 83.62 216 GLY A CA 1
ATOM 1671 C C . GLY A 1 216 ? 7.647 0.816 -12.016 1.00 83.62 216 GLY A C 1
ATOM 1672 O O . GLY A 1 216 ? 7.266 0.458 -10.902 1.00 83.62 216 GLY A O 1
ATOM 1673 N N . VAL A 1 217 ? 6.887 1.587 -12.801 1.00 78.25 217 VAL A N 1
ATOM 1674 C CA . VAL A 1 217 ? 5.492 1.947 -12.486 1.00 78.25 217 VAL A CA 1
ATOM 1675 C C . VAL A 1 217 ? 4.564 0.746 -12.667 1.00 78.25 217 VAL A C 1
ATOM 1677 O O . VAL A 1 217 ? 3.738 0.512 -11.789 1.00 78.25 217 VAL A O 1
ATOM 1680 N N . LEU A 1 218 ? 4.735 -0.039 -13.734 1.00 86.75 218 LEU A N 1
ATOM 1681 C CA . LEU A 1 218 ? 3.967 -1.266 -13.966 1.00 86.75 218 LEU A CA 1
ATOM 1682 C C . LEU A 1 218 ? 4.146 -2.271 -12.819 1.00 86.75 218 LEU A C 1
ATOM 1684 O O . LEU A 1 218 ? 3.167 -2.739 -12.248 1.00 86.75 218 LEU A O 1
ATOM 1688 N N . ILE A 1 219 ? 5.388 -2.523 -12.393 1.00 88.00 219 ILE A N 1
ATOM 1689 C CA . ILE A 1 219 ? 5.674 -3.405 -11.250 1.00 88.00 219 ILE A CA 1
ATOM 1690 C C . ILE A 1 219 ? 4.993 -2.912 -9.970 1.00 88.00 219 ILE A C 1
ATOM 1692 O O . ILE A 1 219 ? 4.436 -3.706 -9.217 1.00 88.00 219 ILE A O 1
ATOM 1696 N N . LYS A 1 220 ? 4.987 -1.599 -9.715 1.00 81.81 220 LYS A N 1
ATOM 1697 C CA . LYS A 1 220 ? 4.277 -1.036 -8.555 1.00 81.81 220 LYS A CA 1
ATOM 1698 C C . LYS A 1 220 ? 2.767 -1.250 -8.639 1.00 81.81 220 LYS A C 1
ATOM 1700 O O . LYS A 1 220 ? 2.149 -1.441 -7.596 1.00 81.81 220 LYS A O 1
ATOM 1705 N N . ALA A 1 221 ? 2.188 -1.236 -9.838 1.00 77.31 221 ALA A N 1
ATOM 1706 C CA . ALA A 1 221 ? 0.772 -1.525 -10.041 1.00 77.31 221 ALA A CA 1
ATOM 1707 C C . ALA A 1 221 ? 0.415 -2.944 -9.585 1.00 77.31 221 ALA A C 1
ATOM 1709 O O . ALA A 1 221 ? -0.583 -3.110 -8.893 1.00 77.31 221 ALA A O 1
ATOM 1710 N N . VAL A 1 222 ? 1.289 -3.927 -9.846 1.00 85.81 222 VAL A N 1
ATOM 1711 C CA . VAL A 1 222 ? 1.119 -5.308 -9.358 1.00 85.81 222 VAL A CA 1
ATOM 1712 C C . VAL A 1 222 ? 0.970 -5.338 -7.835 1.00 85.81 222 VAL A C 1
ATOM 171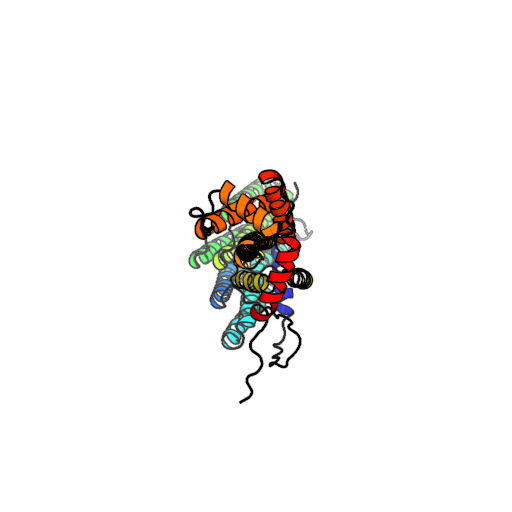4 O O . VAL A 1 222 ? 0.038 -5.949 -7.322 1.00 85.81 222 VAL A O 1
ATOM 1717 N N . PHE A 1 223 ? 1.840 -4.636 -7.097 1.00 81.56 223 PHE A N 1
ATOM 1718 C CA . PHE A 1 223 ? 1.719 -4.541 -5.635 1.00 81.56 223 PHE A CA 1
ATOM 1719 C C . PHE A 1 223 ? 0.427 -3.847 -5.208 1.00 81.56 223 PHE A C 1
ATOM 1721 O O . PHE A 1 223 ? -0.185 -4.265 -4.232 1.00 81.56 223 PHE A O 1
ATOM 1728 N N . ILE A 1 224 ? 0.021 -2.786 -5.910 1.00 73.62 224 ILE A N 1
ATOM 1729 C CA . ILE A 1 224 ? -1.207 -2.051 -5.592 1.00 73.62 224 ILE A CA 1
ATOM 1730 C C . ILE A 1 224 ? -2.434 -2.939 -5.770 1.00 73.62 224 ILE A C 1
ATOM 1732 O O . ILE A 1 224 ? -3.303 -2.946 -4.909 1.00 73.62 224 ILE A O 1
ATOM 1736 N N . GLU A 1 225 ? -2.498 -3.703 -6.848 1.00 80.00 225 GLU A N 1
ATOM 1737 C CA . GLU A 1 225 ? -3.670 -4.502 -7.184 1.00 80.00 225 GLU A CA 1
ATOM 1738 C C . GLU A 1 225 ? -3.746 -5.788 -6.365 1.00 80.00 225 GLU A C 1
ATOM 1740 O O . GLU A 1 225 ? -4.775 -6.066 -5.756 1.00 80.00 225 GLU A O 1
ATOM 1745 N N . LYS A 1 226 ? -2.635 -6.523 -6.252 1.00 81.81 226 LYS A N 1
ATOM 1746 C CA . LYS A 1 226 ? -2.592 -7.804 -5.531 1.00 81.81 226 LYS A CA 1
ATOM 1747 C C . LYS A 1 226 ? -2.680 -7.661 -4.011 1.00 81.81 226 LYS A C 1
ATOM 1749 O O . LYS A 1 226 ? -3.098 -8.598 -3.344 1.00 81.81 226 LYS A O 1
ATOM 1754 N N . LEU A 1 227 ? -2.298 -6.510 -3.452 1.00 77.19 227 LEU A N 1
ATOM 1755 C CA . LEU A 1 227 ? -2.433 -6.225 -2.016 1.00 77.19 227 LEU A CA 1
ATOM 1756 C C . LEU A 1 227 ? -3.611 -5.292 -1.696 1.00 77.19 227 LEU A C 1
ATOM 1758 O O . LEU A 1 227 ? -3.714 -4.832 -0.556 1.00 77.19 227 LEU A O 1
ATOM 1762 N N . ASP A 1 228 ? -4.456 -4.974 -2.685 1.00 71.38 228 ASP A N 1
ATOM 1763 C CA . ASP A 1 228 ? -5.545 -3.995 -2.571 1.00 71.38 228 ASP A CA 1
ATOM 1764 C C . ASP A 1 228 ? -5.077 -2.687 -1.895 1.00 71.38 228 ASP A C 1
ATOM 1766 O O . ASP A 1 228 ? -5.659 -2.185 -0.934 1.00 71.38 228 ASP A O 1
ATOM 1770 N N . LEU A 1 229 ? -3.951 -2.121 -2.325 1.00 64.69 229 LEU A N 1
ATOM 1771 C CA . LEU A 1 229 ? -3.466 -0.860 -1.765 1.00 64.69 229 LEU A CA 1
ATOM 1772 C C . LEU A 1 229 ? -4.326 0.299 -2.287 1.00 64.69 229 LEU A C 1
ATOM 1774 O O . LEU A 1 229 ? -4.767 0.277 -3.439 1.00 64.69 229 LEU A O 1
ATOM 1778 N N . PRO A 1 230 ? -4.571 1.343 -1.475 1.00 52.81 230 PRO A N 1
ATOM 1779 C CA . PRO A 1 230 ? -5.292 2.516 -1.949 1.00 52.81 230 PRO A CA 1
ATOM 1780 C C . PRO A 1 230 ? -4.612 3.091 -3.201 1.00 52.81 230 PRO A C 1
ATOM 1782 O O . PRO A 1 230 ? -3.419 3.384 -3.210 1.00 52.81 230 PRO A O 1
ATOM 1785 N N . ARG A 1 231 ? -5.395 3.265 -4.275 1.00 49.44 231 ARG A N 1
ATOM 1786 C CA . ARG A 1 231 ? -4.928 3.708 -5.605 1.00 49.44 231 ARG A CA 1
ATOM 1787 C C . ARG A 1 231 ? -4.422 5.161 -5.636 1.00 49.44 231 ARG A C 1
ATOM 1789 O O . ARG A 1 231 ? -3.942 5.625 -6.670 1.00 49.44 231 ARG A O 1
ATOM 1796 N N . ARG A 1 232 ? -4.546 5.912 -4.533 1.00 42.22 232 ARG A N 1
ATOM 1797 C CA . ARG A 1 232 ? -4.127 7.318 -4.454 1.00 42.22 232 ARG A CA 1
ATOM 1798 C C . ARG A 1 232 ? -2.617 7.429 -4.245 1.00 42.22 232 ARG A C 1
ATOM 1800 O O . ARG A 1 232 ? -2.081 7.055 -3.205 1.00 42.22 232 ARG A O 1
ATOM 1807 N N . TYR A 1 233 ? -1.941 8.025 -5.227 1.00 37.22 233 TYR A N 1
ATOM 1808 C CA . TYR A 1 233 ? -0.557 8.481 -5.104 1.00 37.22 233 TYR A CA 1
ATOM 1809 C C . TYR A 1 233 ? -0.419 9.418 -3.893 1.00 37.22 233 TYR A C 1
ATOM 1811 O O . TYR A 1 233 ? -0.957 10.521 -3.903 1.00 37.22 233 TYR A O 1
ATOM 1819 N N . GLY A 1 234 ? 0.312 8.982 -2.865 1.00 37.09 234 GLY A N 1
ATOM 1820 C CA . GLY A 1 234 ? 0.610 9.789 -1.675 1.00 37.09 234 GLY A CA 1
ATOM 1821 C C . GLY A 1 234 ? 0.150 9.181 -0.351 1.00 37.09 234 GLY A C 1
ATOM 1822 O O . GLY A 1 234 ? 0.635 9.613 0.691 1.00 37.09 234 GLY A O 1
ATOM 1823 N N . GLU A 1 235 ? -0.702 8.153 -0.366 1.00 38.47 235 GLU A N 1
ATOM 1824 C CA . GLU A 1 235 ? -0.981 7.385 0.848 1.00 38.47 235 GLU A CA 1
ATOM 1825 C C . GLU A 1 235 ? 0.165 6.385 1.088 1.00 38.47 235 GLU A C 1
ATOM 1827 O O . GLU A 1 235 ? 0.487 5.583 0.205 1.00 38.47 235 GLU A O 1
ATOM 1832 N N . PRO A 1 236 ? 0.859 6.447 2.238 1.00 38.41 236 PRO A N 1
ATOM 1833 C CA . PRO A 1 236 ? 1.926 5.501 2.529 1.00 38.41 236 PRO A CA 1
ATOM 1834 C C . PRO A 1 236 ? 1.353 4.076 2.602 1.00 38.41 236 PRO A C 1
ATOM 1836 O O . PRO A 1 236 ? 0.252 3.884 3.096 1.00 38.41 236 PRO A O 1
ATOM 1839 N N . LEU A 1 237 ? 2.100 3.060 2.150 1.00 40.00 237 LEU A N 1
ATOM 1840 C CA . LEU A 1 237 ? 1.720 1.632 2.235 1.00 40.00 237 LEU A CA 1
ATOM 1841 C C . LEU A 1 237 ? 1.492 1.131 3.684 1.00 40.00 237 LEU A C 1
ATOM 1843 O O . LEU A 1 237 ? 0.952 0.045 3.907 1.00 40.00 237 LEU A O 1
ATOM 1847 N N . THR A 1 238 ? 1.936 1.908 4.674 1.00 35.22 238 THR A N 1
ATOM 1848 C CA . THR A 1 238 ? 1.973 1.582 6.105 1.00 35.22 238 THR A CA 1
ATOM 1849 C C . THR A 1 238 ? 0.620 1.193 6.724 1.00 35.22 238 THR A C 1
ATOM 1851 O O . THR A 1 238 ? 0.609 0.217 7.465 1.00 35.22 238 THR A O 1
ATOM 1854 N N . PRO A 1 239 ? -0.519 1.865 6.454 1.00 36.12 239 PRO A N 1
ATOM 1855 C CA . PRO A 1 239 ? -1.778 1.618 7.163 1.00 36.12 239 PRO A CA 1
ATOM 1856 C C . PRO A 1 239 ? -2.469 0.291 6.813 1.00 36.12 239 PRO A C 1
ATOM 1858 O O . PRO A 1 239 ? -3.255 -0.200 7.619 1.00 36.12 239 PRO A O 1
ATOM 1861 N N . LYS A 1 240 ? -2.203 -0.301 5.632 1.00 39.34 240 LYS A N 1
ATOM 1862 C CA . LYS A 1 240 ? -2.785 -1.603 5.228 1.00 39.34 240 LYS A CA 1
ATOM 1863 C C . LYS A 1 240 ? -1.859 -2.797 5.502 1.00 39.34 240 LYS A C 1
ATOM 1865 O O . LYS A 1 240 ? -2.356 -3.871 5.831 1.00 39.34 240 LYS A O 1
ATOM 1870 N N . LEU A 1 241 ? -0.534 -2.624 5.422 1.00 35.38 241 LEU A N 1
ATOM 1871 C CA . LEU A 1 241 ? 0.439 -3.701 5.685 1.00 35.38 241 LEU A CA 1
ATOM 1872 C C . LEU A 1 241 ? 0.832 -3.836 7.165 1.00 35.38 241 LEU A C 1
ATOM 1874 O O . LEU A 1 241 ? 1.264 -4.907 7.592 1.00 35.38 241 LEU A O 1
ATOM 1878 N N . LEU A 1 242 ? 0.676 -2.774 7.958 1.00 36.69 242 LEU A N 1
ATOM 1879 C CA . LEU A 1 242 ? 0.974 -2.764 9.385 1.00 36.69 242 LEU A CA 1
ATOM 1880 C C . LEU A 1 242 ? -0.261 -2.311 10.163 1.00 36.69 242 LEU A C 1
ATOM 1882 O O . LEU A 1 242 ? -0.778 -1.219 9.946 1.00 36.69 242 LEU A O 1
ATOM 1886 N N . ILE A 1 243 ? -0.671 -3.107 11.156 1.00 39.88 243 ILE A N 1
ATOM 1887 C CA . ILE A 1 243 ? -1.382 -2.550 12.311 1.00 39.88 243 ILE A CA 1
ATOM 1888 C C . ILE A 1 243 ? -0.462 -1.454 12.844 1.00 39.88 243 ILE A C 1
ATOM 1890 O O . ILE A 1 243 ? 0.670 -1.750 13.244 1.00 39.88 243 ILE A O 1
ATOM 1894 N N . ILE A 1 244 ? -0.917 -0.202 12.795 1.00 37.59 244 ILE A N 1
ATOM 1895 C CA . ILE A 1 244 ? -0.176 0.932 13.334 1.00 37.59 244 ILE A CA 1
ATOM 1896 C C . ILE A 1 244 ? 0.264 0.563 14.752 1.00 37.59 244 ILE A C 1
ATOM 1898 O O . ILE A 1 244 ? -0.551 0.298 15.638 1.00 37.59 244 ILE A O 1
ATOM 1902 N N . ARG A 1 245 ? 1.586 0.481 14.951 1.00 42.44 245 ARG A N 1
ATOM 1903 C CA . ARG A 1 245 ? 2.175 0.308 16.275 1.00 42.44 245 ARG A CA 1
ATOM 1904 C C . ARG A 1 245 ? 1.852 1.569 17.061 1.00 42.44 245 ARG A C 1
ATOM 1906 O O . ARG A 1 245 ? 2.539 2.576 16.925 1.00 42.44 245 ARG A O 1
ATOM 1913 N N . PHE A 1 246 ? 0.855 1.498 17.934 1.00 46.94 246 PHE A N 1
ATOM 1914 C CA . PHE A 1 246 ? 0.875 2.345 19.116 1.00 46.94 246 PHE A CA 1
ATOM 1915 C C . PHE A 1 246 ? 2.193 2.044 19.833 1.00 46.94 246 PHE A C 1
ATOM 1917 O O . PHE A 1 246 ? 2.493 0.875 20.097 1.00 46.94 246 PHE A O 1
ATOM 1924 N N . GLU A 1 247 ? 3.017 3.059 20.105 1.00 49.50 247 GLU A N 1
ATOM 1925 C CA . GLU A 1 247 ? 4.214 2.858 20.920 1.00 49.50 247 GLU A CA 1
ATOM 1926 C C . GLU A 1 247 ? 3.811 2.106 22.191 1.00 49.50 247 GLU A C 1
ATOM 1928 O O . GLU A 1 247 ? 2.958 2.580 22.943 1.00 49.50 247 GLU A O 1
ATOM 1933 N N . LYS A 1 248 ? 4.410 0.935 22.446 1.00 49.47 248 LYS A N 1
ATOM 1934 C CA . LYS A 1 248 ? 4.047 0.072 23.583 1.00 49.47 248 LYS A CA 1
ATOM 1935 C C . LYS A 1 248 ? 4.012 0.864 24.894 1.00 49.47 248 LYS A C 1
ATOM 1937 O O . LYS A 1 248 ? 3.036 0.794 25.628 1.00 49.47 248 LYS A O 1
ATOM 1942 N N . LYS A 1 249 ? 5.015 1.721 25.119 1.00 55.25 249 LYS A N 1
ATOM 1943 C CA . LYS A 1 249 ? 5.104 2.616 26.286 1.00 55.25 249 LYS A CA 1
ATOM 1944 C C . LYS A 1 249 ? 3.975 3.650 26.361 1.00 55.25 249 LYS A C 1
ATOM 1946 O O . LYS A 1 249 ? 3.638 4.118 27.447 1.00 55.25 249 LYS A O 1
ATOM 1951 N N . MET A 1 250 ? 3.434 4.084 25.227 1.00 54.81 250 MET A N 1
ATOM 1952 C CA . MET A 1 250 ? 2.341 5.054 25.161 1.00 54.81 250 MET A CA 1
ATOM 1953 C C . MET A 1 250 ? 0.989 4.364 25.351 1.00 54.81 250 MET A C 1
ATOM 1955 O O . MET A 1 250 ? 0.193 4.832 26.163 1.00 54.81 250 MET A O 1
ATOM 1959 N N . LEU A 1 251 ? 0.773 3.213 24.703 1.00 56.59 251 LEU A N 1
ATOM 1960 C CA . LEU A 1 251 ? -0.408 2.379 24.917 1.00 56.59 251 LEU A CA 1
ATOM 1961 C C . LEU A 1 251 ? -0.478 1.909 26.374 1.00 56.59 251 LEU A C 1
ATOM 1963 O O . LEU A 1 251 ? -1.522 2.033 26.994 1.00 56.59 251 LEU A O 1
ATOM 1967 N N . GLU A 1 252 ? 0.640 1.491 26.971 1.00 59.69 252 GLU A N 1
ATOM 1968 C CA . GLU A 1 252 ? 0.728 1.160 28.398 1.00 59.69 252 GLU A CA 1
ATOM 1969 C C . GLU A 1 252 ? 0.405 2.359 29.297 1.00 59.69 252 GLU A C 1
ATOM 1971 O O . GLU A 1 252 ? -0.327 2.210 30.273 1.00 59.69 252 GLU A O 1
ATOM 1976 N N . ARG A 1 253 ? 0.900 3.565 28.980 1.00 64.56 253 ARG A N 1
ATOM 1977 C CA . ARG A 1 253 ? 0.553 4.789 29.729 1.00 64.56 253 ARG A CA 1
ATOM 1978 C C . ARG A 1 253 ? -0.939 5.107 29.650 1.00 64.56 253 ARG A C 1
ATOM 1980 O O . ARG A 1 253 ? -1.520 5.537 30.645 1.00 64.56 253 ARG A O 1
ATOM 1987 N N . LEU A 1 254 ? -1.555 4.882 28.495 1.00 62.22 254 LEU A N 1
ATOM 1988 C CA . LEU A 1 254 ? -2.972 5.146 28.267 1.00 62.22 254 LEU A CA 1
ATOM 1989 C C . LEU A 1 254 ? -3.855 4.061 28.905 1.00 62.22 254 LEU A C 1
ATOM 1991 O O . LEU A 1 254 ? -4.816 4.374 29.602 1.00 62.22 254 LEU A O 1
ATOM 1995 N N . MET A 1 255 ? -3.453 2.795 28.794 1.00 61.88 255 MET A N 1
ATOM 1996 C CA . MET A 1 255 ? -4.064 1.650 29.474 1.00 61.88 255 MET A CA 1
ATOM 1997 C C . MET A 1 255 ? -3.934 1.742 30.999 1.00 61.88 255 MET A C 1
ATOM 1999 O O . MET A 1 255 ? -4.819 1.289 31.709 1.00 61.88 255 MET A O 1
ATOM 2003 N N . LYS A 1 256 ? -2.889 2.375 31.540 1.00 68.00 256 LYS A N 1
ATOM 2004 C CA . LYS A 1 256 ? -2.800 2.641 32.987 1.00 68.00 256 LYS A CA 1
ATOM 2005 C C . LYS A 1 256 ? -3.822 3.672 33.479 1.00 68.00 256 LYS A C 1
ATOM 2007 O O . LYS A 1 256 ? -4.133 3.682 34.663 1.00 68.00 256 LYS A O 1
ATOM 2012 N N . ARG A 1 257 ? -4.324 4.546 32.600 1.00 68.94 257 ARG A N 1
ATOM 2013 C CA . ARG A 1 257 ? -5.238 5.648 32.956 1.00 68.94 257 ARG A CA 1
ATOM 2014 C C . ARG A 1 257 ? -6.706 5.361 32.642 1.00 68.94 257 ARG A C 1
ATOM 2016 O O . ARG A 1 257 ? -7.566 6.124 33.070 1.00 68.94 257 ARG A O 1
ATOM 2023 N N . LEU A 1 258 ? -7.001 4.293 31.901 1.00 69.19 258 LEU A N 1
ATOM 2024 C CA . LEU A 1 258 ? -8.364 3.928 31.522 1.00 69.19 258 LEU A CA 1
ATOM 2025 C C . LEU A 1 258 ? -8.933 2.808 32.414 1.00 69.19 258 LEU A C 1
ATOM 2027 O O . LEU A 1 258 ? -8.202 1.916 32.846 1.00 69.19 258 LEU A O 1
ATOM 2031 N N . PRO A 1 259 ? -10.254 2.790 32.656 1.00 66.69 259 PRO A N 1
ATOM 2032 C CA . PRO A 1 259 ? -10.931 1.648 33.262 1.00 66.69 259 PRO A CA 1
ATOM 2033 C C . PRO A 1 259 ? -10.730 0.348 32.461 1.00 66.69 259 PRO A C 1
ATOM 2035 O O . PRO A 1 259 ? -10.820 0.342 31.230 1.00 66.69 259 PRO A O 1
ATOM 2038 N N . ARG A 1 260 ? -10.541 -0.784 33.161 1.00 66.88 260 ARG A N 1
ATOM 2039 C CA . ARG A 1 260 ? -10.272 -2.117 32.565 1.00 66.88 260 ARG A CA 1
ATOM 2040 C C . ARG A 1 260 ? -11.284 -2.543 31.495 1.00 66.88 260 ARG A C 1
ATOM 2042 O O . ARG A 1 260 ? -10.924 -3.215 30.532 1.00 66.88 260 ARG A O 1
ATOM 2049 N N . TRP A 1 261 ? -12.545 -2.156 31.651 1.00 64.81 261 TRP A N 1
ATOM 2050 C CA . TRP A 1 261 ? -13.616 -2.512 30.724 1.00 64.81 261 TRP A CA 1
ATOM 2051 C C . TRP A 1 261 ? -13.547 -1.721 29.403 1.00 64.81 261 TRP A C 1
ATOM 2053 O O . TRP A 1 261 ? -13.754 -2.313 28.345 1.00 64.81 261 TRP A O 1
ATOM 2063 N N . ILE A 1 262 ? -13.156 -0.436 29.437 1.00 70.50 262 ILE A N 1
ATOM 2064 C CA . ILE A 1 262 ? -12.895 0.377 28.232 1.00 70.50 262 ILE A CA 1
ATOM 2065 C C . ILE A 1 262 ? -11.708 -0.215 27.471 1.00 70.50 262 ILE A C 1
ATOM 2067 O O . ILE A 1 262 ? -11.762 -0.388 26.256 1.00 70.50 262 ILE A O 1
ATOM 2071 N N . ILE A 1 263 ? -10.662 -0.600 28.204 1.00 66.31 263 ILE A N 1
ATOM 2072 C CA . ILE A 1 263 ? -9.461 -1.226 27.645 1.00 66.31 263 ILE A CA 1
ATOM 2073 C C . ILE A 1 263 ? -9.802 -2.521 26.910 1.00 66.31 263 ILE A C 1
ATOM 2075 O O . ILE A 1 263 ? -9.370 -2.709 25.776 1.00 66.31 263 ILE A O 1
ATOM 2079 N N . LYS A 1 264 ? -10.590 -3.408 27.528 1.00 67.00 264 LYS A N 1
ATOM 2080 C CA . LYS A 1 264 ? -10.970 -4.697 26.931 1.00 67.00 264 LYS A CA 1
ATOM 2081 C C . LYS A 1 264 ? -11.686 -4.512 25.590 1.00 67.00 264 LYS A C 1
ATOM 2083 O O . LYS A 1 264 ? -11.408 -5.248 24.644 1.00 67.00 264 LYS A O 1
ATOM 2088 N N . ASP A 1 265 ? -12.567 -3.520 25.499 1.00 67.19 265 ASP A N 1
ATOM 2089 C CA . ASP A 1 265 ? -13.344 -3.257 24.288 1.00 67.19 265 ASP A CA 1
ATOM 2090 C C . ASP A 1 265 ? -12.525 -2.541 23.200 1.00 67.19 265 ASP A C 1
ATOM 2092 O O . ASP A 1 265 ? -12.599 -2.899 22.026 1.00 67.19 265 ASP A O 1
ATOM 2096 N N . ILE A 1 266 ? -11.652 -1.601 23.582 1.00 70.62 266 ILE A N 1
ATOM 2097 C CA . ILE A 1 266 ? -10.690 -0.977 22.659 1.00 70.62 266 ILE A CA 1
ATOM 2098 C C . ILE A 1 266 ? -9.739 -2.027 22.084 1.00 70.62 266 ILE A C 1
ATOM 2100 O O . ILE A 1 266 ? -9.550 -2.080 20.874 1.00 70.62 266 ILE A O 1
ATOM 2104 N N . ILE A 1 267 ? -9.189 -2.913 22.920 1.00 63.38 267 ILE A N 1
ATOM 2105 C CA . ILE A 1 267 ? -8.334 -4.018 22.463 1.00 63.38 267 ILE A CA 1
ATOM 2106 C C . ILE A 1 267 ? -9.091 -4.904 21.474 1.00 63.38 267 ILE A C 1
ATOM 2108 O O . ILE A 1 267 ? -8.522 -5.303 20.461 1.00 63.38 267 ILE A O 1
ATOM 2112 N N . LYS A 1 268 ? -10.368 -5.205 21.736 1.00 68.81 268 LYS A N 1
ATOM 2113 C CA . LYS A 1 268 ? -11.205 -5.988 20.820 1.00 68.81 268 LYS A CA 1
ATOM 2114 C C . LYS A 1 268 ? -11.355 -5.292 19.463 1.00 68.81 268 LYS A C 1
ATOM 2116 O O . LYS A 1 268 ? -11.191 -5.946 18.438 1.00 68.81 268 LYS A O 1
ATOM 2121 N N . LYS A 1 269 ? -11.601 -3.977 19.444 1.00 64.69 269 LYS A N 1
ATOM 2122 C CA . LYS A 1 269 ? -11.725 -3.182 18.209 1.00 64.69 269 LYS A CA 1
ATOM 2123 C C . LYS A 1 269 ? -10.405 -3.019 17.452 1.00 64.69 269 LYS A C 1
ATOM 2125 O O . LYS A 1 269 ? -10.408 -3.117 16.229 1.00 64.69 269 LYS A O 1
ATOM 2130 N N . ILE A 1 270 ? -9.289 -2.842 18.161 1.00 63.19 270 ILE A N 1
ATOM 2131 C CA . ILE A 1 270 ? -7.943 -2.822 17.567 1.00 63.19 270 ILE A CA 1
ATOM 2132 C C . ILE A 1 270 ? -7.632 -4.186 16.940 1.00 63.19 270 ILE A C 1
ATOM 2134 O O . ILE A 1 270 ? -7.205 -4.248 15.793 1.00 63.19 270 ILE A O 1
ATOM 2138 N N . ARG A 1 271 ? -7.904 -5.291 17.650 1.00 54.91 271 ARG A N 1
ATOM 2139 C CA . ARG A 1 271 ? -7.713 -6.658 17.126 1.00 54.91 271 ARG A CA 1
ATOM 2140 C C . ARG A 1 271 ? -8.595 -6.959 15.914 1.00 54.91 271 ARG A C 1
ATOM 2142 O O . ARG A 1 271 ? -8.166 -7.692 15.035 1.00 54.91 271 ARG A O 1
ATOM 2149 N N . ALA A 1 272 ? -9.797 -6.389 15.862 1.00 58.84 272 ALA A N 1
ATOM 2150 C CA . ALA A 1 272 ? -10.697 -6.487 14.714 1.00 58.84 272 ALA A CA 1
ATOM 2151 C C . ALA A 1 272 ? -10.286 -5.591 13.525 1.00 58.84 272 ALA A C 1
ATOM 2153 O O . ALA A 1 272 ? -10.864 -5.711 12.449 1.00 58.84 272 ALA A O 1
ATOM 2154 N N . GLY A 1 273 ? -9.300 -4.702 13.697 1.00 53.12 273 GLY A N 1
ATOM 2155 C CA . GLY A 1 273 ? -8.857 -3.768 12.659 1.00 53.12 273 GLY A CA 1
ATOM 2156 C C . GLY A 1 273 ? -9.810 -2.592 12.419 1.00 53.12 273 GLY A C 1
ATOM 2157 O O . GLY A 1 273 ? -9.733 -1.963 11.371 1.00 53.12 273 GLY A O 1
ATOM 2158 N N . ASN A 1 274 ? -10.697 -2.296 13.374 1.00 62.19 274 ASN A N 1
ATOM 2159 C CA . ASN A 1 274 ? -11.674 -1.202 13.278 1.00 62.19 274 ASN A CA 1
ATOM 2160 C C . ASN A 1 274 ? -11.108 0.161 13.703 1.00 62.19 274 ASN A C 1
ATOM 2162 O O . ASN A 1 274 ? -11.788 1.169 13.562 1.00 62.19 274 ASN A O 1
ATOM 2166 N N . ILE A 1 275 ? -9.913 0.181 14.295 1.00 60.31 275 ILE A N 1
ATOM 2167 C CA . ILE A 1 275 ? -9.201 1.395 14.697 1.00 60.31 275 ILE A CA 1
ATOM 2168 C C . ILE A 1 275 ? -7.844 1.325 14.017 1.00 60.31 275 ILE A C 1
ATOM 2170 O O . ILE A 1 275 ? -7.031 0.454 14.338 1.00 60.31 275 ILE A O 1
ATOM 2174 N N . THR A 1 276 ? -7.642 2.212 13.055 1.00 54.72 276 THR A N 1
ATOM 2175 C CA . THR A 1 276 ? -6.498 2.205 12.148 1.00 54.72 276 THR A CA 1
ATOM 2176 C C . THR A 1 276 ? -5.572 3.391 12.358 1.00 54.72 276 THR A C 1
ATOM 2178 O O . THR A 1 276 ? -4.410 3.276 11.997 1.00 54.72 276 THR A O 1
ATOM 2181 N N . SER A 1 277 ? -6.023 4.475 12.999 1.00 57.34 277 SER A N 1
ATOM 2182 C CA . SER A 1 277 ? -5.220 5.679 13.266 1.00 57.34 277 SER A CA 1
ATOM 2183 C C . SER A 1 277 ? -5.236 6.113 14.739 1.00 57.34 277 SER A C 1
ATOM 2185 O O . SER A 1 277 ? -6.028 5.635 15.559 1.00 57.34 277 SER A O 1
ATOM 2187 N N . TRP A 1 278 ? -4.322 7.021 15.102 1.00 59.25 278 TRP A N 1
ATOM 2188 C CA . TRP A 1 278 ? -4.277 7.613 16.444 1.00 59.25 278 TRP A CA 1
ATOM 2189 C C . TRP A 1 278 ? -5.465 8.543 16.689 1.00 59.25 278 TRP A C 1
ATOM 2191 O O . TRP A 1 278 ? -6.035 8.550 17.781 1.00 59.25 278 TRP A O 1
ATOM 2201 N N . GLU A 1 279 ? -5.858 9.290 15.663 1.00 66.75 279 GLU A N 1
ATOM 2202 C CA . GLU A 1 279 ? -7.038 10.143 15.655 1.00 66.75 279 GLU A CA 1
ATOM 2203 C C . GLU A 1 279 ? -8.300 9.314 15.928 1.00 66.75 279 GLU A C 1
ATOM 2205 O O . GLU A 1 279 ? -9.070 9.658 16.824 1.00 66.75 279 GLU A O 1
ATOM 2210 N N . GLU A 1 280 ? -8.453 8.164 15.261 1.00 67.44 280 GLU A N 1
ATOM 2211 C CA . GLU A 1 280 ? -9.559 7.227 15.503 1.00 67.44 280 GLU A CA 1
ATOM 2212 C C . GLU A 1 280 ? -9.537 6.644 16.917 1.00 67.44 280 GLU A C 1
ATOM 2214 O O . GLU A 1 280 ? -10.581 6.562 17.565 1.00 67.44 280 GLU A O 1
ATOM 2219 N N . LEU A 1 281 ? -8.361 6.264 17.433 1.00 69.81 281 LEU A N 1
ATOM 2220 C CA . LEU A 1 281 ? -8.250 5.771 18.806 1.00 69.81 281 LEU A CA 1
ATOM 2221 C C . LEU A 1 281 ? -8.666 6.854 19.811 1.00 69.81 281 LEU A C 1
ATOM 2223 O O . LEU A 1 281 ? -9.382 6.566 20.772 1.00 69.81 281 LEU A O 1
ATOM 2227 N N . ARG A 1 282 ? -8.217 8.096 19.603 1.00 67.88 282 ARG A N 1
ATOM 2228 C CA . ARG A 1 282 ? -8.525 9.226 20.482 1.00 67.88 282 ARG A CA 1
ATOM 2229 C C . ARG A 1 282 ? -10.015 9.556 20.462 1.00 67.88 282 ARG A C 1
ATOM 2231 O O . ARG A 1 282 ? -10.586 9.742 21.537 1.00 67.88 282 ARG A O 1
ATOM 2238 N N . GLU A 1 283 ? -10.630 9.599 19.285 1.00 73.62 283 GLU A N 1
ATOM 2239 C CA . GLU A 1 283 ? -12.072 9.820 19.131 1.00 73.62 283 GLU A CA 1
ATOM 2240 C C . GLU A 1 283 ? -12.889 8.687 19.757 1.00 73.62 283 GLU A C 1
ATOM 2242 O O . GLU A 1 283 ? -13.811 8.941 20.529 1.00 73.62 283 GLU A O 1
ATOM 2247 N N . GLU A 1 284 ? -12.505 7.428 19.544 1.00 75.06 284 GLU A N 1
ATOM 2248 C CA . GLU A 1 284 ? -13.215 6.288 20.127 1.00 75.06 284 GLU A CA 1
ATOM 2249 C C . GLU A 1 284 ? -13.103 6.264 21.663 1.00 75.06 284 GLU A C 1
ATOM 2251 O O . GLU A 1 284 ? -14.080 5.980 22.362 1.00 75.06 284 GLU A O 1
ATOM 2256 N N . ILE A 1 285 ? -11.932 6.609 22.212 1.00 73.06 285 ILE A N 1
ATOM 2257 C CA . ILE A 1 285 ? -11.744 6.780 23.659 1.00 73.06 285 ILE A CA 1
ATOM 2258 C C . ILE A 1 285 ? -12.618 7.919 24.177 1.00 73.06 285 ILE A C 1
ATOM 2260 O O . ILE A 1 285 ? -13.302 7.741 25.184 1.00 73.06 285 ILE A O 1
ATOM 2264 N N . LYS A 1 286 ? -12.608 9.075 23.507 1.00 74.50 286 LYS A N 1
ATOM 2265 C CA . LYS A 1 286 ? -13.393 10.248 23.902 1.00 74.50 286 LYS A CA 1
ATOM 2266 C C . LYS A 1 286 ? -14.884 9.919 23.914 1.00 74.50 286 LYS A C 1
ATOM 2268 O O . LYS A 1 286 ? -15.519 10.078 24.953 1.00 74.50 286 LYS A O 1
ATOM 2273 N N . LYS A 1 287 ? -15.393 9.326 22.835 1.00 79.38 287 LYS A N 1
ATOM 2274 C CA . LYS A 1 287 ? -16.780 8.870 22.703 1.00 79.38 287 LYS A CA 1
ATOM 2275 C C . LYS A 1 287 ? -17.168 7.884 23.802 1.00 79.38 287 LYS A C 1
ATOM 2277 O O . LYS A 1 287 ? -18.237 7.996 24.395 1.00 79.38 287 LYS A O 1
ATOM 2282 N N . LYS A 1 288 ? -16.294 6.925 24.128 1.00 71.88 288 LYS A N 1
ATOM 2283 C CA . LYS A 1 288 ? -16.548 5.976 25.222 1.00 71.88 288 LYS A CA 1
ATOM 2284 C C . LYS A 1 288 ? -16.514 6.636 26.591 1.00 71.88 288 LYS A C 1
ATOM 2286 O O . LYS A 1 288 ? -17.330 6.278 27.433 1.00 71.88 288 LYS A O 1
ATOM 2291 N N . ILE A 1 289 ? -15.602 7.572 26.836 1.00 70.25 289 ILE A N 1
ATOM 2292 C CA . ILE A 1 289 ? -15.551 8.329 28.092 1.00 70.25 289 ILE A CA 1
ATOM 2293 C C . ILE A 1 289 ? -16.807 9.191 28.242 1.00 70.25 289 ILE A C 1
ATOM 2295 O O . ILE A 1 289 ? -17.375 9.223 29.330 1.00 70.25 289 ILE A O 1
ATOM 2299 N N . GLU A 1 290 ? -17.266 9.844 27.176 1.00 72.38 290 GLU A N 1
ATOM 2300 C CA . GLU A 1 290 ? -18.503 10.634 27.160 1.00 72.38 290 GLU A CA 1
ATOM 2301 C C . GLU A 1 290 ? -19.722 9.757 27.442 1.00 72.38 290 GLU A C 1
ATOM 2303 O O . GLU A 1 290 ? -20.447 10.021 28.400 1.00 72.38 290 GLU A O 1
ATOM 2308 N N . LEU A 1 291 ? -19.860 8.634 26.731 1.00 73.44 291 LEU A N 1
ATOM 2309 C CA . LEU A 1 291 ? -20.916 7.653 26.983 1.00 73.44 291 LEU A CA 1
ATOM 2310 C C . LEU A 1 291 ? -20.863 7.118 28.424 1.00 73.44 291 LEU A C 1
ATOM 2312 O O . LEU A 1 291 ? -21.887 6.975 29.085 1.00 73.44 291 LEU A O 1
ATOM 2316 N N . SER A 1 292 ? -19.663 6.848 28.948 1.00 67.38 292 SER A N 1
ATOM 2317 C CA . SER A 1 292 ? -19.485 6.411 30.340 1.00 67.38 292 SER A CA 1
ATOM 2318 C C . SER A 1 292 ? -19.960 7.476 31.315 1.00 67.38 292 SER A C 1
ATOM 2320 O O . SER A 1 292 ? -20.667 7.157 32.265 1.00 67.38 292 SER A O 1
ATOM 2322 N N . ARG A 1 293 ? -19.558 8.734 31.102 1.00 68.56 293 ARG A N 1
ATOM 2323 C CA . ARG A 1 293 ? -19.953 9.867 31.945 1.00 68.56 293 ARG A CA 1
ATOM 2324 C C . ARG A 1 293 ? -21.464 10.025 31.956 1.00 68.56 293 ARG A C 1
ATOM 2326 O O . ARG A 1 293 ? -22.028 10.186 33.031 1.00 68.56 293 ARG A O 1
ATOM 2333 N N . GLU A 1 294 ? -22.106 9.908 30.802 1.00 73.12 294 GLU A N 1
ATOM 2334 C CA . GLU A 1 294 ? -23.560 9.972 30.680 1.00 73.12 294 GLU A CA 1
ATOM 2335 C C . GLU A 1 294 ? -24.247 8.815 31.423 1.00 73.12 294 GLU A C 1
ATOM 2337 O O . GLU A 1 294 ? -25.154 9.042 32.225 1.00 73.12 294 GLU A O 1
ATOM 2342 N N . ILE A 1 295 ? -23.748 7.582 31.274 1.00 71.69 295 ILE A N 1
ATOM 2343 C CA . ILE A 1 295 ? -24.246 6.416 32.022 1.00 71.69 295 ILE A CA 1
ATOM 2344 C C . ILE A 1 295 ? -24.072 6.617 33.535 1.00 71.69 295 ILE A C 1
ATOM 2346 O O . ILE A 1 295 ? -25.025 6.427 34.291 1.00 71.69 295 ILE A O 1
ATOM 2350 N N . TYR A 1 296 ? -22.887 7.024 34.001 1.00 70.25 296 TYR A N 1
ATOM 2351 C CA . TYR A 1 296 ? -22.622 7.254 35.427 1.00 70.25 296 TYR A CA 1
ATOM 2352 C C . TYR A 1 296 ? -23.456 8.397 35.998 1.00 70.25 296 TYR A C 1
ATOM 2354 O O . TYR A 1 296 ? -23.884 8.322 37.152 1.00 70.25 296 TYR A O 1
ATOM 2362 N N . ARG A 1 297 ? -23.714 9.436 35.204 1.00 72.25 297 ARG A N 1
ATOM 2363 C CA . ARG A 1 297 ? -24.587 10.544 35.577 1.00 72.25 297 ARG A CA 1
ATOM 2364 C C . ARG A 1 297 ? -26.029 10.075 35.730 1.00 72.25 297 ARG A C 1
ATOM 2366 O O . ARG A 1 297 ? -26.612 10.299 36.783 1.00 72.25 297 ARG A O 1
ATOM 2373 N N . ASN A 1 298 ? -26.552 9.316 34.770 1.00 77.19 298 ASN A N 1
ATOM 2374 C CA . ASN A 1 298 ? -27.897 8.740 34.839 1.00 77.19 298 ASN A CA 1
ATOM 2375 C C . ASN A 1 298 ? -28.056 7.761 36.014 1.00 77.19 298 ASN A C 1
ATOM 2377 O O . ASN A 1 298 ? -29.063 7.789 36.724 1.00 77.19 298 ASN A O 1
ATOM 2381 N N . VAL A 1 299 ? -27.044 6.925 36.272 1.00 74.12 299 VAL A N 1
ATOM 2382 C CA . VAL A 1 299 ? -27.013 6.045 37.450 1.00 74.12 299 VAL A CA 1
ATOM 2383 C C . VAL A 1 299 ? -26.978 6.865 38.739 1.00 74.12 299 VAL A C 1
ATOM 2385 O O . VAL A 1 299 ? -27.736 6.561 39.656 1.00 74.12 299 VAL A O 1
ATOM 2388 N N . SER A 1 300 ? -26.155 7.915 38.803 1.00 73.94 300 SER A N 1
ATOM 2389 C CA . SER A 1 300 ? -26.079 8.810 39.963 1.00 73.94 300 SER A CA 1
ATOM 2390 C C . SER A 1 300 ? -27.412 9.503 40.224 1.00 73.94 300 SER A C 1
ATOM 2392 O O . SER A 1 300 ? -27.883 9.462 41.353 1.00 73.94 300 SER A O 1
ATOM 2394 N N . ILE A 1 301 ? -28.055 10.063 39.193 1.00 80.44 301 ILE A N 1
ATOM 2395 C CA . ILE A 1 301 ? -29.381 10.687 39.296 1.00 80.44 301 ILE A CA 1
ATOM 2396 C C . ILE A 1 301 ? -30.383 9.680 39.858 1.00 80.44 301 ILE A C 1
ATOM 2398 O O . ILE A 1 301 ? -31.082 9.985 40.821 1.00 80.44 301 ILE A O 1
ATOM 2402 N N . ARG A 1 302 ? -30.415 8.451 39.328 1.00 82.19 302 ARG A N 1
ATOM 2403 C CA . ARG A 1 302 ? -31.320 7.399 39.812 1.00 82.19 302 ARG A CA 1
ATOM 2404 C C . ARG A 1 302 ? -31.061 7.028 41.274 1.00 82.19 302 ARG A C 1
ATOM 2406 O O . ARG A 1 302 ? -32.010 6.908 42.043 1.00 82.19 302 ARG A O 1
ATOM 2413 N N . VAL A 1 303 ? -29.800 6.825 41.657 1.00 77.62 303 VAL A N 1
ATOM 2414 C CA . VAL A 1 303 ? -29.428 6.461 43.035 1.00 77.62 303 VAL A CA 1
ATOM 2415 C C . VAL A 1 303 ? -29.777 7.591 43.998 1.00 77.62 303 VAL A C 1
ATOM 2417 O O . VAL A 1 303 ? -30.438 7.336 44.998 1.00 77.62 303 VAL A O 1
ATOM 2420 N N . VAL A 1 304 ? -29.406 8.832 43.677 1.00 84.62 304 VAL A N 1
ATOM 2421 C CA . VAL A 1 304 ? -29.722 10.004 44.506 1.00 84.62 304 VAL A CA 1
ATOM 2422 C C . VAL A 1 304 ? -31.232 10.196 44.623 1.00 84.62 304 VAL A C 1
ATOM 2424 O O . VAL A 1 304 ? -31.723 10.358 45.732 1.00 84.62 304 VAL A O 1
ATOM 2427 N N . THR A 1 305 ? -31.986 10.070 43.526 1.00 89.00 305 THR A N 1
ATOM 2428 C CA . THR A 1 305 ? -33.461 10.129 43.550 1.00 89.00 305 THR A CA 1
ATOM 2429 C C . THR A 1 305 ? -34.044 9.101 44.517 1.00 89.00 305 THR A C 1
ATOM 2431 O O . THR A 1 305 ? -34.919 9.429 45.316 1.00 89.00 305 THR A O 1
ATOM 2434 N N . ASN A 1 306 ? -33.555 7.858 44.476 1.00 83.44 306 ASN A N 1
ATOM 2435 C CA . ASN A 1 306 ? -34.020 6.805 45.376 1.00 83.44 306 ASN A CA 1
ATOM 2436 C C . ASN A 1 306 ? -33.680 7.119 46.837 1.00 83.44 306 ASN A C 1
ATOM 2438 O O . ASN A 1 306 ? -34.539 6.955 47.695 1.00 83.44 306 ASN A O 1
ATOM 2442 N N . VAL A 1 307 ? -32.463 7.600 47.114 1.00 85.75 307 VAL A N 1
ATOM 2443 C CA . VAL A 1 307 ? -32.042 7.981 48.469 1.00 85.75 307 VAL A CA 1
ATOM 2444 C C . VAL A 1 307 ? -32.901 9.124 49.004 1.00 85.75 307 VAL A C 1
ATOM 2446 O O . VAL A 1 307 ? -33.418 9.005 50.108 1.00 85.75 307 VAL A O 1
ATOM 2449 N N . LEU A 1 308 ? -33.122 10.183 48.219 1.00 90.75 308 LEU A N 1
ATOM 2450 C CA . LEU A 1 308 ? -34.014 11.283 48.600 1.00 90.75 308 LEU A CA 1
ATOM 2451 C C . LEU A 1 308 ? -35.437 10.791 48.847 1.00 90.75 308 LEU A C 1
ATOM 2453 O O . LEU A 1 308 ? -36.058 11.179 49.826 1.00 90.75 308 LEU A O 1
ATOM 2457 N N . THR A 1 309 ? -35.939 9.894 47.997 1.00 91.06 309 THR A N 1
ATOM 2458 C CA . THR A 1 309 ? -37.269 9.304 48.179 1.00 91.06 309 THR A CA 1
ATOM 2459 C C . THR A 1 309 ? -37.359 8.576 49.523 1.00 91.06 309 THR A C 1
ATOM 2461 O O . THR A 1 309 ? -38.330 8.761 50.247 1.00 91.06 309 THR A O 1
ATOM 2464 N N . THR A 1 310 ? -36.342 7.788 49.884 1.00 87.06 310 THR A N 1
ATOM 2465 C CA . THR A 1 310 ? -36.283 7.101 51.182 1.00 87.06 310 THR A CA 1
ATOM 2466 C C . THR A 1 310 ? -36.170 8.082 52.345 1.00 87.06 310 THR A C 1
ATOM 2468 O O . THR A 1 310 ? -36.845 7.889 53.347 1.00 87.06 310 THR A O 1
ATOM 2471 N N . VAL A 1 311 ? -35.358 9.137 52.213 1.00 89.81 311 VAL A N 1
ATOM 2472 C CA . VAL A 1 311 ? -35.246 10.199 53.226 1.00 89.81 311 VAL A CA 1
ATOM 2473 C C . VAL A 1 311 ? -36.609 10.838 53.472 1.00 89.81 311 VAL A C 1
ATOM 2475 O O . VAL A 1 311 ? -37.030 10.906 54.616 1.00 89.81 311 VAL A O 1
ATOM 2478 N N . ILE A 1 312 ? -37.340 11.205 52.418 1.00 92.56 312 ILE A N 1
ATOM 2479 C CA . ILE A 1 312 ? -38.675 11.808 52.529 1.00 92.56 312 ILE A CA 1
ATOM 2480 C C . ILE A 1 312 ? -39.698 10.842 53.141 1.00 92.56 312 ILE A C 1
ATOM 2482 O O . ILE A 1 312 ? -40.469 11.251 54.003 1.00 92.56 312 ILE A O 1
ATOM 2486 N N . ILE A 1 313 ? -39.694 9.563 52.746 1.00 89.69 313 ILE A N 1
ATOM 2487 C CA . ILE A 1 313 ? -40.552 8.538 53.371 1.00 89.69 313 ILE A CA 1
ATOM 2488 C C . ILE A 1 313 ? -40.266 8.455 54.871 1.00 89.69 313 ILE A C 1
ATOM 2490 O O . ILE A 1 313 ? -41.199 8.507 55.670 1.00 89.69 313 ILE A O 1
ATOM 2494 N N . TYR A 1 314 ? -38.989 8.352 55.242 1.00 89.62 314 TYR A N 1
ATOM 2495 C CA . TYR A 1 314 ? -38.571 8.230 56.635 1.00 89.62 314 TYR A CA 1
ATOM 2496 C C . TYR A 1 314 ? -38.983 9.465 57.444 1.00 89.62 314 TYR A C 1
ATOM 2498 O O . TYR A 1 314 ? -39.539 9.334 58.532 1.00 89.62 314 TYR A O 1
ATOM 2506 N N . SER A 1 315 ? -38.790 10.668 56.889 1.00 89.88 315 SER A N 1
ATOM 2507 C CA . SER A 1 315 ? -39.217 11.922 57.520 1.00 89.88 315 SER A CA 1
ATOM 2508 C C . SER A 1 315 ? -40.710 11.938 57.852 1.00 89.88 315 SER A C 1
ATOM 2510 O O . SER A 1 315 ? -41.109 12.527 58.850 1.00 89.88 315 SER A O 1
ATOM 2512 N N . VAL A 1 316 ? -41.541 11.312 57.017 1.00 88.62 316 VAL A N 1
ATOM 2513 C CA . VAL A 1 316 ? -43.002 11.336 57.158 1.00 88.62 316 VAL A CA 1
ATOM 2514 C C . VAL A 1 316 ? -43.523 10.237 58.081 1.00 88.62 316 VAL A C 1
ATOM 2516 O O . VAL A 1 316 ? -44.414 10.498 58.890 1.00 88.62 316 VAL A O 1
ATOM 2519 N N . TYR A 1 317 ? -43.011 9.013 57.943 1.00 87.94 317 TYR A N 1
ATOM 2520 C CA . TYR A 1 317 ? -43.587 7.838 58.603 1.00 87.94 317 TYR A CA 1
ATOM 2521 C C . TYR A 1 317 ? -42.840 7.399 59.862 1.00 87.94 317 TYR A C 1
ATOM 2523 O O . TYR A 1 317 ? -43.480 6.897 60.783 1.00 87.94 317 TYR A O 1
ATOM 2531 N N . ASP A 1 318 ? -41.525 7.610 59.920 1.00 87.38 318 ASP A N 1
ATOM 2532 C CA . ASP A 1 318 ? -40.672 7.060 60.981 1.00 87.38 318 ASP A CA 1
ATOM 2533 C C . ASP A 1 318 ? -40.269 8.106 62.035 1.00 87.38 318 ASP A C 1
ATOM 2535 O O . ASP A 1 318 ? -39.755 7.753 63.099 1.00 87.38 318 ASP A O 1
ATOM 2539 N N . LEU A 1 319 ? -40.506 9.398 61.777 1.00 87.06 319 LEU A N 1
ATOM 2540 C CA . LEU A 1 319 ? -40.296 10.455 62.768 1.00 87.06 319 LEU A CA 1
ATOM 2541 C C . LEU A 1 319 ? -41.510 10.643 63.696 1.00 87.06 319 LEU A C 1
ATOM 2543 O O . LEU A 1 319 ? -42.655 10.508 63.248 1.00 87.06 319 LEU A O 1
ATOM 2547 N N . PRO A 1 320 ? -41.290 11.021 64.971 1.00 86.75 320 PRO A N 1
ATOM 2548 C CA . PRO A 1 320 ? -42.361 11.375 65.901 1.00 86.75 320 PRO A CA 1
ATOM 2549 C C . PRO A 1 320 ? -43.294 12.472 65.349 1.00 86.75 320 PRO A C 1
ATOM 2551 O O . PRO A 1 320 ? -42.825 13.339 64.608 1.00 86.75 320 PRO A O 1
ATOM 2554 N N . PRO A 1 321 ? -44.605 12.451 65.668 1.00 82.75 321 PRO A N 1
ATOM 2555 C CA . PRO A 1 321 ? -45.570 13.442 65.177 1.00 82.75 321 PRO A CA 1
ATOM 2556 C C . PRO A 1 321 ? -45.242 14.897 65.532 1.00 82.75 321 PRO A C 1
ATOM 2558 O O . PRO A 1 321 ? -45.623 15.783 64.785 1.00 82.75 321 PRO A O 1
ATOM 2561 N N . ASP A 1 322 ? -44.539 15.123 66.639 1.00 85.19 322 ASP A N 1
ATOM 2562 C CA . ASP A 1 322 ? -44.095 16.417 67.173 1.00 85.19 322 ASP A CA 1
ATOM 2563 C C . ASP A 1 322 ? -42.746 16.892 66.599 1.00 85.19 322 ASP A C 1
ATOM 2565 O O . ASP A 1 322 ? -42.190 17.903 67.025 1.00 85.19 322 ASP A O 1
ATOM 2569 N N . ASN A 1 323 ? -42.177 16.157 65.639 1.00 90.31 323 ASN A N 1
ATOM 2570 C CA . ASN A 1 323 ? -40.907 16.521 65.031 1.00 90.31 323 ASN A CA 1
ATOM 2571 C C . ASN A 1 323 ? -41.086 17.608 63.956 1.00 90.31 323 ASN A C 1
ATOM 2573 O O . ASN A 1 323 ? -41.734 17.382 62.935 1.00 90.31 323 ASN A O 1
ATOM 2577 N N . THR A 1 324 ? -40.402 18.741 64.118 1.00 89.44 324 THR A N 1
ATOM 2578 C CA . THR A 1 324 ? -40.451 19.878 63.178 1.00 89.44 324 THR A CA 1
ATOM 2579 C C . THR A 1 324 ? -40.071 19.505 61.741 1.00 89.44 324 THR A C 1
ATOM 2581 O O . THR A 1 324 ? -40.666 20.003 60.789 1.00 89.44 324 THR A O 1
ATOM 2584 N N . THR A 1 325 ? -39.134 18.567 61.545 1.00 89.56 325 THR A N 1
ATOM 2585 C CA . THR A 1 325 ? -38.764 18.101 60.198 1.00 89.56 325 THR A CA 1
ATOM 2586 C C . THR A 1 325 ? -39.881 17.287 59.548 1.00 89.56 325 THR A C 1
ATOM 2588 O O . THR A 1 325 ? -40.083 17.378 58.336 1.00 89.56 325 THR A O 1
ATOM 2591 N N . ARG A 1 326 ? -40.642 16.514 60.332 1.00 91.81 326 ARG A N 1
ATOM 2592 C CA . ARG A 1 326 ? -41.823 15.804 59.830 1.00 91.81 326 ARG A CA 1
ATOM 2593 C C . ARG A 1 326 ? -42.902 16.789 59.392 1.00 91.81 326 ARG A C 1
ATOM 2595 O O . ARG A 1 326 ? -43.456 16.621 58.307 1.00 91.81 326 ARG A O 1
ATOM 2602 N N . GLU A 1 327 ? -43.175 17.805 60.207 1.00 90.44 327 GLU A N 1
ATOM 2603 C CA . GLU A 1 327 ? -44.158 18.850 59.901 1.00 90.44 327 GLU A CA 1
ATOM 2604 C C . GLU A 1 327 ? -43.793 19.617 58.623 1.00 90.44 327 GLU A C 1
ATOM 2606 O O . GLU A 1 327 ? -44.613 19.694 57.706 1.00 90.44 327 GLU A O 1
ATOM 2611 N N . GLY A 1 328 ? -42.544 20.084 58.506 1.00 90.75 328 GLY A N 1
ATOM 2612 C CA . GLY A 1 328 ? -42.055 20.794 57.319 1.00 90.75 328 GLY A CA 1
ATOM 2613 C C . GLY A 1 328 ? -42.126 19.952 56.043 1.00 90.75 328 GLY A C 1
ATOM 2614 O O . GLY A 1 328 ? -42.650 20.398 55.022 1.00 90.75 328 GLY A O 1
ATOM 2615 N N . VAL A 1 329 ? -41.686 18.688 56.096 1.00 91.62 329 VAL A N 1
ATOM 2616 C CA . VAL A 1 329 ? -41.759 17.784 54.933 1.00 91.62 329 VAL A CA 1
ATOM 2617 C C . VAL A 1 329 ? -43.209 17.480 54.545 1.00 91.62 329 VAL A C 1
ATOM 2619 O O . VAL A 1 329 ? -43.524 17.440 53.355 1.00 91.62 329 VAL A O 1
ATOM 2622 N N . LEU A 1 330 ? -44.107 17.277 55.513 1.00 90.88 330 LEU A N 1
ATOM 2623 C CA . LEU A 1 330 ? -45.525 17.026 55.243 1.00 90.88 330 LEU A CA 1
ATOM 2624 C C . LEU A 1 330 ? -46.220 18.231 54.607 1.00 90.88 330 LEU A C 1
ATOM 2626 O O . LEU A 1 330 ? -46.928 18.055 53.612 1.00 90.88 330 LEU A O 1
ATOM 2630 N N . ALA A 1 331 ? -45.996 19.431 55.144 1.00 90.56 331 ALA A N 1
ATOM 2631 C CA . ALA A 1 331 ? -46.526 20.672 54.589 1.00 90.56 331 ALA A CA 1
ATOM 2632 C C . ALA A 1 331 ? -46.025 20.888 53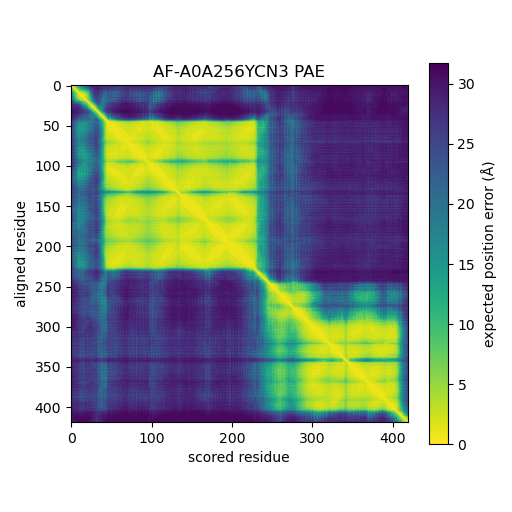.153 1.00 90.56 331 ALA A C 1
ATOM 2634 O O . ALA A 1 331 ? -46.812 21.149 52.243 1.00 90.56 331 ALA A O 1
ATOM 2635 N N . TRP A 1 332 ? -44.731 20.662 52.912 1.00 94.44 332 TRP A N 1
ATOM 2636 C CA . TRP A 1 332 ? -44.153 20.737 51.573 1.00 94.44 332 TRP A CA 1
ATOM 2637 C C . TRP A 1 332 ? -44.771 19.717 50.604 1.00 94.44 332 TRP A C 1
ATOM 2639 O O . TRP A 1 332 ? -45.175 20.071 49.494 1.00 94.44 332 TRP A O 1
ATOM 2649 N N . LEU A 1 333 ? -44.922 18.454 51.019 1.00 92.31 333 LEU A N 1
ATOM 2650 C CA . LEU A 1 333 ? -45.559 17.424 50.194 1.00 92.31 333 LEU A CA 1
ATOM 2651 C C . LEU A 1 333 ? -47.014 17.780 49.846 1.00 92.31 333 LEU A C 1
ATOM 2653 O O . LEU A 1 333 ? -47.454 17.509 48.727 1.00 92.31 333 LEU A O 1
ATOM 2657 N N . GLN A 1 334 ? -47.757 18.388 50.775 1.00 90.31 334 GLN A N 1
ATOM 2658 C CA . GLN A 1 334 ? -49.117 18.876 50.534 1.00 90.31 334 GLN A CA 1
ATOM 2659 C C . GLN A 1 334 ? -49.131 20.039 49.535 1.00 90.31 334 GLN A C 1
ATOM 2661 O O . GLN A 1 334 ? -49.879 19.976 48.558 1.00 90.31 334 GLN A O 1
ATOM 2666 N N . ASN A 1 335 ? -48.252 21.033 49.707 1.00 90.38 335 ASN A N 1
ATOM 2667 C CA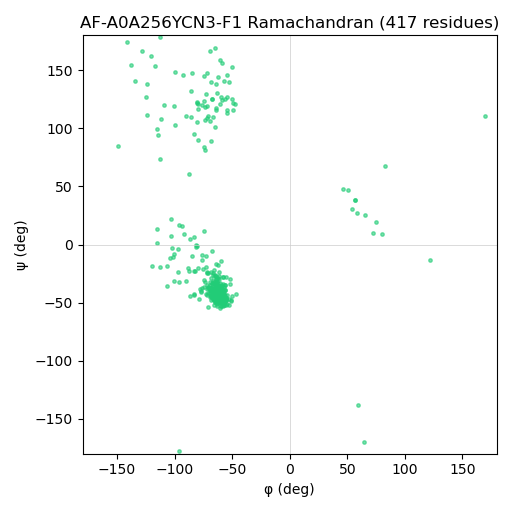 . ASN A 1 335 ? -48.113 22.173 48.792 1.00 90.38 335 ASN A CA 1
ATOM 2668 C C . ASN A 1 335 ? -47.764 21.729 47.363 1.00 90.38 335 ASN A C 1
ATOM 2670 O O . ASN A 1 335 ? -48.260 22.293 46.388 1.00 90.38 335 ASN A O 1
ATOM 2674 N N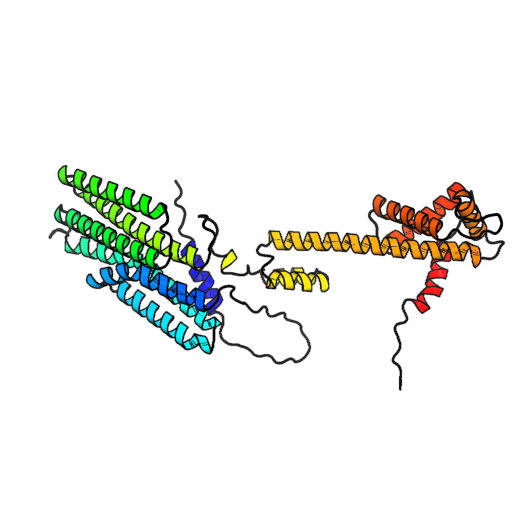 . LYS A 1 336 ? -46.958 20.670 47.218 1.00 89.75 336 LYS A N 1
ATOM 2675 C CA . LYS A 1 336 ? -46.617 20.067 45.919 1.00 89.75 336 LYS A CA 1
ATOM 2676 C C . LYS A 1 336 ? -47.686 19.123 45.354 1.00 89.75 336 LYS A C 1
ATOM 2678 O O . LYS A 1 336 ? -47.488 18.573 44.270 1.00 89.75 336 LYS A O 1
ATOM 2683 N N . GLY A 1 337 ? -48.796 18.895 46.059 1.00 88.75 337 GLY A N 1
ATOM 2684 C CA . GLY A 1 337 ? -49.838 17.950 45.640 1.00 88.75 337 GLY A CA 1
ATOM 2685 C C . GLY A 1 337 ? -49.367 16.489 45.609 1.00 88.75 337 GLY A C 1
ATOM 2686 O O . GLY A 1 337 ? -49.901 15.672 44.855 1.00 88.75 337 GLY A O 1
ATOM 2687 N N . LEU A 1 338 ? -48.351 16.148 46.408 1.00 90.81 338 LEU A N 1
ATOM 2688 C CA . LEU A 1 338 ? -47.709 14.830 46.461 1.00 90.81 338 LEU A CA 1
ATOM 2689 C C . LEU A 1 338 ? -48.335 13.895 47.508 1.00 90.81 338 LEU A C 1
ATOM 2691 O O . LEU A 1 338 ? -47.814 12.806 47.749 1.00 90.81 338 LEU A O 1
ATOM 2695 N N . THR A 1 339 ? -49.465 14.278 48.102 1.00 89.50 339 THR A N 1
ATOM 2696 C CA . THR A 1 339 ? -50.226 13.472 49.067 1.00 89.50 339 THR A CA 1
ATOM 2697 C C . THR A 1 339 ? -51.654 13.190 48.588 1.00 89.50 339 THR A C 1
ATOM 2699 O O . THR A 1 339 ? -52.169 13.807 47.647 1.00 89.50 339 THR A O 1
ATOM 2702 N N . ILE A 1 340 ? -52.302 12.192 49.191 1.00 79.56 340 ILE A N 1
ATOM 2703 C CA . ILE A 1 340 ? -53.720 11.876 48.987 1.00 79.56 340 ILE A CA 1
ATOM 2704 C C . ILE A 1 340 ? -54.473 12.188 50.279 1.00 79.56 340 ILE A C 1
ATOM 2706 O O . ILE A 1 340 ? -54.364 11.449 51.255 1.00 79.56 340 ILE A O 1
ATOM 2710 N N . GLY A 1 341 ? -55.266 13.260 50.256 1.00 65.75 341 GLY A N 1
ATOM 2711 C CA . GLY A 1 341 ? -56.171 13.616 51.348 1.00 65.75 341 GLY A CA 1
ATOM 2712 C C . GLY A 1 341 ? -55.472 13.969 52.675 1.00 65.75 341 GLY A C 1
ATOM 2713 O O . GLY A 1 341 ? -54.250 14.123 52.726 1.00 65.75 341 GLY A O 1
ATOM 2714 N N . PRO A 1 342 ? -56.245 14.099 53.768 1.00 60.75 342 PRO A N 1
ATOM 2715 C CA . PRO A 1 342 ? -55.734 14.494 55.085 1.00 60.75 342 PRO A CA 1
ATOM 2716 C C . PRO A 1 342 ? -54.910 13.398 55.785 1.00 60.75 342 PRO A C 1
ATOM 2718 O O . PRO A 1 342 ? -54.260 13.668 56.787 1.00 60.75 342 PRO A O 1
ATOM 2721 N N . THR A 1 343 ? -54.901 12.166 55.264 1.00 58.28 343 THR A N 1
ATOM 2722 C CA . THR A 1 343 ? -54.198 11.007 55.845 1.00 58.28 343 THR A CA 1
ATOM 2723 C C . THR A 1 343 ? -52.709 10.932 55.483 1.00 58.28 343 THR A C 1
ATOM 2725 O O . THR A 1 343 ? -52.055 9.948 55.819 1.00 58.28 343 THR A O 1
ATOM 2728 N N . ALA A 1 344 ? -52.160 11.953 54.809 1.00 68.00 344 ALA A N 1
ATOM 2729 C CA . ALA A 1 344 ? -50.736 12.066 54.470 1.00 68.00 344 ALA A CA 1
ATOM 2730 C C . ALA A 1 344 ? -50.153 10.848 53.716 1.00 68.00 344 ALA A C 1
ATOM 2732 O O . ALA A 1 344 ? -48.971 10.520 53.827 1.00 68.00 344 ALA A O 1
ATOM 2733 N N . VAL A 1 345 ? -50.976 10.161 52.918 1.00 84.12 345 VAL A N 1
ATOM 2734 C CA . VAL A 1 345 ? -50.515 9.053 52.070 1.00 84.12 345 VAL A CA 1
ATOM 2735 C C . VAL A 1 345 ? -49.720 9.625 50.896 1.00 84.12 345 VAL A C 1
ATOM 2737 O O . VAL A 1 345 ? -50.268 10.378 50.090 1.00 84.12 345 VAL A O 1
ATOM 2740 N N . ILE A 1 346 ? -48.436 9.271 50.785 1.00 89.00 346 ILE A N 1
ATOM 2741 C CA . ILE A 1 346 ? -47.543 9.787 49.740 1.00 89.00 346 ILE A CA 1
ATOM 2742 C C . ILE A 1 346 ? -47.882 9.173 48.374 1.00 89.00 346 ILE A C 1
ATOM 2744 O O . ILE A 1 346 ? -47.909 7.952 48.193 1.00 89.00 346 ILE A O 1
ATOM 2748 N N . ARG A 1 347 ? -48.043 10.031 47.364 1.00 90.38 347 ARG A N 1
ATOM 2749 C CA . ARG A 1 347 ? -48.150 9.660 45.948 1.00 90.38 347 ARG A CA 1
ATOM 2750 C C . ARG A 1 347 ? -46.780 9.259 45.401 1.00 90.38 347 ARG A C 1
ATOM 2752 O O . ARG A 1 347 ? -46.045 10.058 44.822 1.00 90.38 347 ARG A O 1
ATOM 2759 N N . MET A 1 348 ? -46.405 8.002 45.623 1.00 88.75 348 MET A N 1
ATOM 2760 C CA . MET A 1 348 ? -45.040 7.512 45.391 1.00 88.75 348 MET A CA 1
ATOM 2761 C C . MET A 1 348 ? -44.523 7.678 43.958 1.00 88.75 348 MET A C 1
ATOM 2763 O O . MET A 1 348 ? -43.325 7.892 43.755 1.00 88.75 348 MET A O 1
ATOM 2767 N N . ARG A 1 349 ? -45.391 7.564 42.948 1.00 89.19 349 ARG A N 1
ATOM 2768 C CA . ARG A 1 349 ? -44.987 7.708 41.543 1.00 89.19 349 ARG A CA 1
ATOM 2769 C C . ARG A 1 349 ? -44.672 9.167 41.217 1.00 89.19 349 ARG A C 1
ATOM 2771 O O . ARG A 1 349 ? -43.669 9.446 40.562 1.00 89.19 349 ARG A O 1
ATOM 2778 N N . GLU A 1 350 ? -45.507 10.075 41.695 1.00 92.69 350 GLU A N 1
ATOM 2779 C CA . GLU A 1 350 ? -45.402 11.515 41.522 1.00 92.69 350 GLU A CA 1
ATOM 2780 C C . GLU A 1 350 ? -44.208 12.071 42.293 1.00 92.69 350 GLU A C 1
ATOM 2782 O O . GLU A 1 350 ? -43.418 12.803 41.702 1.00 92.69 350 GLU A O 1
ATOM 2787 N N . LEU A 1 351 ? -44.001 11.636 43.543 1.00 92.25 351 LEU A N 1
ATOM 2788 C CA . LEU A 1 351 ? -42.831 12.005 44.343 1.00 92.25 351 LEU A CA 1
ATOM 2789 C C . LEU A 1 351 ? -41.533 11.583 43.646 1.00 92.25 351 LEU A C 1
ATOM 2791 O O . LEU A 1 351 ? -40.621 12.389 43.489 1.00 92.25 351 LEU A O 1
ATOM 2795 N N . ARG A 1 352 ? -41.450 10.334 43.169 1.00 91.44 352 ARG A N 1
ATOM 2796 C CA . ARG A 1 352 ? -40.260 9.855 42.445 1.00 91.44 352 ARG A CA 1
ATOM 2797 C C . ARG A 1 352 ? -40.018 10.621 41.150 1.00 91.44 352 ARG A C 1
ATOM 2799 O O . ARG A 1 352 ? -38.863 10.865 40.814 1.00 91.44 352 ARG A O 1
ATOM 2806 N N . ARG A 1 353 ? -41.074 10.977 40.411 1.00 94.44 353 ARG A N 1
ATOM 2807 C CA . ARG A 1 353 ? -40.948 11.788 39.191 1.00 94.44 353 ARG A CA 1
ATOM 2808 C C . ARG A 1 353 ? -40.435 13.188 39.523 1.00 94.44 353 ARG A C 1
ATOM 2810 O O . ARG A 1 353 ? -39.447 13.601 38.928 1.00 94.44 353 ARG A O 1
ATOM 2817 N N . TYR A 1 354 ? -41.046 13.846 40.506 1.00 95.69 354 TYR A N 1
ATOM 2818 C CA . TYR A 1 354 ? -40.636 15.167 40.973 1.00 95.69 354 TYR A CA 1
ATOM 2819 C C . TYR A 1 354 ? -39.171 15.167 41.419 1.00 95.69 354 TYR A C 1
ATOM 2821 O O . TYR A 1 354 ? -38.366 15.944 40.916 1.00 95.69 354 TYR A O 1
ATOM 2829 N N . LEU A 1 355 ? -38.788 14.238 42.302 1.00 95.44 355 LEU A N 1
ATOM 2830 C CA . LEU A 1 355 ? -37.415 14.145 42.800 1.00 95.44 355 LEU A CA 1
ATOM 2831 C C . LEU A 1 355 ? -36.421 13.801 41.687 1.00 95.44 355 LEU A C 1
ATOM 2833 O O . LEU A 1 355 ? -35.294 14.287 41.709 1.00 95.44 355 LEU A O 1
ATOM 2837 N N . LYS A 1 356 ? -36.819 13.006 40.687 1.00 94.81 356 LYS A N 1
ATOM 2838 C CA . LYS A 1 356 ? -35.971 12.740 39.522 1.00 94.81 356 LYS A CA 1
ATOM 2839 C C . LYS A 1 356 ? -35.713 14.014 38.721 1.00 94.81 356 LYS A C 1
ATOM 2841 O O . LYS A 1 356 ? -34.564 14.262 38.364 1.00 94.81 356 LYS A O 1
ATOM 2846 N N . GLU A 1 357 ? -36.749 14.795 38.427 1.00 95.62 357 GLU A N 1
ATOM 2847 C CA . GLU A 1 357 ? -36.627 16.074 37.712 1.00 95.62 357 GLU A CA 1
ATOM 2848 C C . GLU A 1 357 ? -35.775 17.065 38.514 1.00 95.62 357 GLU A C 1
ATOM 2850 O O . GLU A 1 357 ? -34.806 17.607 37.990 1.00 95.62 357 GLU A O 1
ATOM 2855 N N . PHE A 1 358 ? -36.037 17.190 39.816 1.00 95.31 358 PHE A N 1
ATOM 2856 C CA . PHE A 1 358 ? -35.261 18.013 40.742 1.00 95.31 358 PHE A CA 1
ATOM 2857 C C . PHE A 1 358 ? -33.763 17.656 40.745 1.00 95.31 358 PHE A C 1
ATOM 2859 O O . PHE A 1 358 ? -32.908 18.511 40.512 1.00 95.31 358 PHE A O 1
ATOM 2866 N N . VAL A 1 359 ? -33.425 16.375 40.927 1.00 93.44 359 VAL A N 1
ATOM 2867 C CA . VAL A 1 359 ? -32.030 15.898 40.923 1.00 93.44 359 VAL A CA 1
ATOM 2868 C C . VAL A 1 359 ? -31.383 16.061 39.544 1.00 93.44 359 VAL A C 1
ATOM 2870 O O . VAL A 1 359 ? -30.184 16.334 39.456 1.00 93.44 359 VAL A O 1
ATOM 2873 N N . THR A 1 360 ? -32.154 15.906 38.464 1.00 92.94 360 THR A N 1
ATOM 2874 C CA . THR A 1 360 ? -31.667 16.123 37.092 1.00 92.94 360 THR A CA 1
ATOM 2875 C C . THR A 1 360 ? -31.278 17.585 36.891 1.00 92.94 360 THR A C 1
ATOM 2877 O O . THR A 1 360 ? -30.141 17.846 36.497 1.00 92.94 360 THR A O 1
ATOM 2880 N N . ASN A 1 361 ? -32.147 18.520 37.284 1.00 94.00 361 ASN A N 1
ATOM 2881 C CA . ASN A 1 361 ? -31.888 19.958 37.207 1.00 94.00 361 ASN A CA 1
ATOM 2882 C C . ASN A 1 361 ? -30.635 20.346 38.006 1.00 94.00 361 ASN A C 1
ATOM 2884 O O . ASN A 1 361 ? -29.769 21.045 37.492 1.00 94.00 361 ASN A O 1
ATOM 2888 N N . ILE A 1 362 ? -30.463 19.832 39.230 1.00 90.12 362 ILE A N 1
ATOM 2889 C CA . ILE A 1 362 ? -29.253 20.095 40.033 1.00 90.12 362 ILE A CA 1
ATOM 2890 C C . ILE A 1 362 ? -28.003 19.511 39.364 1.00 90.12 362 ILE A C 1
ATOM 2892 O O . ILE A 1 362 ? -26.953 20.158 39.318 1.00 90.12 362 ILE A O 1
ATOM 2896 N N . SER A 1 363 ? -28.093 18.293 38.823 1.00 87.56 363 SER A N 1
ATOM 2897 C CA . SER A 1 363 ? -26.976 17.680 38.101 1.00 87.56 363 SER A CA 1
ATOM 2898 C C . SER A 1 363 ? -26.582 18.494 36.867 1.00 87.56 363 SER A C 1
ATOM 2900 O O . SER A 1 363 ? -25.394 18.578 36.568 1.00 87.56 363 SER A O 1
ATOM 2902 N N . GLU A 1 364 ? -27.548 19.075 36.149 1.00 88.69 364 GLU A N 1
ATOM 2903 C CA . GLU A 1 364 ? -27.346 19.940 34.975 1.00 88.69 364 GLU A CA 1
ATOM 2904 C C . GLU A 1 364 ? -26.764 21.298 35.332 1.00 88.69 364 GLU A C 1
ATOM 2906 O O . GLU A 1 364 ? -25.696 21.639 34.825 1.00 88.69 364 GLU A O 1
ATOM 2911 N N . THR A 1 365 ? -27.390 22.018 36.257 1.00 89.00 365 THR A N 1
ATOM 2912 C CA . THR A 1 365 ? -26.976 23.366 36.656 1.00 89.00 365 THR A CA 1
ATOM 2913 C C . THR A 1 365 ? -25.563 23.391 37.232 1.00 89.00 365 THR A C 1
ATOM 2915 O O . THR A 1 365 ? -24.771 24.269 36.900 1.00 89.00 365 THR A O 1
ATOM 2918 N N . TYR A 1 366 ? -25.214 22.413 38.074 1.00 83.44 366 TYR A N 1
ATOM 2919 C CA . TYR A 1 366 ? -23.922 22.400 38.767 1.00 83.44 366 TYR A CA 1
ATOM 2920 C C . TYR A 1 366 ? -22.896 21.440 38.149 1.00 83.44 366 TYR A C 1
ATOM 2922 O O . TYR A 1 366 ? -21.757 21.389 38.615 1.00 83.44 366 TYR A O 1
ATOM 2930 N N . ASN A 1 367 ? -23.270 20.676 37.115 1.00 81.31 367 ASN A N 1
ATOM 2931 C CA . ASN A 1 367 ? -22.430 19.654 36.478 1.00 81.31 367 ASN A CA 1
ATOM 2932 C C . ASN A 1 367 ? -21.801 18.667 37.491 1.00 81.31 367 ASN A C 1
ATOM 2934 O O . ASN A 1 367 ? -20.600 18.385 37.473 1.00 81.31 367 ASN A O 1
ATOM 2938 N N . VAL A 1 368 ? -22.620 18.161 38.421 1.00 79.50 368 VAL A N 1
ATOM 2939 C CA . VAL A 1 368 ? -22.204 17.276 39.529 1.00 79.50 368 VAL A CA 1
ATOM 2940 C C . VAL A 1 368 ? -22.851 15.886 39.450 1.00 79.50 368 VAL A C 1
ATOM 2942 O O . VAL A 1 368 ? -23.956 15.714 38.930 1.00 79.50 368 VAL A O 1
ATOM 2945 N N . SER A 1 369 ? -22.172 14.880 40.016 1.00 79.19 369 SER A N 1
ATOM 2946 C CA . SER A 1 369 ? -22.641 13.489 40.145 1.00 79.19 369 SER A CA 1
ATOM 2947 C C . SER A 1 369 ? -22.228 12.864 41.491 1.00 79.19 369 SER A C 1
ATOM 2949 O O . SER A 1 369 ? -21.475 13.463 42.263 1.00 79.19 369 SER A O 1
ATOM 2951 N N . GLY A 1 370 ? -22.696 11.643 41.782 1.00 75.88 370 GLY A N 1
ATOM 2952 C CA . GLY A 1 370 ? -22.321 10.878 42.981 1.00 75.88 370 GLY A CA 1
ATOM 2953 C C . GLY A 1 370 ? -22.652 11.573 44.312 1.00 75.88 370 GLY A C 1
ATOM 2954 O O . GLY A 1 370 ? -23.712 12.173 44.464 1.00 75.88 370 GLY A O 1
ATOM 2955 N N . LEU A 1 371 ? -21.729 11.500 45.277 1.00 74.88 371 LEU A N 1
ATOM 2956 C CA . LEU A 1 371 ? -21.873 12.088 46.622 1.00 74.88 371 LEU A CA 1
ATOM 2957 C C . LEU A 1 371 ? -22.084 13.605 46.607 1.00 74.88 371 LEU A C 1
ATOM 2959 O O . LEU A 1 371 ? -22.847 14.132 47.409 1.00 74.88 371 LEU A O 1
ATOM 2963 N N . ARG A 1 372 ? -21.435 14.316 45.679 1.00 75.62 372 ARG A N 1
ATOM 2964 C CA . ARG A 1 372 ? -21.590 15.770 45.573 1.00 75.62 372 ARG A CA 1
ATOM 2965 C C . ARG A 1 372 ? -22.990 16.147 45.093 1.00 75.62 372 ARG A C 1
ATOM 2967 O O . ARG A 1 372 ? -23.566 17.089 45.622 1.00 75.62 372 ARG A O 1
ATOM 2974 N N . LEU A 1 373 ? -23.541 15.383 44.144 1.00 82.25 373 LEU A N 1
ATOM 2975 C CA . LEU A 1 373 ? -24.935 15.527 43.720 1.00 82.25 373 LEU A CA 1
ATOM 2976 C C . LEU A 1 373 ? -25.896 15.226 44.874 1.00 82.25 373 LEU A C 1
ATOM 2978 O O . LEU A 1 373 ? -26.844 15.977 45.057 1.00 82.25 373 LEU A O 1
ATOM 2982 N N . LEU A 1 374 ? -25.639 14.186 45.675 1.00 84.19 374 LEU A N 1
ATOM 2983 C CA . LEU A 1 374 ? -26.461 13.866 46.848 1.00 84.19 374 LEU A CA 1
ATOM 2984 C C . LEU A 1 374 ? -26.493 15.017 47.860 1.00 84.19 374 LEU A C 1
ATOM 2986 O O . LEU A 1 374 ? -27.574 15.469 48.219 1.00 84.19 374 LEU A O 1
ATOM 2990 N N . ASN A 1 375 ? -25.325 15.512 48.275 1.00 84.50 375 ASN A N 1
ATOM 2991 C CA . ASN A 1 375 ? -25.234 16.583 49.270 1.00 84.50 375 ASN A CA 1
ATOM 2992 C C . ASN A 1 375 ? -25.898 17.871 48.778 1.00 84.50 375 ASN A C 1
ATOM 2994 O O . ASN A 1 375 ? -26.651 18.490 49.519 1.00 84.50 375 ASN A O 1
ATOM 2998 N N . LEU A 1 376 ? -25.657 18.250 47.517 1.00 89.62 376 LEU A N 1
ATOM 2999 C CA . LEU A 1 376 ? -26.309 19.419 46.929 1.00 89.62 376 LEU A CA 1
ATOM 3000 C C . LEU A 1 376 ? -27.817 19.222 46.806 1.00 89.62 376 LEU A C 1
ATOM 3002 O O . LEU A 1 376 ? -28.557 20.160 47.065 1.00 89.62 376 LEU A O 1
ATOM 3006 N N . SER A 1 377 ? -28.279 18.024 46.447 1.00 93.50 377 SER A N 1
ATOM 3007 C CA . SER A 1 377 ? -29.717 17.762 46.340 1.00 93.50 377 SER A CA 1
ATOM 3008 C C . SER A 1 377 ? -30.408 17.798 47.699 1.00 93.50 377 SER A C 1
ATOM 3010 O O . SER A 1 377 ? -31.511 18.311 47.780 1.00 93.50 377 SER A O 1
ATOM 3012 N N . ILE A 1 378 ? -29.767 17.303 48.762 1.00 92.62 378 ILE A N 1
ATOM 3013 C CA . ILE A 1 378 ? -30.285 17.420 50.133 1.00 92.62 378 ILE A CA 1
ATOM 3014 C C . ILE A 1 378 ? -30.355 18.886 50.547 1.00 92.62 378 ILE A C 1
ATOM 3016 O O . ILE A 1 378 ? -31.428 19.349 50.897 1.00 92.62 378 ILE A O 1
ATOM 3020 N N . TYR A 1 379 ? -29.250 19.619 50.411 1.00 93.38 379 TYR A N 1
ATOM 3021 C CA . TYR A 1 379 ? -29.175 21.024 50.805 1.00 93.38 379 TYR A CA 1
ATOM 3022 C C . TYR A 1 379 ? -30.196 21.901 50.066 1.00 93.38 379 TYR A C 1
ATOM 3024 O O . TYR A 1 379 ? -30.907 22.688 50.678 1.00 93.38 379 TYR A O 1
ATOM 3032 N N . ASN A 1 380 ? -30.322 21.741 48.743 1.00 94.00 380 ASN A N 1
ATOM 3033 C CA . ASN A 1 380 ? -31.309 22.500 47.967 1.00 94.00 380 ASN A CA 1
ATOM 3034 C C . ASN A 1 380 ? -32.747 22.092 48.305 1.00 94.00 380 ASN A C 1
ATOM 3036 O O . ASN A 1 380 ? -33.652 22.904 48.157 1.00 94.00 380 ASN A O 1
ATOM 3040 N N . LEU A 1 381 ? -32.972 20.843 48.722 1.00 94.81 381 LEU A N 1
ATOM 3041 C CA . LEU A 1 381 ? -34.298 20.386 49.122 1.00 94.81 381 LEU A CA 1
ATOM 3042 C C . LEU A 1 381 ? -34.670 20.909 50.514 1.00 94.81 381 LEU A C 1
ATOM 3044 O O . LEU A 1 381 ? -35.820 21.278 50.709 1.00 94.81 381 LEU A O 1
ATOM 3048 N N . GLU A 1 382 ? -33.713 20.977 51.445 1.00 94.06 382 GLU A N 1
ATOM 3049 C CA . GLU A 1 382 ? -33.881 21.626 52.754 1.00 94.06 382 GLU A CA 1
ATOM 3050 C C . GLU A 1 382 ? -34.278 23.094 52.572 1.00 94.06 382 GLU A C 1
ATOM 3052 O O . GLU A 1 382 ? -35.345 23.485 53.036 1.00 94.06 382 GLU A O 1
ATOM 3057 N N . LEU A 1 383 ? -33.500 23.851 51.787 1.00 93.50 383 LEU A N 1
ATOM 3058 C CA . LEU A 1 383 ? -33.813 25.247 51.463 1.00 93.50 383 LEU A CA 1
ATOM 3059 C C . LEU A 1 383 ? -35.182 25.396 50.799 1.00 93.50 383 LEU A C 1
ATOM 3061 O O . LEU A 1 383 ? -35.954 26.267 51.168 1.00 93.50 383 LEU A O 1
ATOM 3065 N N . GLN A 1 384 ? -35.514 24.528 49.838 1.00 93.50 384 GLN A N 1
ATOM 3066 C CA . GLN A 1 384 ? -36.808 24.603 49.166 1.00 93.50 384 GLN A CA 1
ATOM 3067 C C . GLN A 1 384 ? -37.979 24.360 50.132 1.00 93.50 384 GLN A C 1
ATOM 3069 O O . GLN A 1 384 ? -39.030 24.982 49.992 1.00 93.50 384 GLN A O 1
ATOM 3074 N N . ILE A 1 385 ? -37.834 23.431 51.078 1.00 93.31 385 ILE A N 1
ATOM 3075 C CA . ILE A 1 385 ? -38.869 23.172 52.084 1.00 93.31 385 ILE A CA 1
ATOM 3076 C C . ILE A 1 385 ? -38.989 24.370 53.024 1.00 93.31 385 ILE A C 1
ATOM 3078 O O . ILE A 1 385 ? -40.108 24.809 53.286 1.00 93.31 385 ILE A O 1
ATOM 3082 N N . GLU A 1 386 ? -37.866 24.915 53.489 1.00 92.81 386 GLU A N 1
ATOM 3083 C CA . GLU A 1 386 ? -37.837 26.094 54.355 1.00 92.81 386 GLU A CA 1
ATOM 3084 C C . GLU A 1 386 ? -38.484 27.306 53.669 1.00 92.81 386 GLU A C 1
ATOM 3086 O O . GLU A 1 386 ? -39.400 27.901 54.230 1.00 92.81 386 GLU A O 1
ATOM 3091 N N . ASP A 1 387 ? -38.117 27.599 52.420 1.00 92.69 387 ASP A N 1
ATOM 3092 C CA . ASP A 1 387 ? -38.668 28.712 51.637 1.00 92.69 387 ASP A CA 1
ATOM 3093 C C . ASP A 1 387 ? -40.186 28.582 51.411 1.00 92.69 387 ASP A C 1
ATOM 3095 O O . ASP A 1 387 ? -40.917 29.574 51.421 1.00 92.69 387 ASP A O 1
ATOM 3099 N N . GLU A 1 388 ? -40.687 27.362 51.186 1.00 92.00 388 GLU A N 1
ATOM 3100 C CA . GLU A 1 388 ? -42.099 27.122 50.855 1.00 92.00 388 GLU A CA 1
ATOM 3101 C C . GLU A 1 388 ? -43.005 26.932 52.078 1.00 92.00 388 GLU A C 1
ATOM 3103 O O . GLU A 1 388 ? -44.226 27.062 51.956 1.00 92.00 388 GLU A O 1
ATOM 3108 N N . THR A 1 389 ? -42.445 26.588 53.238 1.00 91.19 389 THR A N 1
ATOM 3109 C CA . THR A 1 389 ? -43.223 26.274 54.452 1.00 91.19 389 THR A CA 1
ATOM 3110 C C . THR A 1 389 ? -42.922 27.197 55.628 1.00 91.19 389 THR A C 1
ATOM 3112 O O . THR A 1 389 ? -43.727 27.273 56.554 1.00 91.19 389 THR A O 1
ATOM 3115 N N . GLY A 1 390 ? -41.790 27.905 55.602 1.00 90.88 390 GLY A N 1
ATOM 3116 C CA . GLY A 1 390 ? -41.260 28.678 56.725 1.00 90.88 390 GLY A CA 1
ATOM 3117 C C . GLY A 1 390 ? -40.681 27.821 57.857 1.00 90.88 390 GLY A C 1
ATOM 3118 O O . GLY A 1 390 ? -40.420 28.354 58.934 1.00 90.88 390 GLY A O 1
ATOM 3119 N N . ILE A 1 391 ? -40.523 26.507 57.654 1.00 90.75 391 ILE A N 1
ATOM 3120 C CA . ILE A 1 391 ? -40.056 25.556 58.670 1.00 90.75 391 ILE A CA 1
ATOM 3121 C C . ILE A 1 391 ? -38.647 25.082 58.308 1.00 90.75 391 ILE A C 1
ATOM 3123 O O . ILE A 1 391 ? -38.452 24.457 57.267 1.00 90.75 391 ILE A O 1
ATOM 3127 N N . ASP A 1 392 ? -37.685 25.322 59.200 1.00 90.88 392 ASP A N 1
ATOM 3128 C CA . ASP A 1 392 ? -36.328 24.780 59.082 1.00 90.88 392 ASP A CA 1
ATOM 3129 C C . ASP A 1 392 ? -36.345 23.250 59.254 1.00 90.88 392 ASP A C 1
ATOM 3131 O O . ASP A 1 392 ? -36.862 22.707 60.242 1.00 90.88 392 ASP A O 1
ATOM 3135 N N . VAL A 1 393 ? -35.788 22.540 58.272 1.00 90.88 393 VAL A N 1
ATOM 3136 C CA . VAL A 1 393 ? -35.764 21.076 58.212 1.00 90.88 393 VAL A CA 1
ATOM 3137 C C . VAL A 1 393 ? -34.340 20.551 58.079 1.00 90.88 393 VAL A C 1
ATOM 3139 O O . VAL A 1 393 ? -33.547 21.036 57.280 1.00 90.88 393 VAL A O 1
ATOM 3142 N N . ASN A 1 394 ? -34.021 19.473 58.804 1.00 90.88 394 ASN A N 1
ATOM 3143 C CA . ASN A 1 394 ? -32.685 18.869 58.768 1.00 90.88 394 ASN A CA 1
ATOM 3144 C C . ASN A 1 394 ? -32.702 17.475 58.125 1.00 90.88 394 ASN A C 1
ATOM 3146 O O . ASN A 1 394 ? -32.561 16.435 58.782 1.00 90.88 394 ASN A O 1
ATOM 3150 N N . LEU A 1 395 ? -32.859 17.449 56.803 1.00 90.25 395 LEU A N 1
ATOM 3151 C CA . LEU A 1 395 ? -32.802 16.225 56.002 1.00 90.25 395 LEU A CA 1
ATOM 3152 C C . LEU A 1 395 ? -31.406 15.587 56.007 1.00 90.25 395 LEU A C 1
ATOM 3154 O O . LEU A 1 395 ? -31.277 14.381 55.795 1.00 90.25 395 LEU A O 1
ATOM 3158 N N . THR A 1 396 ? -30.356 16.351 56.296 1.00 88.94 396 THR A N 1
ATOM 3159 C CA . THR A 1 396 ? -28.977 15.874 56.416 1.00 88.94 396 THR A CA 1
ATOM 3160 C C . THR A 1 396 ? -28.815 14.896 57.582 1.00 88.94 396 THR A C 1
ATOM 3162 O O . THR A 1 396 ? -28.136 13.869 57.446 1.00 88.94 396 THR A O 1
ATOM 3165 N N . ILE A 1 397 ? -29.444 15.164 58.731 1.00 88.25 397 ILE A N 1
ATOM 3166 C CA . ILE A 1 397 ? -29.484 14.223 59.862 1.00 88.25 397 ILE A CA 1
ATOM 3167 C C . ILE A 1 397 ? -30.242 12.954 59.462 1.00 88.25 397 ILE A C 1
ATOM 3169 O O . ILE A 1 397 ? -29.760 11.847 59.716 1.00 88.25 397 ILE A O 1
ATOM 3173 N N . ILE A 1 398 ? -31.371 13.096 58.769 1.00 87.88 398 ILE A N 1
ATOM 3174 C CA . ILE A 1 398 ? -32.194 11.960 58.331 1.00 87.88 398 ILE A CA 1
ATOM 3175 C C . ILE A 1 398 ? -31.444 11.098 57.320 1.00 87.88 398 ILE A C 1
ATOM 3177 O O . ILE A 1 398 ? -31.430 9.875 57.446 1.00 87.88 398 ILE A O 1
ATOM 3181 N N . LEU A 1 399 ? -30.720 11.706 56.379 1.00 85.81 399 LEU A N 1
ATOM 3182 C CA . LEU A 1 399 ? -29.843 10.990 55.460 1.00 85.81 399 LEU A CA 1
ATOM 3183 C C . LEU A 1 399 ? -28.816 10.141 56.219 1.00 85.81 399 LEU A C 1
ATOM 3185 O O . LEU A 1 399 ? -28.609 8.980 55.870 1.00 85.81 399 LEU A O 1
ATOM 3189 N N . LYS A 1 400 ? -28.178 10.683 57.266 1.00 84.50 400 LYS A N 1
ATOM 3190 C CA . LYS A 1 400 ? -27.217 9.922 58.085 1.00 84.50 400 LYS A CA 1
ATOM 3191 C C . LYS A 1 400 ? -27.880 8.727 58.772 1.00 84.50 400 LYS A C 1
ATOM 3193 O O . LYS A 1 400 ? -27.262 7.666 58.848 1.00 84.50 400 LYS A O 1
ATOM 3198 N N . ILE A 1 401 ? -29.116 8.882 59.244 1.00 83.75 401 ILE A N 1
ATOM 3199 C CA . ILE A 1 401 ? -29.901 7.802 59.854 1.00 83.75 401 ILE A CA 1
ATOM 3200 C C . ILE A 1 401 ? -30.227 6.728 58.807 1.00 83.75 401 ILE A C 1
ATOM 3202 O O . ILE A 1 401 ? -29.879 5.561 58.994 1.00 83.75 401 ILE A O 1
ATOM 3206 N N . VAL A 1 402 ? -30.789 7.123 57.663 1.00 79.38 402 VAL A N 1
ATOM 3207 C CA . VAL A 1 402 ? -31.131 6.224 56.550 1.00 79.38 402 VAL A CA 1
ATOM 3208 C C . VAL A 1 402 ? -29.897 5.470 56.050 1.00 79.38 402 VAL A C 1
ATOM 3210 O O . VAL A 1 402 ? -29.967 4.261 55.834 1.00 79.38 402 VAL A O 1
ATOM 3213 N N . LEU A 1 403 ? -28.743 6.131 55.916 1.00 75.00 403 LEU A N 1
ATOM 3214 C CA . LEU A 1 403 ? -27.489 5.487 55.508 1.00 75.00 403 LEU A CA 1
ATOM 3215 C C . LEU A 1 403 ? -26.952 4.503 56.558 1.00 75.00 403 LEU A C 1
ATOM 3217 O O . LEU A 1 403 ? -26.383 3.482 56.180 1.00 75.00 403 LEU A O 1
ATOM 3221 N N . ARG A 1 404 ? -27.153 4.756 57.860 1.00 75.19 404 ARG A N 1
ATOM 3222 C CA . ARG A 1 404 ? -26.794 3.797 58.922 1.00 75.19 404 ARG A CA 1
ATOM 3223 C C . ARG A 1 404 ? -27.665 2.542 58.874 1.00 75.19 404 ARG A C 1
ATOM 3225 O O . ARG A 1 404 ? -27.125 1.445 58.957 1.00 75.19 404 ARG A O 1
ATOM 3232 N N . TYR A 1 405 ? -28.975 2.692 58.675 1.00 65.75 405 TYR A N 1
ATOM 3233 C CA . TYR A 1 405 ? -29.899 1.554 58.585 1.00 65.75 405 TYR A CA 1
ATOM 3234 C C . TYR A 1 405 ? -29.751 0.758 57.279 1.00 65.75 405 TYR A C 1
ATOM 3236 O O . TYR A 1 405 ? -29.792 -0.469 57.282 1.00 65.75 405 TYR A O 1
ATOM 3244 N N . THR A 1 406 ? -29.522 1.434 56.153 1.00 59.00 406 THR A N 1
ATOM 3245 C CA . THR A 1 406 ? -29.360 0.776 54.842 1.00 59.00 406 THR A CA 1
ATOM 3246 C C . THR A 1 406 ? -27.939 0.259 54.590 1.00 59.00 406 THR A C 1
ATOM 3248 O O . THR A 1 406 ? -27.759 -0.698 53.836 1.00 59.00 406 THR A O 1
ATOM 3251 N N . GLY A 1 407 ? -26.922 0.810 55.264 1.00 46.00 407 GLY A N 1
ATOM 3252 C CA . GLY A 1 407 ? -25.525 0.373 55.170 1.00 46.00 407 GLY A CA 1
ATOM 3253 C C . GLY A 1 407 ? -25.286 -1.078 55.607 1.00 46.00 407 GLY A C 1
ATOM 3254 O O . GLY A 1 407 ? -24.397 -1.731 55.064 1.00 46.00 407 GLY A O 1
ATOM 3255 N N . HIS A 1 408 ? -26.115 -1.623 56.505 1.00 40.06 408 HIS A N 1
ATOM 3256 C CA . HIS A 1 408 ? -26.078 -3.044 56.882 1.00 40.06 408 HIS A CA 1
ATOM 3257 C C . HIS A 1 408 ? -26.675 -3.992 55.829 1.00 40.06 408 HIS A C 1
ATOM 3259 O O . HIS A 1 408 ? -26.301 -5.161 55.797 1.00 40.06 408 HIS A O 1
ATOM 3265 N N . HIS A 1 409 ? -27.524 -3.506 54.919 1.00 36.81 409 HIS A N 1
ATOM 3266 C CA . HIS A 1 409 ? -28.163 -4.342 53.895 1.00 36.81 409 HIS A CA 1
ATOM 3267 C C . HIS A 1 409 ? -27.609 -4.150 52.476 1.00 36.81 409 HIS A C 1
ATOM 3269 O O . HIS A 1 409 ? -27.794 -5.026 51.636 1.00 36.81 409 HIS A O 1
ATOM 3275 N N . ILE A 1 410 ? -26.910 -3.046 52.188 1.00 37.75 410 ILE A N 1
ATOM 3276 C CA . ILE A 1 410 ? -26.434 -2.727 50.827 1.00 37.75 410 ILE A CA 1
ATOM 3277 C C . ILE A 1 410 ? -24.963 -3.136 50.591 1.00 37.75 410 ILE A C 1
ATOM 3279 O O . ILE A 1 410 ? -24.585 -3.389 49.449 1.00 37.75 410 ILE A O 1
ATOM 3283 N N . PHE A 1 411 ? -24.137 -3.265 51.642 1.00 34.03 411 PHE A N 1
ATOM 3284 C CA . PHE A 1 411 ? -22.705 -3.618 51.523 1.00 34.03 411 PHE A CA 1
ATOM 3285 C C . PHE A 1 411 ? -22.308 -4.972 52.146 1.00 34.03 411 PHE A C 1
ATOM 3287 O O . PHE A 1 411 ? -21.143 -5.361 52.066 1.00 34.03 411 PHE A O 1
ATOM 3294 N N . GLY A 1 412 ? -23.254 -5.724 52.718 1.00 30.70 412 GLY A N 1
ATOM 3295 C CA . GLY A 1 412 ? -23.031 -7.092 53.194 1.00 30.70 412 GLY A CA 1
ATOM 3296 C C . GLY A 1 412 ? -23.061 -8.100 52.043 1.00 30.70 412 GLY A C 1
ATOM 3297 O O . GLY A 1 412 ? -24.117 -8.627 51.703 1.00 30.70 412 GLY A O 1
ATOM 3298 N N . GLY A 1 413 ? -21.908 -8.365 51.426 1.00 30.06 413 GLY A N 1
ATOM 3299 C CA . GLY A 1 413 ? -21.736 -9.539 50.565 1.00 30.06 413 GLY A CA 1
ATOM 3300 C C . GLY A 1 413 ? -21.970 -10.843 51.346 1.00 30.06 413 GLY A C 1
ATOM 3301 O O . GLY A 1 413 ? -21.874 -10.842 52.576 1.00 30.06 413 GLY A O 1
ATOM 3302 N N . PRO A 1 414 ? -22.277 -11.965 50.669 1.00 34.28 414 PRO A N 1
ATOM 3303 C CA . PRO A 1 414 ? -22.502 -13.231 51.349 1.00 34.28 414 PRO A CA 1
ATOM 3304 C C . PRO A 1 414 ? -21.203 -13.663 52.033 1.00 34.28 414 PRO A C 1
ATOM 3306 O O . PRO A 1 414 ? -20.188 -13.885 51.372 1.00 34.28 414 PRO A O 1
ATOM 3309 N N . GLY A 1 415 ? -21.237 -13.756 53.362 1.00 31.89 415 GLY A N 1
ATOM 3310 C CA . GLY A 1 415 ? -20.174 -14.384 54.140 1.00 31.89 415 GLY A CA 1
ATOM 3311 C C . GLY A 1 415 ? -19.972 -15.845 53.715 1.00 31.89 415 GLY A C 1
ATOM 3312 O O . GLY A 1 415 ? -20.890 -16.459 53.156 1.00 31.89 415 GLY A O 1
ATOM 3313 N N . PRO A 1 416 ? -18.777 -16.411 53.952 1.00 34.06 416 PRO A N 1
ATOM 3314 C CA . PRO A 1 416 ? -18.474 -17.781 53.572 1.00 34.06 416 PRO A CA 1
ATOM 3315 C C . PRO A 1 416 ? -19.435 -18.720 54.303 1.00 34.06 416 PRO A C 1
ATOM 3317 O O . PRO A 1 416 ? -19.506 -18.734 55.532 1.00 34.06 416 PRO A O 1
ATOM 3320 N N . ARG A 1 417 ? -20.205 -19.497 53.537 1.00 32.81 417 ARG A N 1
ATOM 3321 C CA . ARG A 1 417 ? -20.990 -20.598 54.089 1.00 32.81 417 ARG A CA 1
ATOM 3322 C C . ARG A 1 417 ? -20.019 -21.718 54.438 1.00 32.81 417 ARG A C 1
ATOM 3324 O O . ARG A 1 417 ? -19.493 -22.369 53.542 1.00 32.81 417 ARG A O 1
ATOM 3331 N N . HIS A 1 418 ? -19.782 -21.910 55.729 1.00 34.16 418 HIS A N 1
ATOM 3332 C CA . HIS A 1 418 ? -19.281 -23.173 56.245 1.00 34.16 418 HIS A CA 1
ATOM 3333 C C . HIS A 1 418 ? -20.404 -24.208 56.157 1.00 34.16 418 HIS A C 1
ATOM 3335 O O . HIS A 1 418 ? -21.387 -24.108 56.887 1.00 34.16 418 HIS A O 1
ATOM 3341 N N . HIS A 1 419 ? -20.233 -25.173 55.260 1.00 37.69 419 HIS A N 1
ATOM 3342 C CA . HIS A 1 419 ? -20.613 -26.565 55.460 1.00 37.69 419 HIS A CA 1
ATOM 3343 C C . HIS A 1 419 ? -19.523 -27.437 54.856 1.00 37.69 419 HIS A C 1
ATOM 3345 O O . HIS A 1 419 ? -19.076 -27.099 53.735 1.00 37.69 419 HIS A O 1
#

Secondary structure (DSSP, 8-state):
-------HHHHHHHHHHHHHT----------SS----------SS-HHHHHHHHHHHHHHHHHHHHHHHHTT-HHHHHHHHHHHHHHHHHHHHTTT-HHHHHHHHHHHHHHHHTHHHHHHHHHHHHHHHTS-TTS---HHHHHHHHHHHHHHHHHHHHHHHHHHHTTPPPPHHHHHHHHHHHHHHHHHHHHHHTT-HHHHHHHHHHHHHHHHHHHHHHHHHHHHHHTT--SSTTS-SHHHHS-----HHHHHHHHTTS-HHHHHHHHHHHHTT---SHHHHHHHHHHHHHHHHHHHHHHHHHHHHHHHHHHHHHHHHTS-TT-HHHHHHHHHHHHTT-EETTTTEE-HHHHHHHHHHHHHHHHHHHT--HHHHHHHHHHHHHHHHHHHHS----HHHHHHHHHHHHHHHHS-PPPP---

pLDDT: mean 76.18, std 22.63, range [21.73, 98.31]

Radius of gyration: 39.22 Å; Cα contacts (8 Å, |Δi|>4): 426; chains: 1; bounding box: 96×55×106 Å